Protein 7DXI (pdb70)

Nearest PDB structures (foldseek):
  7dxi-assembly1_B  TM=1.003E+00  e=2.103E-81  Drosophila melanogaster
  7s6n-assembly1_A  TM=9.409E-01  e=3.355E-41  Danio rerio
  7s6n-assembly1_B  TM=9.462E-01  e=9.553E-41  Danio rerio
  7sj2-assembly1_B  TM=9.463E-01  e=1.524E-39  Danio rerio
  7sj2-assembly1_A  TM=9.302E-01  e=2.205E-39  Danio rerio

Radius of gyration: 31.91 Å; Cα contacts (8 Å, |Δi|>4): 1040; chains: 2; bounding box: 100×102×44 Å

InterPro domains:
  IPR000800 Notch domain [PF00066] (208-240)
  IPR000800 Notch domain [PS50258] (209-249)
  IPR000800 Notch domain [SM00004] (206-240)
  IPR021520 Stealth protein CR2, conserved region 2 [PF11380] (93-197)
  IPR031356 Stealth protein CR4, conserved region 4 [PF17103] (561-617)
  IPR031357 Stealth protein CR3, conserved region 3 [PF17102] (374-422)
  IPR031358 Stealth protein CR1, conserved region 1 [PF17101] (64-90)
  IPR035993 Notch-like domain superfamily [SSF90193] (214-240)
  IPR047141 Stealth family [PTHR24045] (58-665)

Foldseek 3Di:
DPFAAAAEEEDDDDPDPVLVVLVVVVFCQQQLAVLLCVPFPVRNQAYEYEYQPDDDPWFDPPPNRYDYDYQVQFDPPPPLRLADEDQLVVLRPLRPPPGTQKYWYQYGNKHWDDHDDCVVAQDDVFGHAFAFDDDQVVLLVVLQLVVCCVPLPHDDDGDHFNHRGMDGSVLVVVLCVVCVPQSVVQNNDHYRHSNHHHRSSSSVSSQVRAWFFDALLVCQVPLDPDDDFFCDVVSVVSQQCLQPPDDGDVVVVVVVCVQVVVVCCPTDGSCSLNPRPPNVVVSRVRPTGHHDDRHDYDPCDAAVEAEQEQELDVVSNVVSLVVCVVDRGTIYGYDYNYDDVCPPSVVVSSVVVVVSSCVVRVDNDPRTDDD/DPFAAAAEEEDDDDPDPVLVVLVVVVFCQQQLAVLLCVPFPVRNQAYEYEYQPDDDPWFDPPPNRYDYDYQVQFDPPPPLRLADEDQLVVLRPLRPPPGTQKYWYQYGNKHWDDHDDCVVAQDDVFGHAFAFDDDQVVLLVVLQLVVCCVPLPHDDDGDHFNHRGMDGSVLVVVLCVVCVPQSVVQNNDHYRHSNHHHRSSSSVSSQVRAWFFDALLVCQVPLDPDDDFFCDVVSVVSQQCLQPPDDGDVVVVVVVCVQVVVVCCPTDGSCSLNPRPPNVVVSRVRPTGHHDDRHDYDPCDAAVEAEQEQELDVVSNVVSLVVCVVDRGTIYGYDYNYDDVCPPSVVVSSVVVVVSSCVVRVDNDPRTDDD

Sequence (742 aa):
ACTAIDAVYTWVNGSDPNFIEDIRRFKNELRYSLRSLEKHAAWIRHVYIVTNGQIPSWLDLSYERVTVVPHEVLAPDPDQLPTFSSSAIETFLHRIPKLSKRFLYLNDDIFLGAPLYPEDLYTEAEGVRVYQATDIYSHSLIATNMLLNRAYGFKARHVLAHVGFLIDKDIVEAMQRRFHQQILDTAHQRFRAPTDLQYAFAYYSFLMSETKVMSVEEIFDEFDTDGSATWSDREVRTFLTRIYQPPLDWSAMRYFEEVVQNCTLPTITRDLVVRCPLLAEALAANFAVRPKYNFHVSPKRTSHSNFMMLTSNLTEVVESLDRLRRNPRKFNCINDNLDANRGEDNEMVRHLLEDFYLSFFPRRSKFELPPACTAIDAVYTWVNGSDPNFIEDIRRFKNELRYSLRSLEKHAAWIRHVYIVTNGQIPSWLDLSYERVTVVPHEVLAPDPDQLPTFSSSAIETFLHRIPKLSKRFLYLNDDIFLGAPLYPEDLYTEAEGVRVYQATDIYSHSLIATNMLLNRAYGFKARHVLAHVGFLIDKDIVEAMQRRFHQQILDTAHQRFRAPTDLQYAFAYYSFLMSETKVMSVEEIFDEFDTDGSATWSDREVRTFLTRIYQPPLDWSAMRYFEEVVQNCTLPTITRDLVVRCPLLAEALAANFAVRPKYNFHVSPKRTSHSNFMMLTSNLTEVVESLDRLRRNPRKFNCINDNLDANRGEDNEMVRHLLEDFYLSFFPRRSKFELPP

Structure (mmCIF, N/CA/C/O backbone):
data_7DXI
#
_entry.id   7DXI
#
_cell.length_a   1.00
_cell.length_b   1.00
_cell.length_c   1.00
_cell.angle_alpha   90.00
_cell.angle_beta   90.00
_cell.angle_gamma   90.00
#
_symmetry.space_group_name_H-M   'P 1'
#
loop_
_entity.id
_entity.type
_entity.pdbx_description
1 polymer FI02838p
2 non-polymer 'CALCIUM ION'
#
loop_
_atom_site.group_PDB
_atom_site.id
_atom_site.type_symbol
_atom_site.label_atom_id
_atom_site.label_alt_id
_atom_site.label_comp_id
_atom_site.label_asym_id
_atom_site.label_entity_id
_atom_site.label_seq_id
_atom_site.pdbx_PDB_ins_code
_atom_site.Cartn_x
_atom_site.Cartn_y
_atom_site.Cartn_z
_atom_site.occupancy
_atom_site.B_iso_or_equiv
_atom_site.auth_seq_id
_atom_site.auth_comp_id
_atom_site.auth_asym_id
_atom_site.auth_atom_id
_atom_site.pdbx_PDB_model_num
ATOM 1 N N . ALA A 1 11 ? 107.082 100.310 86.950 1.00 72.98 60 ALA A N 1
ATOM 2 C CA . ALA A 1 11 ? 108.241 101.084 86.524 1.00 72.98 60 ALA A CA 1
ATOM 3 C C . ALA A 1 11 ? 107.837 102.503 86.146 1.00 72.98 60 ALA A C 1
ATOM 4 O O . ALA A 1 11 ? 107.866 102.876 84.973 1.00 72.98 60 ALA A O 1
ATOM 6 N N . CYS A 1 12 ? 107.447 103.286 87.152 1.00 68.28 61 CYS A N 1
ATOM 7 C CA . CYS A 1 12 ? 107.072 104.677 86.919 1.00 68.28 61 CYS A CA 1
ATOM 8 C C . CYS A 1 12 ? 108.288 105.519 86.553 1.00 68.28 61 CYS A C 1
ATOM 9 O O . CYS A 1 12 ? 108.263 106.282 85.581 1.00 68.28 61 CYS A O 1
ATOM 12 N N . THR A 1 13 ? 109.368 105.387 87.319 1.00 60.83 62 THR A N 1
ATOM 13 C CA . THR A 1 13 ? 110.559 106.200 87.136 1.00 60.83 62 THR A CA 1
ATOM 14 C C . THR A 1 13 ? 111.791 105.315 87.033 1.00 60.83 62 THR A C 1
ATOM 15 O O . THR A 1 13 ? 111.830 104.205 87.569 1.00 60.83 62 THR A O 1
ATOM 19 N N . ALA A 1 14 ? 112.796 105.824 86.332 1.00 49.63 63 ALA A N 1
ATOM 20 C CA . ALA A 1 14 ? 114.095 105.184 86.246 1.00 49.63 63 ALA A CA 1
ATOM 21 C C . ALA A 1 14 ? 114.846 105.324 87.566 1.00 49.63 63 ALA A C 1
ATOM 22 O O . ALA A 1 14 ? 114.591 106.236 88.355 1.00 49.63 63 ALA A O 1
ATOM 24 N N . ILE A 1 15 ? 115.781 104.403 87.812 1.00 41.33 64 ILE A N 1
ATOM 25 C CA . ILE A 1 15 ? 116.574 104.491 89.035 1.00 41.33 64 ILE A CA 1
ATOM 26 C C . ILE A 1 15 ? 118.070 104.507 88.727 1.00 41.33 64 ILE A C 1
ATOM 27 O O . ILE A 1 15 ? 118.749 105.466 89.097 1.00 41.33 64 ILE A O 1
ATOM 32 N N . ASP A 1 16 ? 118.588 103.480 88.039 1.00 46.87 65 ASP A N 1
ATOM 33 C CA . ASP A 1 16 ? 119.988 103.401 87.579 1.00 46.87 65 ASP A CA 1
ATOM 34 C C . ASP A 1 16 ? 120.988 103.442 88.745 1.00 46.87 65 ASP A C 1
ATOM 35 O O . ASP A 1 16 ? 121.669 104.439 88.977 1.00 46.87 65 ASP A O 1
ATOM 40 N N . ALA A 1 17 ? 121.031 102.340 89.496 1.00 42.44 66 ALA A N 1
ATOM 41 C CA . ALA A 1 17 ? 121.957 102.192 90.618 1.00 42.44 66 ALA A CA 1
ATOM 42 C C . ALA A 1 17 ? 123.419 102.208 90.169 1.00 42.44 66 ALA A C 1
ATOM 43 O O . ALA A 1 17 ? 123.745 101.968 89.006 1.00 42.44 66 ALA A O 1
ATOM 45 N N . VAL A 1 18 ? 124.311 102.482 91.127 1.00 39.35 67 VAL A N 1
ATOM 46 C CA . VAL A 1 18 ? 125.742 102.592 90.874 1.00 39.35 67 VAL A CA 1
ATOM 47 C C . VAL A 1 18 ? 126.507 101.684 91.831 1.00 39.35 67 VAL A C 1
ATOM 48 O O . VAL A 1 18 ? 125.997 101.267 92.871 1.00 39.35 67 VAL A O 1
ATOM 52 N N . TYR A 1 19 ? 127.759 101.399 91.471 1.00 40.94 68 TYR A N 1
ATOM 53 C CA . TYR A 1 19 ? 128.632 100.508 92.228 1.00 40.94 68 TYR A CA 1
ATOM 54 C C . TYR A 1 19 ? 130.058 101.034 92.125 1.00 40.94 68 TYR A C 1
ATOM 55 O O . TYR A 1 19 ? 130.358 101.876 91.280 1.00 40.94 68 TYR A O 1
ATOM 64 N N . THR A 1 20 ? 130.955 100.548 92.992 1.00 45.42 69 THR A N 1
ATOM 65 C CA . THR A 1 20 ? 132.333 101.038 92.974 1.00 45.42 69 THR A CA 1
ATOM 66 C C . THR A 1 20 ? 133.365 99.981 92.593 1.00 45.42 69 THR A C 1
ATOM 67 O O . THR A 1 20 ? 133.995 100.119 91.541 1.00 45.42 69 THR A O 1
ATOM 71 N N . TRP A 1 21 ? 133.526 98.913 93.380 1.00 48.33 70 TRP A N 1
ATOM 72 C CA . TRP A 1 21 ? 134.451 97.795 93.117 1.00 48.33 70 TRP A CA 1
ATOM 73 C C . TRP A 1 21 ? 135.904 98.249 92.913 1.00 48.33 70 TRP A C 1
ATOM 74 O O . TRP A 1 21 ? 136.406 98.328 91.795 1.00 48.33 70 TRP A O 1
ATOM 85 N N . VAL A 1 22 ? 136.552 98.627 94.001 1.00 54.26 71 VAL A N 1
ATOM 86 C CA . VAL A 1 22 ? 138.008 98.740 93.952 1.00 54.26 71 VAL A CA 1
ATOM 87 C C . VAL A 1 22 ? 138.622 97.344 94.055 1.00 54.26 71 VAL A C 1
ATOM 88 O O . VAL A 1 22 ? 138.115 96.465 94.764 1.00 54.26 71 VAL A O 1
ATOM 92 N N . ASN A 1 23 ? 139.686 97.103 93.287 1.00 59.31 72 ASN A N 1
ATOM 93 C CA . ASN A 1 23 ? 140.362 95.808 93.265 1.00 59.31 72 ASN A CA 1
ATOM 94 C C . ASN A 1 23 ? 141.799 95.994 93.720 1.00 59.31 72 ASN A C 1
ATOM 95 O O . ASN A 1 23 ? 142.575 96.686 93.056 1.00 59.31 72 ASN A O 1
ATOM 100 N N . GLY A 1 24 ? 142.155 95.358 94.832 1.00 70.08 73 GLY A N 1
ATOM 101 C CA . GLY A 1 24 ? 143.479 95.516 95.401 1.00 70.08 73 GLY A CA 1
ATOM 102 C C . GLY A 1 24 ? 144.358 94.292 95.259 1.00 70.08 73 GLY A C 1
ATOM 103 O O . GLY A 1 24 ? 145.065 93.916 96.198 1.00 70.08 73 GLY A O 1
ATOM 104 N N . SER A 1 25 ? 144.322 93.662 94.090 1.00 75.96 74 SER A N 1
ATOM 105 C CA . SER A 1 25 ? 145.089 92.450 93.843 1.00 75.96 74 SER A CA 1
ATOM 106 C C . SER A 1 25 ? 146.016 92.540 92.644 1.00 75.96 74 SER A C 1
ATOM 107 O O . SER A 1 25 ? 147.053 91.876 92.641 1.00 75.96 74 SER A O 1
ATOM 110 N N . ASP A 1 26 ? 145.675 93.327 91.632 1.00 79.86 75 ASP A N 1
ATOM 111 C CA . ASP A 1 26 ? 146.517 93.462 90.458 1.00 79.86 75 ASP A CA 1
ATOM 112 C C . ASP A 1 26 ? 147.759 94.285 90.789 1.00 79.86 75 ASP A C 1
ATOM 113 O O . ASP A 1 26 ? 147.749 95.079 91.732 1.00 79.86 75 ASP A O 1
ATOM 118 N N . PRO A 1 27 ? 148.863 94.073 90.059 1.00 80.89 76 PRO A N 1
ATOM 119 C CA . PRO A 1 27 ? 150.077 94.869 90.315 1.00 80.89 76 PRO A CA 1
ATOM 120 C C . PRO A 1 27 ? 149.932 96.356 90.032 1.00 80.89 76 PRO A C 1
ATOM 121 O O . PRO A 1 27 ? 150.599 97.155 90.698 1.00 80.89 76 PRO A O 1
ATOM 125 N N . ASN A 1 28 ? 149.087 96.756 89.080 1.00 82.21 77 ASN A N 1
ATOM 126 C CA . ASN A 1 28 ? 149.008 98.160 88.693 1.00 82.21 77 ASN A CA 1
ATOM 127 C C . ASN A 1 28 ? 148.271 99.024 89.708 1.00 82.21 77 ASN A C 1
ATOM 128 O O . ASN A 1 28 ? 148.299 100.252 89.583 1.00 82.21 77 ASN A O 1
ATOM 133 N N . PHE A 1 29 ? 147.608 98.422 90.693 1.00 74.43 78 PHE A N 1
ATOM 134 C CA . PHE A 1 29 ? 147.031 99.170 91.802 1.00 74.43 78 PHE A CA 1
ATOM 135 C C . PHE A 1 29 ? 147.997 99.253 92.975 1.00 74.43 78 PHE A C 1
ATOM 136 O O . PHE A 1 29 ? 148.139 100.314 93.597 1.00 74.43 78 PHE A O 1
ATOM 144 N N . ILE A 1 30 ? 148.683 98.147 93.277 1.00 80.11 79 ILE A N 1
ATOM 145 C CA . ILE A 1 30 ? 149.612 98.139 94.395 1.00 80.11 79 ILE A CA 1
ATOM 146 C C . ILE A 1 30 ? 150.889 98.906 94.059 1.00 80.11 79 ILE A C 1
ATOM 147 O O . ILE A 1 30 ? 151.565 99.391 94.970 1.00 80.11 79 ILE A O 1
ATOM 152 N N . GLU A 1 31 ? 151.202 99.088 92.770 1.00 84.10 80 GLU A N 1
ATOM 153 C CA . GLU A 1 31 ? 152.289 99.988 92.388 1.00 84.10 80 GLU A CA 1
ATOM 154 C C . GLU A 1 31 ? 151.965 101.430 92.753 1.00 84.10 80 GLU A C 1
ATOM 155 O O . GLU A 1 31 ? 152.816 102.147 93.293 1.00 84.10 80 GLU A O 1
ATOM 161 N N . ASP A 1 32 ? 150.732 101.864 92.489 1.00 80.60 81 ASP A N 1
ATOM 162 C CA . ASP A 1 32 ? 150.347 103.230 92.815 1.00 80.60 81 ASP A CA 1
ATOM 163 C C . ASP A 1 32 ? 150.135 103.414 94.310 1.00 80.60 81 ASP A C 1
ATOM 164 O O . ASP A 1 32 ? 150.316 104.523 94.825 1.00 80.60 81 ASP A O 1
ATOM 169 N N . ILE A 1 33 ? 149.741 102.354 95.017 1.00 80.62 82 ILE A N 1
ATOM 170 C CA . ILE A 1 33 ? 149.711 102.413 96.477 1.00 80.62 82 ILE A CA 1
ATOM 171 C C . ILE A 1 33 ? 151.126 102.544 97.038 1.00 80.62 82 ILE A C 1
ATOM 172 O O . ILE A 1 33 ? 151.377 103.345 97.947 1.00 80.62 82 ILE A O 1
ATOM 177 N N . ARG A 1 34 ? 152.077 101.783 96.484 1.00 84.67 83 ARG A N 1
ATOM 178 C CA . ARG A 1 34 ? 153.483 101.886 96.860 1.00 84.67 83 ARG A CA 1
ATOM 179 C C . ARG A 1 34 ? 154.093 103.233 96.497 1.00 84.67 83 ARG A C 1
ATOM 180 O O . ARG A 1 34 ? 155.074 103.645 97.127 1.00 84.67 83 ARG A O 1
ATOM 188 N N . ARG A 1 35 ? 153.547 103.915 95.488 1.00 84.43 84 ARG A N 1
ATOM 189 C CA . ARG A 1 35 ? 154.029 105.244 95.131 1.00 84.43 84 ARG A CA 1
ATOM 190 C C . ARG A 1 35 ? 153.707 106.285 96.196 1.00 84.43 84 ARG A C 1
ATOM 191 O O . ARG A 1 35 ? 154.397 107.306 96.286 1.00 84.43 84 ARG A O 1
ATOM 199 N N . PHE A 1 36 ? 152.681 106.055 97.007 1.00 81.15 85 PHE A N 1
ATOM 200 C CA . PHE A 1 36 ? 152.204 107.092 97.916 1.00 81.15 85 PHE A CA 1
ATOM 201 C C . PHE A 1 36 ? 152.339 106.668 99.376 1.00 81.15 85 PHE A C 1
ATOM 202 O O . PHE A 1 36 ? 151.883 105.595 99.769 1.00 81.15 85 PHE A O 1
ATOM 210 N N . LYS A 1 48 ? 136.802 89.743 97.621 1.00 59.45 97 LYS A N 1
ATOM 211 C CA . LYS A 1 48 ? 136.173 88.601 98.274 1.00 59.45 97 LYS A CA 1
ATOM 212 C C . LYS A 1 48 ? 134.940 88.174 97.481 1.00 59.45 97 LYS A C 1
ATOM 213 O O . LYS A 1 48 ? 134.029 87.538 98.020 1.00 59.45 97 LYS A O 1
ATOM 219 N N . ASN A 1 49 ? 134.949 88.544 96.193 1.00 53.25 98 ASN A N 1
ATOM 220 C CA . ASN A 1 49 ? 133.902 88.208 95.222 1.00 53.25 98 ASN A CA 1
ATOM 221 C C . ASN A 1 49 ? 132.527 88.695 95.673 1.00 53.25 98 ASN A C 1
ATOM 222 O O . ASN A 1 49 ? 131.519 88.015 95.487 1.00 53.25 98 ASN A O 1
ATOM 227 N N . GLU A 1 50 ? 132.490 89.883 96.281 1.00 52.93 99 GLU A N 1
ATOM 228 C CA . GLU A 1 50 ? 131.251 90.379 96.871 1.00 52.93 99 GLU A CA 1
ATOM 229 C C . GLU A 1 50 ? 130.264 90.828 95.804 1.00 52.93 99 GLU A C 1
ATOM 230 O O . GLU A 1 50 ? 129.104 90.397 95.802 1.00 52.93 99 GLU A O 1
ATOM 236 N N . LEU A 1 51 ? 130.720 91.670 94.869 1.00 42.29 100 LEU A N 1
ATOM 237 C CA . LEU A 1 51 ? 129.818 92.319 93.922 1.00 42.29 100 LEU A CA 1
ATOM 238 C C . LEU A 1 51 ? 129.209 91.321 92.952 1.00 42.29 100 LEU A C 1
ATOM 239 O O . LEU A 1 51 ? 128.073 91.520 92.502 1.00 42.29 100 LEU A O 1
ATOM 244 N N . ARG A 1 52 ? 129.933 90.234 92.660 1.00 48.05 101 ARG A N 1
ATOM 245 C CA . ARG A 1 52 ? 129.402 89.137 91.858 1.00 48.05 101 ARG A CA 1
ATOM 246 C C . ARG A 1 52 ? 128.142 88.546 92.462 1.00 48.05 101 ARG A C 1
ATOM 247 O O . ARG A 1 52 ? 127.224 88.170 91.730 1.00 48.05 101 ARG A O 1
ATOM 255 N N . TYR A 1 53 ? 128.057 88.487 93.785 1.00 45.55 102 TYR A N 1
ATOM 256 C CA . TYR A 1 53 ? 126.856 87.992 94.428 1.00 45.55 102 TYR A CA 1
ATOM 257 C C . TYR A 1 53 ? 125.970 89.116 94.929 1.00 45.55 102 TYR A C 1
ATOM 258 O O . TYR A 1 53 ? 125.014 88.854 95.661 1.00 45.55 102 TYR A O 1
ATOM 267 N N . SER A 1 54 ? 126.269 90.356 94.571 1.00 43.08 103 SER A N 1
ATOM 268 C CA . SER A 1 54 ? 125.398 91.461 94.940 1.00 43.08 103 SER A CA 1
ATOM 269 C C . SER A 1 54 ? 124.728 92.082 93.737 1.00 43.08 103 SER A C 1
ATOM 270 O O . SER A 1 54 ? 123.591 92.538 93.834 1.00 43.08 103 SER A O 1
ATOM 273 N N . LEU A 1 55 ? 125.417 92.114 92.602 1.00 43.03 104 LEU A N 1
ATOM 274 C CA . LEU A 1 55 ? 124.768 92.405 91.337 1.00 43.03 104 LEU A CA 1
ATOM 275 C C . LEU A 1 55 ? 123.870 91.252 90.908 1.00 43.03 104 LEU A C 1
ATOM 276 O O . LEU A 1 55 ? 122.917 91.461 90.152 1.00 43.03 104 LEU A O 1
ATOM 281 N N . ARG A 1 56 ? 124.149 90.044 91.401 1.00 44.62 105 ARG A N 1
ATOM 282 C CA . ARG A 1 56 ? 123.284 88.894 91.171 1.00 44.62 105 ARG A CA 1
ATOM 283 C C . ARG A 1 56 ? 121.976 89.013 91.941 1.00 44.62 105 ARG A C 1
ATOM 284 O O . ARG A 1 56 ? 120.951 88.482 91.503 1.00 44.62 105 ARG A O 1
ATOM 292 N N . SER A 1 57 ? 121.991 89.703 93.082 1.00 37.11 106 SER A N 1
ATOM 293 C CA . SER A 1 57 ? 120.774 89.924 93.853 1.00 37.11 106 SER A CA 1
ATOM 294 C C . SER A 1 57 ? 119.801 90.856 93.152 1.00 37.11 106 SER A C 1
ATOM 295 O O . SER A 1 57 ? 118.594 90.783 93.408 1.00 37.11 106 SER A O 1
ATOM 298 N N . LEU A 1 58 ? 120.301 91.730 92.280 1.00 37.63 107 LEU A N 1
ATOM 299 C CA . LEU A 1 58 ? 119.431 92.648 91.560 1.00 37.63 107 LEU A CA 1
ATOM 300 C C . LEU A 1 58 ? 118.583 91.916 90.530 1.00 37.63 107 LEU A C 1
ATOM 301 O O . LEU A 1 58 ? 117.435 92.295 90.290 1.00 37.63 107 LEU A O 1
ATOM 306 N N . GLU A 1 59 ? 119.124 90.870 89.905 1.00 46.02 108 GLU A N 1
ATOM 307 C CA . GLU A 1 59 ? 118.326 90.095 88.962 1.00 46.02 108 GLU A CA 1
ATOM 308 C C . GLU A 1 59 ? 117.200 89.342 89.659 1.00 46.02 108 GLU A C 1
ATOM 309 O O . GLU A 1 59 ? 116.135 89.145 89.065 1.00 46.02 108 GLU A O 1
ATOM 315 N N . LYS A 1 60 ? 117.389 88.969 90.921 1.00 36.61 109 LYS A N 1
ATOM 316 C CA . LYS A 1 60 ? 116.365 88.235 91.645 1.00 36.61 109 LYS A CA 1
ATOM 317 C C . LYS A 1 60 ? 115.319 89.153 92.265 1.00 36.61 109 LYS A C 1
ATOM 318 O O . LYS A 1 60 ? 114.122 88.978 92.022 1.00 36.61 109 LYS A O 1
ATOM 324 N N . HIS A 1 61 ? 115.741 90.138 93.057 1.00 32.32 110 HIS A N 1
ATOM 325 C CA . HIS A 1 61 ? 114.799 90.854 93.903 1.00 32.32 110 HIS A CA 1
ATOM 326 C C . HIS A 1 61 ? 114.492 92.285 93.478 1.00 32.32 110 HIS A C 1
ATOM 327 O O . HIS A 1 61 ? 113.618 92.905 94.091 1.00 32.32 110 HIS A O 1
ATOM 334 N N . ALA A 1 62 ? 115.166 92.839 92.468 1.00 33.29 111 ALA A N 1
ATOM 335 C CA . ALA A 1 62 ? 114.804 94.188 92.021 1.00 33.29 111 ALA A CA 1
ATOM 336 C C . ALA A 1 62 ? 115.078 94.303 90.522 1.00 33.29 111 ALA A C 1
ATOM 337 O O . ALA A 1 62 ? 116.135 94.779 90.111 1.00 33.29 111 ALA A O 1
ATOM 339 N N . ALA A 1 63 ? 114.076 93.960 89.716 1.00 36.08 112 ALA A N 1
ATOM 340 C CA . ALA A 1 63 ? 114.234 93.900 88.269 1.00 36.08 112 ALA A CA 1
ATOM 341 C C . ALA A 1 63 ? 113.724 95.154 87.571 1.00 36.08 112 ALA A C 1
ATOM 342 O O . ALA A 1 63 ? 113.247 95.082 86.435 1.00 36.08 112 ALA A O 1
ATOM 344 N N . TRP A 1 64 ? 113.824 96.309 88.226 1.00 34.26 113 TRP A N 1
ATOM 345 C CA . TRP A 1 64 ? 113.311 97.553 87.672 1.00 34.26 113 TRP A CA 1
ATOM 346 C C . TRP A 1 64 ? 114.350 98.665 87.639 1.00 34.26 113 TRP A C 1
ATOM 347 O O . TRP A 1 64 ? 114.006 99.803 87.306 1.00 34.26 113 TRP A O 1
ATOM 358 N N . ILE A 1 65 ? 115.605 98.373 87.982 1.00 39.73 114 ILE A N 1
ATOM 359 C CA . ILE A 1 65 ? 116.598 99.429 88.141 1.00 39.73 114 ILE A CA 1
ATOM 360 C C . ILE A 1 65 ? 117.128 99.913 86.794 1.00 39.73 114 ILE A C 1
ATOM 361 O O . ILE A 1 65 ? 117.714 101.000 86.717 1.00 39.73 114 ILE A O 1
ATOM 366 N N . ARG A 1 66 ? 116.987 99.100 85.745 1.00 48.89 115 ARG A N 1
ATOM 367 C CA . ARG A 1 66 ? 117.112 99.389 84.310 1.00 48.89 115 ARG A CA 1
ATOM 368 C C . ARG A 1 66 ? 118.466 99.910 83.828 1.00 48.89 115 ARG A C 1
ATOM 369 O O . ARG A 1 66 ? 118.626 100.100 82.617 1.00 48.89 115 ARG A O 1
ATOM 377 N N . HIS A 1 67 ? 119.440 100.108 84.721 1.00 50.01 116 HIS A N 1
ATOM 378 C CA . HIS A 1 67 ? 120.839 100.305 84.344 1.00 50.01 116 HIS A CA 1
ATOM 379 C C . HIS A 1 67 ? 121.698 100.142 85.588 1.00 50.01 116 HIS A C 1
ATOM 380 O O . HIS A 1 67 ? 121.252 100.435 86.699 1.00 50.01 116 HIS A O 1
ATOM 387 N N . VAL A 1 68 ? 122.933 99.682 85.394 1.00 48.21 117 VAL A N 1
ATOM 388 C CA . VAL A 1 68 ? 123.898 99.569 86.485 1.00 48.21 117 VAL A CA 1
ATOM 389 C C . VAL A 1 68 ? 125.211 100.196 86.032 1.00 48.21 117 VAL A C 1
ATOM 390 O O . VAL A 1 68 ? 125.744 99.833 84.977 1.00 48.21 117 VAL A O 1
ATOM 394 N N . TYR A 1 69 ? 125.717 101.143 86.816 1.00 47.08 118 TYR A N 1
ATOM 395 C CA . TYR A 1 69 ? 127.020 101.765 86.639 1.00 47.08 118 TYR A CA 1
ATOM 396 C C . TYR A 1 69 ? 128.016 101.223 87.653 1.00 47.08 118 TYR A C 1
ATOM 397 O O . TYR A 1 69 ? 127.659 100.888 88.784 1.00 47.08 118 TYR A O 1
ATOM 406 N N . ILE A 1 70 ? 129.274 101.133 87.237 1.00 48.20 119 ILE A N 1
ATOM 407 C CA . ILE A 1 70 ? 130.370 100.843 88.156 1.00 48.20 119 ILE A CA 1
ATOM 408 C C . ILE A 1 70 ? 131.443 101.904 87.942 1.00 48.20 119 ILE A C 1
ATOM 409 O O . ILE A 1 70 ? 131.910 102.094 86.813 1.00 48.20 119 ILE A O 1
ATOM 414 N N . VAL A 1 71 ? 131.829 102.600 89.008 1.00 47.35 120 VAL A N 1
ATOM 415 C CA . VAL A 1 71 ? 132.849 103.639 88.915 1.00 47.35 120 VAL A CA 1
ATOM 416 C C . VAL A 1 71 ? 134.172 103.083 89.438 1.00 47.35 120 VAL A C 1
ATOM 417 O O . VAL A 1 71 ? 134.323 102.755 90.619 1.00 47.35 120 VAL A O 1
ATOM 421 N N . THR A 1 72 ? 135.143 102.957 88.540 1.00 52.68 121 THR A N 1
ATOM 422 C CA . THR A 1 72 ? 136.448 102.414 88.890 1.00 52.68 121 THR A CA 1
ATOM 423 C C . THR A 1 72 ? 137.554 103.387 88.521 1.00 52.68 121 THR A C 1
ATOM 424 O O . THR A 1 72 ? 137.296 104.556 88.220 1.00 52.68 121 THR A O 1
ATOM 428 N N . ASN A 1 73 ? 138.791 102.913 88.566 1.00 55.67 122 ASN A N 1
ATOM 429 C CA . ASN A 1 73 ? 139.950 103.664 88.109 1.00 55.67 122 ASN A CA 1
ATOM 430 C C . ASN A 1 73 ? 140.556 103.054 86.848 1.00 55.67 122 ASN A C 1
ATOM 431 O O . ASN A 1 73 ? 141.775 102.998 86.684 1.00 55.67 122 ASN A O 1
ATOM 436 N N . GLY A 1 74 ? 139.693 102.581 85.944 1.00 53.44 123 GLY A N 1
ATOM 437 C CA . GLY A 1 74 ? 140.090 102.035 84.664 1.00 53.44 123 GLY A CA 1
ATOM 438 C C . GLY A 1 74 ? 140.038 100.522 84.602 1.00 53.44 123 GLY A C 1
ATOM 439 O O . GLY A 1 74 ? 139.912 99.959 83.508 1.00 53.44 123 GLY A O 1
ATOM 440 N N . GLN A 1 75 ? 140.129 99.858 85.747 1.00 55.27 124 GLN A N 1
ATOM 441 C CA . GLN A 1 75 ? 140.202 98.404 85.788 1.00 55.27 124 GLN A CA 1
ATOM 442 C C . GLN A 1 75 ? 138.801 97.793 85.772 1.00 55.27 124 GLN A C 1
ATOM 443 O O . GLN A 1 75 ? 137.909 98.222 86.512 1.00 55.27 124 GLN A O 1
ATOM 449 N N . ILE A 1 76 ? 138.585 96.850 84.860 1.00 53.03 125 ILE A N 1
ATOM 450 C CA . ILE A 1 76 ? 137.299 96.173 84.722 1.00 53.03 125 ILE A CA 1
ATOM 451 C C . ILE A 1 76 ? 137.315 94.875 85.520 1.00 53.03 125 ILE A C 1
ATOM 452 O O . ILE A 1 76 ? 138.393 94.313 85.764 1.00 53.03 125 ILE A O 1
ATOM 457 N N . PRO A 1 77 ? 136.168 94.386 85.981 1.00 53.07 126 PRO A N 1
ATOM 458 C CA . PRO A 1 77 ? 136.102 93.013 86.483 1.00 53.07 126 PRO A CA 1
ATOM 459 C C . PRO A 1 77 ? 136.280 92.010 85.358 1.00 53.07 126 PRO A C 1
ATOM 460 O O . PRO A 1 77 ? 135.961 92.270 84.196 1.00 53.07 126 PRO A O 1
ATOM 464 N N . SER A 1 78 ? 136.806 90.842 85.725 1.00 54.94 127 SER A N 1
ATOM 465 C CA . SER A 1 78 ? 137.043 89.800 84.733 1.00 54.94 127 SER A CA 1
ATOM 466 C C . SER A 1 78 ? 135.746 89.162 84.260 1.00 54.94 127 SER A C 1
ATOM 467 O O . SER A 1 78 ? 135.679 88.669 83.130 1.00 54.94 127 SER A O 1
ATOM 470 N N . TRP A 1 79 ? 134.712 89.164 85.099 1.00 52.87 128 TRP A N 1
ATOM 471 C CA . TRP A 1 79 ? 133.491 88.423 84.827 1.00 52.87 128 TRP A CA 1
ATOM 472 C C . TRP A 1 79 ? 132.322 89.309 84.422 1.00 52.87 128 TRP A C 1
ATOM 473 O O . TRP A 1 79 ? 131.172 88.891 84.567 1.00 52.87 128 TRP A O 1
ATOM 484 N N . LEU A 1 80 ? 132.569 90.516 83.929 1.00 58.46 129 LEU A N 1
ATOM 485 C CA . LEU A 1 80 ? 131.483 91.337 83.408 1.00 58.46 129 LEU A CA 1
ATOM 486 C C . LEU A 1 80 ? 131.255 91.016 81.939 1.00 58.46 129 LEU A C 1
ATOM 487 O O . LEU A 1 80 ? 132.155 91.194 81.112 1.00 58.46 129 LEU A O 1
ATOM 492 N N . ASP A 1 81 ? 130.055 90.544 81.620 1.00 63.67 130 ASP A N 1
ATOM 493 C CA . ASP A 1 81 ? 129.647 90.344 80.235 1.00 63.67 130 ASP A CA 1
ATOM 494 C C . ASP A 1 81 ? 129.241 91.725 79.735 1.00 63.67 130 ASP A C 1
ATOM 495 O O . ASP A 1 81 ? 128.196 92.253 80.117 1.00 63.67 130 ASP A O 1
ATOM 500 N N . LEU A 1 82 ? 130.069 92.323 78.886 1.00 64.05 131 LEU A N 1
ATOM 501 C CA . LEU A 1 82 ? 129.752 93.644 78.372 1.00 64.05 131 LEU A CA 1
ATOM 502 C C . LEU A 1 82 ? 128.752 93.546 77.225 1.00 64.05 131 LEU A C 1
ATOM 503 O O . LEU A 1 82 ? 128.351 92.457 76.804 1.00 64.05 131 LEU A O 1
ATOM 508 N N . SER A 1 83 ? 128.357 94.725 76.728 1.00 67.90 132 SER A N 1
ATOM 509 C CA . SER A 1 83 ? 127.311 94.905 75.711 1.00 67.90 132 SER A CA 1
ATOM 510 C C . SER A 1 83 ? 125.997 94.258 76.141 1.00 67.90 132 SER A C 1
ATOM 511 O O . SER A 1 83 ? 125.252 93.703 75.331 1.00 67.90 132 SER A O 1
ATOM 514 N N . TYR A 1 84 ? 125.714 94.334 77.438 1.00 62.26 133 TYR A N 1
ATOM 515 C CA . TYR A 1 84 ? 124.474 93.844 78.015 1.00 62.26 133 TYR A CA 1
ATOM 516 C C . TYR A 1 84 ? 123.363 94.887 77.945 1.00 62.26 133 TYR A C 1
ATOM 517 O O . TYR A 1 84 ? 122.203 94.560 78.220 1.00 62.26 133 TYR A O 1
ATOM 526 N N . GLU A 1 85 ? 123.704 96.125 77.556 1.00 66.06 134 GLU A N 1
ATOM 527 C CA . GLU A 1 85 ? 122.922 97.369 77.601 1.00 66.06 134 GLU A CA 1
ATOM 528 C C . GLU A 1 85 ? 122.137 97.553 78.900 1.00 66.06 134 GLU A C 1
ATOM 529 O O . GLU A 1 85 ? 121.058 98.154 78.899 1.00 66.06 134 GLU A O 1
ATOM 535 N N . ARG A 1 86 ? 122.670 97.038 80.008 1.00 57.68 135 ARG A N 1
ATOM 536 C CA . ARG A 1 86 ? 122.184 97.356 81.339 1.00 57.68 135 ARG A CA 1
ATOM 537 C C . ARG A 1 86 ? 123.314 97.487 82.346 1.00 57.68 135 ARG A C 1
ATOM 538 O O . ARG A 1 86 ? 123.038 97.725 83.526 1.00 57.68 135 ARG A O 1
ATOM 546 N N . VAL A 1 87 ? 124.568 97.334 81.928 1.00 53.04 136 VAL A N 1
ATOM 547 C CA . VAL A 1 87 ? 125.705 97.451 82.833 1.00 53.04 136 VAL A CA 1
ATOM 548 C C . VAL A 1 87 ? 126.885 98.093 82.107 1.00 53.04 136 VAL A C 1
ATOM 549 O O . VAL A 1 87 ? 127.256 97.692 80.998 1.00 53.04 136 VAL A O 1
ATOM 553 N N . THR A 1 88 ? 127.427 99.159 82.692 1.00 51.81 137 THR A N 1
ATOM 554 C CA . THR A 1 88 ? 128.570 99.868 82.131 1.00 51.81 137 THR A CA 1
ATOM 555 C C . THR A 1 88 ? 129.548 100.231 83.238 1.00 51.81 137 THR A C 1
ATOM 556 O O . THR A 1 88 ? 129.186 100.338 84.414 1.00 51.81 137 THR A O 1
ATOM 560 N N . VAL A 1 89 ? 130.801 100.423 82.841 1.00 54.16 138 VAL A N 1
ATOM 561 C CA . VAL A 1 89 ? 131.850 100.900 83.730 1.00 54.16 138 VAL A CA 1
ATOM 562 C C . VAL A 1 89 ? 132.312 102.265 83.241 1.00 54.16 138 VAL A C 1
ATOM 563 O O . VAL A 1 89 ? 132.549 102.463 82.043 1.00 54.16 138 VAL A O 1
ATOM 567 N N . VAL A 1 90 ? 132.377 103.226 84.157 1.00 57.31 139 VAL A N 1
ATOM 568 C CA . VAL A 1 90 ? 132.915 104.548 83.846 1.00 57.31 139 VAL A CA 1
ATOM 569 C C . VAL A 1 90 ? 134.063 104.862 84.804 1.00 57.31 139 VAL A C 1
ATOM 570 O O . VAL A 1 90 ? 133.915 104.747 86.028 1.00 57.31 139 VAL A O 1
ATOM 574 N N . PRO A 1 91 ? 135.242 105.189 84.297 1.00 57.78 140 PRO A N 1
ATOM 575 C CA . PRO A 1 91 ? 136.401 105.407 85.165 1.00 57.78 140 PRO A CA 1
ATOM 576 C C . PRO A 1 91 ? 136.420 106.828 85.720 1.00 57.78 140 PRO A C 1
ATOM 577 O O . PRO A 1 91 ? 135.621 107.680 85.345 1.00 57.78 140 PRO A O 1
ATOM 581 N N . HIS A 1 92 ? 137.373 107.074 86.624 1.00 57.59 141 HIS A N 1
ATOM 582 C CA . HIS A 1 92 ? 137.526 108.378 87.260 1.00 57.59 141 HIS A CA 1
ATOM 583 C C . HIS A 1 92 ? 138.105 109.440 86.336 1.00 57.59 141 HIS A C 1
ATOM 584 O O . HIS A 1 92 ? 138.093 110.619 86.705 1.00 57.59 141 HIS A O 1
ATOM 591 N N . GLU A 1 93 ? 138.635 109.051 85.174 1.00 65.40 142 GLU A N 1
ATOM 592 C CA . GLU A 1 93 ? 139.203 110.018 84.239 1.00 65.40 142 GLU A CA 1
ATOM 593 C C . GLU A 1 93 ? 138.129 110.940 83.673 1.00 65.40 142 GLU A C 1
ATOM 594 O O . GLU A 1 93 ? 138.364 112.141 83.489 1.00 65.40 142 GLU A O 1
ATOM 600 N N . VAL A 1 94 ? 136.935 110.405 83.418 1.00 62.27 143 VAL A N 1
ATOM 601 C CA . VAL A 1 94 ? 135.867 111.195 82.819 1.00 62.27 143 VAL A CA 1
ATOM 602 C C . VAL A 1 94 ? 135.017 111.919 83.864 1.00 62.27 143 VAL A C 1
ATOM 603 O O . VAL A 1 94 ? 134.366 112.922 83.538 1.00 62.27 143 VAL A O 1
ATOM 607 N N . LEU A 1 95 ? 135.043 111.482 85.120 1.00 58.19 144 LEU A N 1
ATOM 608 C CA . LEU A 1 95 ? 134.159 112.065 86.119 1.00 58.19 144 LEU A CA 1
ATOM 609 C C . LEU A 1 95 ? 134.754 113.298 86.785 1.00 58.19 144 LEU A C 1
ATOM 610 O O . LEU A 1 95 ? 134.120 114.356 86.814 1.00 58.19 144 LEU A O 1
ATOM 615 N N . ALA A 1 96 ? 135.962 113.172 87.313 1.00 64.77 145 ALA A N 1
ATOM 616 C CA . ALA A 1 96 ? 136.493 114.106 88.301 1.00 64.77 145 ALA A CA 1
ATOM 617 C C . ALA A 1 96 ? 136.857 115.444 87.663 1.00 64.77 145 ALA A C 1
ATOM 618 O O . ALA A 1 96 ? 137.568 115.469 86.654 1.00 64.77 145 ALA A O 1
ATOM 620 N N . PRO A 1 97 ? 136.392 116.563 88.213 1.00 68.71 146 PRO A N 1
ATOM 621 C CA . PRO A 1 97 ? 136.884 117.866 87.762 1.00 68.71 146 PRO A CA 1
ATOM 622 C C . PRO A 1 97 ? 138.299 118.091 88.266 1.00 68.71 146 PRO A C 1
ATOM 623 O O . PRO A 1 97 ? 138.714 117.496 89.264 1.00 68.71 146 PRO A O 1
ATOM 627 N N . ASP A 1 98 ? 139.031 118.983 87.566 1.00 81.04 147 ASP A N 1
ATOM 628 C CA . ASP A 1 98 ? 140.446 119.284 87.804 1.00 81.04 147 ASP A CA 1
ATOM 629 C C . ASP A 1 98 ? 141.274 118.007 87.774 1.00 81.04 147 ASP A C 1
ATOM 630 O O . ASP A 1 98 ? 141.568 117.439 88.833 1.00 81.04 147 ASP A O 1
ATOM 635 N N . PRO A 1 99 ? 141.632 117.500 86.597 1.00 84.13 148 PRO A N 1
ATOM 636 C CA . PRO A 1 99 ? 142.357 116.221 86.519 1.00 84.13 148 PRO A CA 1
ATOM 637 C C . PRO A 1 99 ? 143.774 116.256 87.077 1.00 84.13 148 PRO A C 1
ATOM 638 O O . PRO A 1 99 ? 144.766 116.100 86.359 1.00 84.13 148 PRO A O 1
ATOM 642 N N . ASP A 1 100 ? 143.853 116.466 88.381 1.00 86.79 149 ASP A N 1
ATOM 643 C CA . ASP A 1 100 ? 145.090 116.486 89.122 1.00 86.79 149 ASP A CA 1
ATOM 644 C C . ASP A 1 100 ? 144.935 115.694 90.405 1.00 86.79 149 ASP A C 1
ATOM 645 O O . ASP A 1 100 ? 145.931 115.206 90.950 1.00 86.79 149 ASP A O 1
ATOM 650 N N . GLN A 1 101 ? 143.701 115.514 90.852 1.00 80.38 150 GLN A N 1
ATOM 651 C CA . GLN A 1 101 ? 143.310 114.767 92.034 1.00 80.38 150 GLN A CA 1
ATOM 652 C C . GLN A 1 101 ? 143.054 113.292 91.768 1.00 80.38 150 GLN A C 1
ATOM 653 O O . GLN A 1 101 ? 142.926 112.529 92.730 1.00 80.38 150 GLN A O 1
ATOM 659 N N . LEU A 1 102 ? 142.963 112.881 90.504 1.00 79.54 151 LEU A N 1
ATOM 660 C CA . LEU A 1 102 ? 142.361 111.589 90.180 1.00 79.54 151 LEU A CA 1
ATOM 661 C C . LEU A 1 102 ? 143.160 110.354 90.608 1.00 79.54 151 LEU A C 1
ATOM 662 O O . LEU A 1 102 ? 142.543 109.281 90.721 1.00 79.54 151 LEU A O 1
ATOM 667 N N . PRO A 1 103 ? 144.499 110.392 90.840 1.00 74.55 152 PRO A N 1
ATOM 668 C CA . PRO A 1 103 ? 145.077 109.241 91.585 1.00 74.55 152 PRO A CA 1
ATOM 669 C C . PRO A 1 103 ? 144.593 109.171 93.032 1.00 74.55 152 PRO A C 1
ATOM 670 O O . PRO A 1 103 ? 145.300 109.529 93.975 1.00 74.55 152 PRO A O 1
ATOM 674 N N . THR A 1 104 ? 143.367 108.695 93.231 1.00 69.77 153 THR A N 1
ATOM 675 C CA . THR A 1 104 ? 142.735 108.704 94.542 1.00 69.77 153 THR A CA 1
ATOM 676 C C . THR A 1 104 ? 142.456 107.286 95.023 1.00 69.77 153 THR A C 1
ATOM 677 O O . THR A 1 104 ? 142.109 106.402 94.234 1.00 69.77 153 THR A O 1
ATOM 681 N N . PHE A 1 105 ? 142.652 107.066 96.322 1.00 70.33 154 PHE A N 1
ATOM 682 C CA . PHE A 1 105 ? 142.511 105.752 96.939 1.00 70.33 154 PHE A CA 1
ATOM 683 C C . PHE A 1 105 ? 141.714 105.846 98.227 1.00 70.33 154 PHE A C 1
ATOM 684 O O . PHE A 1 105 ? 142.024 105.189 99.224 1.00 70.33 154 PHE A O 1
ATOM 692 N N . SER A 1 106 ? 140.679 106.674 98.230 1.00 61.55 155 SER A N 1
ATOM 693 C CA . SER A 1 106 ? 139.734 106.726 99.330 1.00 61.55 155 SER A CA 1
ATOM 694 C C . SER A 1 106 ? 138.330 106.652 98.758 1.00 61.55 155 SER A C 1
ATOM 695 O O . SER A 1 106 ? 138.091 107.040 97.612 1.00 61.55 155 SER A O 1
ATOM 698 N N . SER A 1 107 ? 137.410 106.114 99.559 1.00 56.31 156 SER A N 1
ATOM 699 C CA . SER A 1 107 ? 136.023 106.023 99.125 1.00 56.31 156 SER A CA 1
ATOM 700 C C . SER A 1 107 ? 135.389 107.402 99.038 1.00 56.31 156 SER A C 1
ATOM 701 O O . SER A 1 107 ? 134.840 107.775 97.995 1.00 56.31 156 SER A O 1
ATOM 704 N N . SER A 1 108 ? 135.534 108.200 100.102 1.00 52.60 157 SER A N 1
ATOM 705 C CA . SER A 1 108 ? 134.791 109.446 100.250 1.00 52.60 157 SER A CA 1
ATOM 706 C C . SER A 1 108 ? 135.188 110.506 99.234 1.00 52.60 157 SER A C 1
ATOM 707 O O . SER A 1 108 ? 134.396 111.413 98.971 1.00 52.60 157 SER A O 1
ATOM 710 N N . ALA A 1 109 ? 136.389 110.421 98.663 1.00 52.61 158 ALA A N 1
ATOM 711 C CA . ALA A 1 109 ? 136.723 111.301 97.551 1.00 52.61 158 ALA A CA 1
ATOM 712 C C . ALA A 1 109 ? 135.994 110.880 96.286 1.00 52.61 158 ALA A C 1
ATOM 713 O O . ALA A 1 109 ? 135.569 111.731 95.499 1.00 52.61 158 ALA A O 1
ATOM 715 N N . ILE A 1 110 ? 135.846 109.569 96.074 1.00 52.79 159 ILE A N 1
ATOM 716 C CA . ILE A 1 110 ? 135.159 109.056 94.893 1.00 52.79 159 ILE A CA 1
ATOM 717 C C . ILE A 1 110 ? 133.672 109.371 94.971 1.00 52.79 159 ILE A C 1
ATOM 718 O O . ILE A 1 110 ? 133.040 109.698 93.958 1.00 52.79 159 ILE A O 1
ATOM 723 N N . GLU A 1 111 ? 133.110 109.352 96.181 1.00 53.62 160 GLU A N 1
ATOM 724 C CA . GLU A 1 111 ? 131.715 109.714 96.428 1.00 53.62 160 GLU A CA 1
ATOM 725 C C . GLU A 1 111 ? 131.372 111.156 96.057 1.00 53.62 160 GLU A C 1
ATOM 726 O O . GLU A 1 111 ? 130.190 111.457 95.881 1.00 53.62 160 GLU A O 1
ATOM 732 N N . THR A 1 112 ? 132.354 112.043 95.915 1.00 52.83 161 THR A N 1
ATOM 733 C CA . THR A 1 112 ? 132.086 113.446 95.636 1.00 52.83 161 THR A CA 1
ATOM 734 C C . THR A 1 112 ? 131.955 113.765 94.153 1.00 52.83 161 THR A C 1
ATOM 735 O O . THR A 1 112 ? 131.775 114.936 93.810 1.00 52.83 161 THR A O 1
ATOM 739 N N . PHE A 1 113 ? 132.060 112.783 93.264 1.00 53.86 162 PHE A N 1
ATOM 740 C CA . PHE A 1 113 ? 131.748 113.031 91.859 1.00 53.86 162 PHE A CA 1
ATOM 741 C C . PHE A 1 113 ? 130.947 111.879 91.276 1.00 53.86 162 PHE A C 1
ATOM 742 O O . PHE A 1 113 ? 131.150 111.477 90.126 1.00 53.86 162 PHE A O 1
ATOM 750 N N . LEU A 1 114 ? 130.014 111.340 92.057 1.00 48.80 163 LEU A N 1
ATOM 751 C CA . LEU A 1 114 ? 129.159 110.267 91.570 1.00 48.80 163 LEU A CA 1
ATOM 752 C C . LEU A 1 114 ? 128.011 110.772 90.711 1.00 48.80 163 LEU A C 1
ATOM 753 O O . LEU A 1 114 ? 127.399 109.977 89.991 1.00 48.80 163 LEU A O 1
ATOM 758 N N . HIS A 1 115 ? 127.720 112.069 90.750 1.00 49.50 164 HIS A N 1
ATOM 759 C CA . HIS A 1 115 ? 126.603 112.642 90.017 1.00 49.50 164 HIS A CA 1
ATOM 760 C C . HIS A 1 115 ? 127.027 113.274 88.702 1.00 49.50 164 HIS A C 1
ATOM 761 O O . HIS A 1 115 ? 126.247 114.024 88.106 1.00 49.50 164 HIS A O 1
ATOM 768 N N . ARG A 1 116 ? 128.244 113.002 88.240 1.00 53.09 165 ARG A N 1
ATOM 769 C CA . ARG A 1 116 ? 128.718 113.507 86.961 1.00 53.09 165 ARG A CA 1
ATOM 770 C C . ARG A 1 116 ? 128.699 112.427 85.890 1.00 53.09 165 ARG A C 1
ATOM 771 O O . ARG A 1 116 ? 129.347 112.568 84.849 1.00 53.09 165 ARG A O 1
ATOM 779 N N . ILE A 1 117 ? 127.969 111.352 86.135 1.00 46.75 166 ILE A N 1
ATOM 780 C CA . ILE A 1 117 ? 127.721 110.331 85.118 1.00 46.75 166 ILE A CA 1
ATOM 781 C C . ILE A 1 117 ? 126.724 110.896 84.111 1.00 46.75 166 ILE A C 1
ATOM 782 O O . ILE A 1 117 ? 125.685 111.431 84.527 1.00 46.75 166 ILE A O 1
ATOM 787 N N . PRO A 1 118 ? 127.015 110.833 82.793 1.00 48.69 167 PRO A N 1
ATOM 788 C CA . PRO A 1 118 ? 126.236 111.604 81.806 1.00 48.69 167 PRO A CA 1
ATOM 789 C C . PRO A 1 118 ? 124.755 111.263 81.683 1.00 48.69 167 PRO A C 1
ATOM 790 O O . PRO A 1 118 ? 123.912 112.147 81.859 1.00 48.69 167 PRO A O 1
ATOM 794 N N . LYS A 1 119 ? 124.414 110.015 81.391 1.00 48.64 168 LYS A N 1
ATOM 795 C CA . LYS A 1 119 ? 123.008 109.637 81.248 1.00 48.64 168 LYS A CA 1
ATOM 796 C C . LYS A 1 119 ? 122.465 109.052 82.553 1.00 48.64 168 LYS A C 1
ATOM 797 O O . LYS A 1 119 ? 121.882 107.971 82.600 1.00 48.64 168 LYS A O 1
ATOM 803 N N . LEU A 1 120 ? 122.654 109.807 83.627 1.00 42.30 169 LEU A N 1
ATOM 804 C CA . LEU A 1 120 ? 122.117 109.465 84.933 1.00 42.30 169 LEU A CA 1
ATOM 805 C C . LEU A 1 120 ? 120.701 109.996 85.069 1.00 42.30 169 LEU A C 1
ATOM 806 O O . LEU A 1 120 ? 120.393 111.101 84.615 1.00 42.30 169 LEU A O 1
ATOM 811 N N . SER A 1 121 ? 119.842 109.200 85.695 1.00 42.24 170 SER A N 1
ATOM 812 C CA . SER A 1 121 ? 118.502 109.655 86.015 1.00 42.24 170 SER A CA 1
ATOM 813 C C . SER A 1 121 ? 118.550 110.611 87.202 1.00 42.24 170 SER A C 1
ATOM 814 O O . SER A 1 121 ? 119.589 110.794 87.841 1.00 42.24 170 SER A O 1
ATOM 817 N N . LYS A 1 122 ? 117.399 111.227 87.485 1.00 35.92 171 LYS A N 1
ATOM 818 C CA . LYS A 1 122 ? 117.321 112.270 88.503 1.00 35.92 171 LYS A CA 1
ATOM 819 C C . LYS A 1 122 ? 117.629 111.721 89.890 1.00 35.92 171 LYS A C 1
ATOM 820 O O . LYS A 1 122 ? 118.411 112.311 90.640 1.00 35.92 171 LYS A O 1
ATOM 826 N N . ARG A 1 123 ? 117.067 110.569 90.229 1.00 33.19 172 ARG A N 1
ATOM 827 C CA . ARG A 1 123 ? 117.376 109.884 91.472 1.00 33.19 172 ARG A CA 1
ATOM 828 C C . ARG A 1 123 ? 118.105 108.589 91.145 1.00 33.19 172 ARG A C 1
ATOM 829 O O . ARG A 1 123 ? 117.919 108.026 90.065 1.00 33.19 172 ARG A O 1
ATOM 837 N N . PHE A 1 124 ? 118.944 108.119 92.071 1.00 31.74 173 PHE A N 1
ATOM 838 C CA . PHE A 1 124 ? 119.653 106.865 91.850 1.00 31.74 173 PHE A CA 1
ATOM 839 C C . PHE A 1 124 ? 120.024 106.209 93.172 1.00 31.74 173 PHE A C 1
ATOM 840 O O . PHE A 1 124 ? 120.272 106.887 94.170 1.00 31.74 173 PHE A O 1
ATOM 848 N N . LEU A 1 125 ? 120.049 104.874 93.163 1.00 34.10 174 LEU A N 1
ATOM 849 C CA . LEU A 1 125 ? 120.547 104.096 94.291 1.00 34.10 174 LEU A CA 1
ATOM 850 C C . LEU A 1 125 ? 122.064 104.141 94.350 1.00 34.10 174 LEU A C 1
ATOM 851 O O . LEU A 1 125 ? 122.741 104.023 93.328 1.00 34.10 174 LEU A O 1
ATOM 856 N N . TYR A 1 126 ? 122.597 104.289 95.558 1.00 39.67 175 TYR A N 1
ATOM 857 C CA . TYR A 1 126 ? 124.040 104.368 95.731 1.00 39.67 175 TYR A CA 1
ATOM 858 C C . TYR A 1 126 ? 124.724 103.008 95.789 1.00 39.67 175 TYR A C 1
ATOM 859 O O . TYR A 1 126 ? 125.844 102.906 95.275 1.00 39.67 175 TYR A O 1
ATOM 868 N N . LEU A 1 127 ? 124.041 101.975 96.309 1.00 38.52 176 LEU A N 1
ATOM 869 C CA . LEU A 1 127 ? 124.577 100.854 97.107 1.00 38.52 176 LEU A CA 1
ATOM 870 C C . LEU A 1 127 ? 125.969 100.374 96.694 1.00 38.52 176 LEU A C 1
ATOM 871 O O . LEU A 1 127 ? 126.224 100.084 95.524 1.00 38.52 176 LEU A O 1
ATOM 876 N N . ASN A 1 128 ? 126.883 100.312 97.668 1.00 46.68 177 ASN A N 1
ATOM 877 C CA . ASN A 1 128 ? 128.288 100.542 97.323 1.00 46.68 177 ASN A CA 1
ATOM 878 C C . ASN A 1 128 ? 129.015 99.331 96.729 1.00 46.68 177 ASN A C 1
ATOM 879 O O . ASN A 1 128 ? 129.293 99.313 95.526 1.00 46.68 177 ASN A O 1
ATOM 884 N N . ASP A 1 129 ? 129.351 98.316 97.527 1.00 51.39 178 ASP A N 1
ATOM 885 C CA . ASP A 1 129 ? 129.774 97.046 96.949 1.00 51.39 178 ASP A CA 1
ATOM 886 C C . ASP A 1 129 ? 129.233 95.836 97.702 1.00 51.39 178 ASP A C 1
ATOM 887 O O . ASP A 1 129 ? 128.821 94.852 97.083 1.00 51.39 178 ASP A O 1
ATOM 892 N N . ASP A 1 130 ? 129.221 95.896 99.027 1.00 48.36 179 ASP A N 1
ATOM 893 C CA . ASP A 1 130 ? 128.814 94.745 99.829 1.00 48.36 179 ASP A CA 1
ATOM 894 C C . ASP A 1 130 ? 127.357 94.843 100.256 1.00 48.36 179 ASP A C 1
ATOM 895 O O . ASP A 1 130 ? 127.027 94.649 101.422 1.00 48.36 179 ASP A O 1
ATOM 900 N N . ILE A 1 131 ? 126.450 95.112 99.324 1.00 42.23 180 ILE A N 1
ATOM 901 C CA . ILE A 1 131 ? 125.029 95.229 99.630 1.00 42.23 180 ILE A CA 1
ATOM 902 C C . ILE A 1 131 ? 124.307 94.219 98.753 1.00 42.23 180 ILE A C 1
ATOM 903 O O . ILE A 1 131 ? 124.003 94.502 97.589 1.00 42.23 180 ILE A O 1
ATOM 908 N N . PHE A 1 132 ? 124.039 93.039 99.293 1.00 37.43 181 PHE A N 1
ATOM 909 C CA . PHE A 1 132 ? 123.137 92.107 98.641 1.00 37.43 181 PHE A CA 1
ATOM 910 C C . PHE A 1 132 ? 121.791 92.186 99.336 1.00 37.43 181 PHE A C 1
ATOM 911 O O . PHE A 1 132 ? 121.700 92.557 100.508 1.00 37.43 181 PHE A O 1
ATOM 919 N N . LEU A 1 133 ? 120.741 91.843 98.602 1.00 34.80 182 LEU A N 1
ATOM 920 C CA . LEU A 1 133 ? 119.395 92.169 99.042 1.00 34.80 182 LEU A CA 1
ATOM 921 C C . LEU A 1 133 ? 118.440 91.043 98.677 1.00 34.80 182 LEU A C 1
ATOM 922 O O . LEU A 1 133 ? 118.317 90.681 97.505 1.00 34.80 182 LEU A O 1
ATOM 927 N N . GLY A 1 134 ? 117.820 90.445 99.695 1.00 35.06 183 GLY A N 1
ATOM 928 C CA . GLY A 1 134 ? 116.649 89.617 99.513 1.00 35.06 183 GLY A CA 1
ATOM 929 C C . GLY A 1 134 ? 115.383 90.425 99.732 1.00 35.06 183 GLY A C 1
ATOM 930 O O . GLY A 1 134 ? 115.413 91.654 99.810 1.00 35.06 183 GLY A O 1
ATOM 931 N N . ALA A 1 135 ? 114.254 89.702 99.861 1.00 33.70 184 ALA A N 1
ATOM 932 C CA . ALA A 1 135 ? 112.938 90.242 100.214 1.00 33.70 184 ALA A CA 1
ATOM 933 C C . ALA A 1 135 ? 112.499 91.380 99.300 1.00 33.70 184 ALA A C 1
ATOM 934 O O . ALA A 1 135 ? 112.585 92.542 99.710 1.00 33.70 184 ALA A O 1
ATOM 936 N N . PRO A 1 136 ? 111.986 91.064 98.080 1.00 31.27 185 PRO A N 1
ATOM 937 C CA . PRO A 1 136 ? 112.072 91.948 96.896 1.00 31.27 185 PRO A CA 1
ATOM 938 C C . PRO A 1 136 ? 111.814 93.442 97.041 1.00 31.27 185 PRO A C 1
ATOM 939 O O . PRO A 1 136 ? 110.920 93.873 97.773 1.00 31.27 185 PRO A O 1
ATOM 943 N N . LEU A 1 137 ? 112.606 94.233 96.325 1.00 28.52 186 LEU A N 1
ATOM 944 C CA . LEU A 1 137 ? 112.621 95.680 96.461 1.00 28.52 186 LEU A CA 1
ATOM 945 C C . LEU A 1 137 ? 111.713 96.320 95.424 1.00 28.52 186 LEU A C 1
ATOM 946 O O . LEU A 1 137 ? 111.750 95.966 94.243 1.00 28.52 186 LEU A O 1
ATOM 951 N N . TYR A 1 138 ? 110.901 97.261 95.880 1.00 28.24 187 TYR A N 1
ATOM 952 C CA . TYR A 1 138 ? 109.962 98.013 95.071 1.00 28.24 187 TYR A CA 1
ATOM 953 C C . TYR A 1 138 ? 110.333 99.488 95.130 1.00 28.24 187 TYR A C 1
ATOM 954 O O . TYR A 1 138 ? 110.945 99.933 96.107 1.00 28.24 187 TYR A O 1
ATOM 963 N N . PRO A 1 139 ? 110.005 100.274 94.095 1.00 26.38 188 PRO A N 1
ATOM 964 C CA . PRO A 1 139 ? 110.368 101.701 94.118 1.00 26.38 188 PRO A CA 1
ATOM 965 C C . PRO A 1 139 ? 109.670 102.506 95.197 1.00 26.38 188 PRO A C 1
ATOM 966 O O . PRO A 1 139 ? 110.156 103.587 95.543 1.00 26.38 188 PRO A O 1
ATOM 970 N N . GLU A 1 140 ? 108.563 102.020 95.747 1.00 25.38 189 GLU A N 1
ATOM 971 C CA . GLU A 1 140 ? 107.890 102.689 96.849 1.00 25.38 189 GLU A CA 1
ATOM 972 C C . GLU A 1 140 ? 108.567 102.436 98.185 1.00 25.38 189 GLU A C 1
ATOM 973 O O . GLU A 1 140 ? 108.165 103.030 99.188 1.00 25.38 189 GLU A O 1
ATOM 979 N N . ASP A 1 141 ? 109.565 101.560 98.225 1.00 30.62 190 ASP A N 1
ATOM 980 C CA . ASP A 1 141 ? 110.373 101.375 99.418 1.00 30.62 190 ASP A CA 1
ATOM 981 C C . ASP A 1 141 ? 111.406 102.475 99.581 1.00 30.62 190 ASP A C 1
ATOM 982 O O . ASP A 1 141 ? 111.986 102.613 100.663 1.00 30.62 190 ASP A O 1
ATOM 987 N N . LEU A 1 142 ? 111.651 103.248 98.526 1.00 24.82 191 LEU A N 1
ATOM 988 C CA . LEU A 1 142 ? 112.691 104.265 98.513 1.00 24.82 191 LEU A CA 1
ATOM 989 C C . LEU A 1 142 ? 112.128 105.661 98.290 1.00 24.82 191 LEU A C 1
ATOM 990 O O . LEU A 1 142 ? 112.393 106.559 99.092 1.00 24.82 191 LEU A O 1
ATOM 995 N N . TYR A 1 143 ? 111.342 105.869 97.233 1.00 30.57 192 TYR A N 1
ATOM 996 C CA . TYR A 1 143 ? 110.874 107.198 96.845 1.00 30.57 192 TYR A CA 1
ATOM 997 C C . TYR A 1 143 ? 109.416 107.101 96.423 1.00 30.57 192 TYR A C 1
ATOM 998 O O . TYR A 1 143 ? 109.100 106.451 95.423 1.00 30.57 192 TYR A O 1
ATOM 1007 N N . THR A 1 144 ? 108.528 107.727 97.190 1.00 32.82 193 THR A N 1
ATOM 1008 C CA . THR A 1 144 ? 107.147 107.927 96.791 1.00 32.82 193 THR A CA 1
ATOM 1009 C C . THR A 1 144 ? 106.990 109.350 96.261 1.00 32.82 193 THR A C 1
ATOM 1010 O O . THR A 1 144 ? 107.967 110.073 96.074 1.00 32.82 193 THR A O 1
ATOM 1014 N N . GLU A 1 145 ? 105.754 109.770 96.014 1.00 32.06 194 GLU A N 1
ATOM 1015 C CA . GLU A 1 145 ? 105.507 111.119 95.524 1.00 32.06 194 GLU A CA 1
ATOM 1016 C C . GLU A 1 145 ? 104.959 112.049 96.597 1.00 32.06 194 GLU A C 1
ATOM 1017 O O . GLU A 1 145 ? 105.284 113.239 96.599 1.00 32.06 194 GLU A O 1
ATOM 1023 N N . ALA A 1 146 ? 104.139 111.537 97.516 1.00 36.29 195 ALA A N 1
ATOM 1024 C CA . ALA A 1 146 ? 103.681 112.346 98.642 1.00 36.29 195 ALA A CA 1
ATOM 1025 C C . ALA A 1 146 ? 104.830 112.631 99.594 1.00 36.29 195 ALA A C 1
ATOM 1026 O O . ALA A 1 146 ? 105.194 113.788 99.831 1.00 36.29 195 ALA A O 1
ATOM 1028 N N . GLU A 1 147 ? 105.411 111.574 100.147 1.00 37.50 196 GLU A N 1
ATOM 1029 C CA . GLU A 1 147 ? 106.728 111.565 100.769 1.00 37.50 196 GLU A CA 1
ATOM 1030 C C . GLU A 1 147 ? 107.757 111.343 99.670 1.00 37.50 196 GLU A C 1
ATOM 1031 O O . GLU A 1 147 ? 107.495 111.659 98.506 1.00 37.50 196 GLU A O 1
ATOM 1037 N N . GLY A 1 148 ? 108.926 110.806 99.996 1.00 34.69 197 GLY A N 1
ATOM 1038 C CA . GLY A 1 148 ? 109.803 110.488 98.889 1.00 34.69 197 GLY A CA 1
ATOM 1039 C C . GLY A 1 148 ? 111.293 110.364 99.088 1.00 34.69 197 GLY A C 1
ATOM 1040 O O . GLY A 1 148 ? 111.995 109.998 98.149 1.00 34.69 197 GLY A O 1
ATOM 1041 N N . VAL A 1 149 ? 111.824 110.629 100.267 1.00 34.53 198 VAL A N 1
ATOM 1042 C CA . VAL A 1 149 ? 113.145 110.116 100.585 1.00 34.53 198 VAL A CA 1
ATOM 1043 C C . VAL A 1 149 ? 113.010 109.404 101.920 1.00 34.53 198 VAL A C 1
ATOM 1044 O O . VAL A 1 149 ? 112.783 110.047 102.950 1.00 34.53 198 VAL A O 1
ATOM 1048 N N . ARG A 1 150 ? 113.105 108.079 101.902 1.00 35.15 199 ARG A N 1
ATOM 1049 C CA . ARG A 1 150 ? 113.008 107.300 103.130 1.00 35.15 199 ARG A CA 1
ATOM 1050 C C . ARG A 1 150 ? 114.391 107.262 103.752 1.00 35.15 199 ARG A C 1
ATOM 1051 O O . ARG A 1 150 ? 115.295 106.593 103.250 1.00 35.15 199 ARG A O 1
ATOM 1059 N N . VAL A 1 151 ? 114.566 108.001 104.842 1.00 36.69 200 VAL A N 1
ATOM 1060 C CA 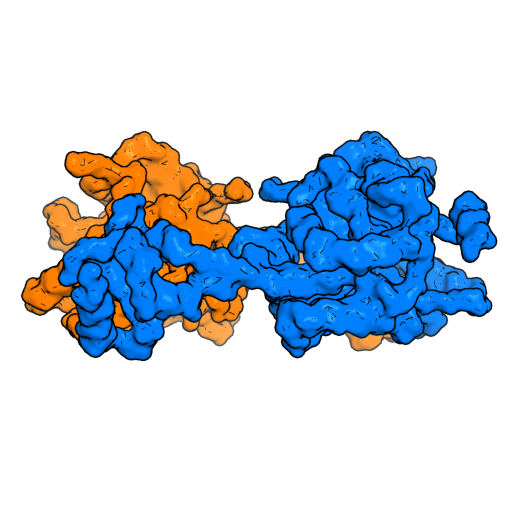. VAL A 1 151 ? 115.883 108.223 105.417 1.00 36.69 200 VAL A CA 1
ATOM 1061 C C . VAL A 1 151 ? 116.039 107.197 106.535 1.00 36.69 200 VAL A C 1
ATOM 1062 O O . VAL A 1 151 ? 115.435 107.324 107.598 1.00 36.69 200 VAL A O 1
ATOM 1066 N N . TYR A 1 152 ? 116.853 106.171 106.293 1.00 33.73 201 TYR A N 1
ATOM 1067 C CA . TYR A 1 152 ? 116.957 105.023 107.194 1.00 33.73 201 TYR A CA 1
ATOM 1068 C C . TYR A 1 152 ? 117.920 105.333 108.338 1.00 33.73 201 TYR A C 1
ATOM 1069 O O . TYR A 1 152 ? 119.118 105.050 108.282 1.00 33.73 201 TYR A O 1
ATOM 1078 N N . GLN A 1 153 ? 117.377 105.910 109.407 1.00 38.85 202 GLN A N 1
ATOM 1079 C CA . GLN A 1 153 ? 118.112 106.110 110.649 1.00 38.85 202 GLN A CA 1
ATOM 1080 C C . GLN A 1 153 ? 118.415 104.787 111.343 1.00 38.85 202 GLN A C 1
ATOM 1081 O O . GLN A 1 153 ? 117.802 103.751 111.078 1.00 38.85 202 GLN A O 1
ATOM 1087 N N . ALA A 1 154 ? 119.381 104.844 112.254 1.00 38.29 203 ALA A N 1
ATOM 1088 C CA . ALA A 1 154 ? 119.776 103.693 113.048 1.00 38.29 203 ALA A CA 1
ATOM 1089 C C . ALA A 1 154 ? 119.850 104.069 114.519 1.00 38.29 203 ALA A C 1
ATOM 1090 O O . ALA A 1 154 ? 120.737 104.813 114.932 1.00 38.29 203 ALA A O 1
ATOM 1092 N N . THR A 1 298 ? 136.282 103.992 114.725 1.00 77.72 347 THR A N 1
ATOM 1093 C CA . THR A 1 298 ? 136.870 104.516 115.951 1.00 77.72 347 THR A CA 1
ATOM 1094 C C . THR A 1 298 ? 138.254 105.079 115.640 1.00 77.72 347 THR A C 1
ATOM 1095 O O . THR A 1 298 ? 138.641 106.140 116.139 1.00 77.72 347 THR A O 1
ATOM 1099 N N . ASP A 1 299 ? 138.989 104.369 114.785 1.00 77.99 348 ASP A N 1
ATOM 1100 C CA . ASP A 1 299 ? 140.320 104.818 114.398 1.00 77.99 348 ASP A CA 1
ATOM 1101 C C . ASP A 1 299 ? 140.249 105.994 113.430 1.00 77.99 348 ASP A C 1
ATOM 1102 O O . ASP A 1 299 ? 140.780 107.074 113.708 1.00 77.99 348 ASP A O 1
ATOM 1107 N N . ILE A 1 300 ? 139.589 105.805 112.289 1.00 70.20 349 ILE A N 1
ATOM 1108 C CA . ILE A 1 300 ? 139.574 106.818 111.241 1.00 70.20 349 ILE A CA 1
ATOM 1109 C C . ILE A 1 300 ? 138.138 107.252 110.958 1.00 70.20 349 ILE A C 1
ATOM 1110 O O . ILE A 1 300 ? 137.883 108.412 110.614 1.00 70.20 349 ILE A O 1
ATOM 1115 N N . TYR A 1 301 ? 137.181 106.348 111.169 1.00 66.96 350 TYR A N 1
ATOM 1116 C CA . TYR A 1 301 ? 135.799 106.633 110.802 1.00 66.96 350 TYR A CA 1
ATOM 1117 C C . TYR A 1 301 ? 135.120 107.575 111.787 1.00 66.96 350 TYR A C 1
ATOM 1118 O O . TYR A 1 301 ? 134.245 108.349 111.387 1.00 66.96 350 TYR A O 1
ATOM 1127 N N . SER A 1 302 ? 135.503 107.525 113.065 1.00 67.30 351 SER A N 1
ATOM 1128 C CA . SER A 1 302 ? 134.836 108.343 114.072 1.00 67.30 351 SER A CA 1
ATOM 1129 C C . SER A 1 302 ? 135.191 109.817 113.938 1.00 67.30 351 SER A C 1
ATOM 1130 O O . SER A 1 302 ? 134.348 110.679 114.211 1.00 67.30 351 SER A O 1
ATOM 1133 N N . HIS A 1 303 ? 136.427 110.125 113.537 1.00 67.45 352 HIS A N 1
ATOM 1134 C CA . HIS A 1 303 ? 136.842 111.519 113.406 1.00 67.45 352 HIS A CA 1
ATOM 1135 C C . HIS A 1 303 ? 136.095 112.225 112.283 1.00 67.45 352 HIS A C 1
ATOM 1136 O O . HIS A 1 303 ? 135.702 113.388 112.432 1.00 67.45 352 HIS A O 1
ATOM 1143 N N . SER A 1 304 ? 135.884 111.538 111.155 1.00 63.09 353 SER A N 1
ATOM 1144 C CA . SER A 1 304 ? 135.089 112.117 110.075 1.00 63.09 353 SER A CA 1
ATOM 1145 C C . SER A 1 304 ? 133.628 112.268 110.478 1.00 63.09 353 SER A C 1
ATOM 1146 O O . SER A 1 304 ? 132.968 113.220 110.047 1.00 63.09 353 SER A O 1
ATOM 1149 N N . LEU A 1 305 ? 133.124 111.357 111.318 1.00 59.76 354 LEU A N 1
ATOM 1150 C CA . LEU A 1 305 ? 131.787 111.490 111.891 1.00 59.76 354 LEU A CA 1
ATOM 1151 C C . LEU A 1 305 ? 131.660 112.753 112.731 1.00 59.76 354 LEU A C 1
ATOM 1152 O O . LEU A 1 305 ? 130.708 113.523 112.557 1.00 59.76 354 LEU A O 1
ATOM 1157 N N . ILE A 1 306 ? 132.631 112.998 113.616 1.00 57.58 355 ILE A N 1
ATOM 1158 C CA . ILE A 1 306 ? 132.582 114.179 114.474 1.00 57.58 355 ILE A CA 1
ATOM 1159 C C . ILE A 1 306 ? 132.760 115.455 113.655 1.00 57.58 355 ILE A C 1
ATOM 1160 O O . ILE A 1 306 ? 132.084 116.460 113.902 1.00 57.58 355 ILE A O 1
ATOM 1165 N N . ALA A 1 307 ? 133.629 115.421 112.639 1.00 58.87 356 ALA A N 1
ATOM 1166 C CA . ALA A 1 307 ? 133.844 116.602 111.805 1.00 58.87 356 ALA A CA 1
ATOM 1167 C C . ALA A 1 307 ? 132.616 116.940 110.964 1.00 58.87 356 ALA A C 1
ATOM 1168 O O . ALA A 1 307 ? 132.234 118.112 110.868 1.00 58.87 356 ALA A O 1
ATOM 1170 N N . THR A 1 308 ? 131.976 115.929 110.363 1.00 55.32 357 THR A N 1
ATOM 1171 C CA . THR A 1 308 ? 130.771 116.166 109.570 1.00 55.32 357 THR A CA 1
ATOM 1172 C C . THR A 1 308 ? 129.609 116.615 110.449 1.00 55.32 357 THR A C 1
ATOM 1173 O O . THR A 1 308 ? 128.847 117.514 110.067 1.00 55.32 357 THR A O 1
ATOM 1177 N N . ASN A 1 309 ? 129.482 116.026 111.643 1.00 53.40 358 ASN A N 1
ATOM 1178 C CA . ASN A 1 309 ? 128.435 116.438 112.570 1.00 53.40 358 ASN A CA 1
ATOM 1179 C C . ASN A 1 309 ? 128.645 117.869 113.053 1.00 53.40 358 ASN A C 1
ATOM 1180 O O . ASN A 1 309 ? 127.685 118.636 113.148 1.00 53.40 358 ASN A O 1
ATOM 1185 N N . MET A 1 310 ? 129.895 118.262 113.324 1.00 59.27 359 MET A N 1
ATOM 1186 C CA . MET A 1 310 ? 130.160 119.640 113.729 1.00 59.27 359 MET A CA 1
ATOM 1187 C C . MET A 1 310 ? 129.945 120.621 112.583 1.00 59.27 359 MET A C 1
ATOM 1188 O O . MET A 1 310 ? 129.461 121.737 112.808 1.00 59.27 359 MET A O 1
ATOM 1193 N N . LEU A 1 311 ? 130.307 120.231 111.356 1.00 57.39 360 LEU A N 1
ATOM 1194 C CA . LEU A 1 311 ? 130.078 121.094 110.199 1.00 57.39 360 LEU A CA 1
ATOM 1195 C C . LEU A 1 311 ? 128.593 121.318 109.951 1.00 57.39 360 LEU A C 1
ATOM 1196 O O . LEU A 1 311 ? 128.163 122.448 109.694 1.00 57.39 360 LEU A O 1
ATOM 1201 N N . LEU A 1 312 ? 127.791 120.262 110.046 1.00 55.77 361 LEU A N 1
ATOM 1202 C CA . LEU A 1 312 ? 126.347 120.418 109.954 1.00 55.77 361 LEU A CA 1
ATOM 1203 C C . LEU A 1 312 ? 125.743 121.024 111.212 1.00 55.77 361 LEU A C 1
ATOM 1204 O O . LEU A 1 312 ? 124.571 121.406 111.193 1.00 55.77 361 LEU A O 1
ATOM 1209 N N . ASN A 1 313 ? 126.507 121.100 112.298 1.00 60.66 362 ASN A N 1
ATOM 1210 C CA . ASN A 1 313 ? 126.085 121.762 113.521 1.00 60.66 362 ASN A CA 1
ATOM 1211 C C . ASN A 1 313 ? 126.419 123.249 113.541 1.00 60.66 362 ASN A C 1
ATOM 1212 O O . ASN A 1 313 ? 125.877 123.980 114.378 1.00 60.66 362 ASN A O 1
ATOM 1217 N N . ARG A 1 314 ? 127.304 123.712 112.654 1.00 62.09 363 ARG A N 1
ATOM 1218 C CA . ARG A 1 314 ? 127.570 125.145 112.552 1.00 62.09 363 ARG A CA 1
ATOM 1219 C C . ARG A 1 314 ? 126.360 125.881 111.994 1.00 62.09 363 ARG A C 1
ATOM 1220 O O . ARG A 1 314 ? 125.851 126.824 112.610 1.00 62.09 363 ARG A O 1
ATOM 1228 N N . ALA A 1 315 ? 125.884 125.462 110.829 1.00 58.41 364 ALA A N 1
ATOM 1229 C CA . ALA A 1 315 ? 124.617 125.939 110.303 1.00 58.41 364 ALA A CA 1
ATOM 1230 C C . ALA A 1 315 ? 123.512 124.982 110.747 1.00 58.41 364 ALA A C 1
ATOM 1231 O O . ALA A 1 315 ? 123.718 124.136 111.621 1.00 58.41 364 ALA A O 1
ATOM 1233 N N . TYR A 1 316 ? 122.311 125.156 110.185 1.00 53.84 365 TYR A N 1
ATOM 1234 C CA . TYR A 1 316 ? 121.205 124.189 110.204 1.00 53.84 365 TYR A CA 1
ATOM 1235 C C . TYR A 1 316 ? 120.692 123.860 111.603 1.00 53.84 365 TYR A C 1
ATOM 1236 O O . TYR A 1 316 ? 119.990 122.862 111.784 1.00 53.84 365 TYR A O 1
ATOM 1245 N N . GLY A 1 317 ? 121.014 124.666 112.605 1.00 60.26 366 GLY A N 1
ATOM 1246 C CA . GLY A 1 317 ? 120.608 124.333 113.953 1.00 60.26 366 GLY A CA 1
ATOM 1247 C C . GLY A 1 317 ? 121.532 123.345 114.633 1.00 60.26 366 GLY A C 1
ATOM 1248 O O . GLY A 1 317 ? 122.749 123.389 114.441 1.00 60.26 366 GLY A O 1
ATOM 1249 N N . PHE A 1 318 ? 120.958 122.445 115.430 1.00 64.20 367 PHE A N 1
ATOM 1250 C CA . PHE A 1 318 ? 121.744 121.665 116.381 1.00 64.20 367 PHE A CA 1
ATOM 1251 C C . PHE A 1 318 ? 121.390 120.181 116.467 1.00 64.20 367 PHE A C 1
ATOM 1252 O O . PHE A 1 318 ? 122.288 119.379 116.753 1.00 64.20 367 PHE A O 1
ATOM 1260 N N . LYS A 1 319 ? 120.186 119.761 116.083 1.00 62.78 368 LYS A N 1
ATOM 1261 C CA . LYS A 1 319 ? 119.363 118.920 116.951 1.00 62.78 368 LYS A CA 1
ATOM 1262 C C . LYS A 1 319 ? 119.924 117.596 117.515 1.00 62.78 368 LYS A C 1
ATOM 1263 O O . LYS A 1 319 ? 120.289 117.583 118.695 1.00 62.78 368 LYS A O 1
ATOM 1269 N N . ALA A 1 320 ? 120.048 116.504 116.753 1.00 60.22 369 ALA A N 1
ATOM 1270 C CA . ALA A 1 320 ? 120.497 115.241 117.333 1.00 60.22 369 ALA A CA 1
ATOM 1271 C C . ALA A 1 320 ? 121.161 114.304 116.338 1.00 60.22 369 ALA A C 1
ATOM 1272 O O . ALA A 1 320 ? 121.573 113.216 116.747 1.00 60.22 369 ALA A O 1
ATOM 1274 N N . ARG A 1 321 ? 121.358 114.732 115.091 1.00 56.10 370 ARG A N 1
ATOM 1275 C CA . ARG A 1 321 ? 121.178 113.965 113.855 1.00 56.10 370 ARG A CA 1
ATOM 1276 C C . ARG A 1 321 ? 121.706 112.534 113.894 1.00 56.10 370 ARG A C 1
ATOM 1277 O O . ARG A 1 321 ? 122.862 112.291 114.245 1.00 56.10 370 ARG A O 1
ATOM 1285 N N . HIS A 1 322 ? 120.834 111.591 113.534 1.00 46.71 371 HIS A N 1
ATOM 1286 C CA . HIS A 1 322 ? 121.146 110.171 113.594 1.00 46.71 371 HIS A CA 1
ATOM 1287 C C . HIS A 1 322 ? 121.956 109.732 112.383 1.00 46.71 371 HIS A C 1
ATOM 1288 O O . HIS A 1 322 ? 121.814 110.269 111.283 1.00 46.71 371 HIS A O 1
ATOM 1295 N N . VAL A 1 323 ? 122.800 108.725 112.595 1.00 41.43 372 VAL A N 1
ATOM 1296 C CA . VAL A 1 323 ? 123.584 108.129 111.521 1.00 41.43 372 VAL A CA 1
ATOM 1297 C C . VAL A 1 323 ? 122.682 107.220 110.702 1.00 41.43 372 VAL A C 1
ATOM 1298 O O . VAL A 1 323 ? 121.577 106.874 111.131 1.00 41.43 372 VAL A O 1
ATOM 1302 N N . LEU A 1 324 ? 123.140 106.823 109.521 1.00 39.90 373 LEU A N 1
ATOM 1303 C CA . LEU A 1 324 ? 122.332 105.999 108.641 1.00 39.90 373 LEU A CA 1
ATOM 1304 C C . LEU A 1 324 ? 122.563 104.518 108.937 1.00 39.90 373 LEU A C 1
ATOM 1305 O O . LEU A 1 324 ? 123.260 104.152 109.885 1.00 39.90 373 LEU A O 1
ATOM 1310 N N . ALA A 1 325 ? 121.970 103.644 108.118 1.00 39.87 374 ALA A N 1
ATOM 1311 C CA . ALA A 1 325 ? 121.893 102.232 108.472 1.00 39.87 374 ALA A CA 1
ATOM 1312 C C . ALA A 1 325 ? 122.209 101.307 107.302 1.00 39.87 374 ALA A C 1
ATOM 1313 O O . ALA A 1 325 ? 121.493 100.325 107.087 1.00 39.87 374 ALA A O 1
ATOM 1315 N N . HIS A 1 326 ? 123.255 101.622 106.530 1.00 41.64 375 HIS A N 1
ATOM 1316 C CA . HIS A 1 326 ? 123.918 100.694 105.597 1.00 41.64 375 HIS A CA 1
ATOM 1317 C C . HIS A 1 326 ? 123.009 100.201 104.474 1.00 41.64 375 HIS A C 1
ATOM 1318 O O . HIS A 1 326 ? 123.261 99.157 103.874 1.00 41.64 375 HIS A O 1
ATOM 1325 N N . VAL A 1 327 ? 121.942 100.931 104.186 1.00 32.80 376 VAL A N 1
ATOM 1326 C CA . VAL A 1 327 ? 121.047 100.570 103.099 1.00 32.80 376 VAL A CA 1
ATOM 1327 C C . VAL A 1 327 ? 121.623 101.101 101.800 1.00 32.80 376 VAL A C 1
ATOM 1328 O O . VAL A 1 327 ? 122.611 101.838 101.803 1.00 32.80 376 VAL A O 1
ATOM 1332 N N . GLY A 1 328 ? 121.037 100.703 100.682 1.00 31.16 377 GLY A N 1
ATOM 1333 C CA . GLY A 1 328 ? 121.298 101.401 99.446 1.00 31.16 377 GLY A CA 1
ATOM 1334 C C . GLY A 1 328 ? 120.644 102.763 99.491 1.00 31.16 377 GLY A C 1
ATOM 1335 O O . GLY A 1 328 ? 119.416 102.868 99.517 1.00 31.16 377 GLY A O 1
ATOM 1336 N N . PHE A 1 329 ? 121.452 103.814 99.527 1.00 29.77 378 PHE A N 1
ATOM 1337 C CA . PHE A 1 329 ? 120.930 105.163 99.657 1.00 29.77 378 PHE A CA 1
ATOM 1338 C C . PHE A 1 329 ? 120.426 105.657 98.313 1.00 29.77 378 PHE A C 1
ATOM 1339 O O . PHE A 1 329 ? 121.051 105.417 97.279 1.00 29.77 378 PHE A O 1
ATOM 1347 N N . LEU A 1 330 ? 119.291 106.346 98.324 1.00 28.72 379 LEU A N 1
ATOM 1348 C CA . LEU A 1 330 ? 118.771 106.980 97.123 1.00 28.72 379 LEU A CA 1
ATOM 1349 C C . LEU A 1 330 ? 119.121 108.461 97.154 1.00 28.72 379 LEU A C 1
ATOM 1350 O O . LEU A 1 330 ? 118.850 109.150 98.140 1.00 28.72 379 LEU A O 1
ATOM 1355 N N . ILE A 1 331 ? 119.720 108.938 96.068 1.00 33.03 380 ILE A N 1
ATOM 1356 C CA . ILE A 1 331 ? 120.386 110.231 96.023 1.00 33.03 380 ILE A CA 1
ATOM 1357 C C . ILE A 1 331 ? 119.875 110.994 94.809 1.00 33.03 380 ILE A C 1
ATOM 1358 O O . ILE A 1 331 ? 119.835 110.447 93.703 1.00 33.03 380 ILE A O 1
ATOM 1363 N N . ASP A 1 332 ? 119.470 112.244 95.017 1.00 38.13 381 ASP A N 1
ATOM 1364 C CA . ASP A 1 332 ? 119.016 113.109 93.937 1.00 38.13 381 ASP A CA 1
ATOM 1365 C C . ASP A 1 332 ? 120.178 113.956 93.435 1.00 38.13 381 ASP A C 1
ATOM 1366 O O . ASP A 1 332 ? 120.997 114.433 94.222 1.00 38.13 381 ASP A O 1
ATOM 1371 N N . LYS A 1 333 ? 120.245 114.129 92.111 1.00 39.97 382 LYS A N 1
ATOM 1372 C CA . LYS A 1 333 ? 121.344 114.875 91.503 1.00 39.97 382 LYS A CA 1
ATOM 1373 C C . LYS A 1 333 ? 121.271 116.360 91.828 1.00 39.97 382 LYS A C 1
ATOM 1374 O O . LYS A 1 333 ? 122.304 117.007 92.028 1.00 39.97 382 LYS A O 1
ATOM 1380 N N . ASP A 1 334 ? 120.068 116.927 91.846 1.00 41.89 383 ASP A N 1
ATOM 1381 C CA . ASP A 1 334 ? 119.933 118.358 92.073 1.00 41.89 383 ASP A CA 1
ATOM 1382 C C . ASP A 1 334 ? 120.191 118.726 93.525 1.00 41.89 383 ASP A C 1
ATOM 1383 O O . ASP A 1 334 ? 120.824 119.755 93.803 1.00 41.89 383 ASP A O 1
ATOM 1388 N N . ILE A 1 335 ? 119.721 117.890 94.450 1.00 38.28 384 ILE A N 1
ATOM 1389 C CA . ILE A 1 335 ? 119.942 118.122 95.869 1.00 38.28 384 ILE A CA 1
ATOM 1390 C C . ILE A 1 335 ? 121.413 117.983 96.215 1.00 38.28 384 ILE A C 1
ATOM 1391 O O . ILE A 1 335 ? 121.936 118.743 97.034 1.00 38.28 384 ILE A O 1
ATOM 1396 N N . VAL A 1 336 ? 122.129 117.068 95.564 1.00 40.58 385 VAL A N 1
ATOM 1397 C CA . VAL A 1 336 ? 123.542 116.944 95.899 1.00 40.58 385 VAL A CA 1
ATOM 1398 C C . VAL A 1 336 ? 124.362 118.051 95.238 1.00 40.58 385 VAL A C 1
ATOM 1399 O O . VAL A 1 336 ? 125.402 118.455 95.769 1.00 40.58 385 VAL A O 1
ATOM 1403 N N . GLU A 1 337 ? 123.897 118.599 94.113 1.00 41.78 386 GLU A N 1
ATOM 1404 C CA . GLU A 1 337 ? 124.567 119.761 93.540 1.00 41.78 386 GLU A CA 1
ATOM 1405 C C . GLU A 1 337 ? 124.380 120.984 94.425 1.00 41.78 386 GLU A C 1
ATOM 1406 O O . GLU A 1 337 ? 125.327 121.749 94.645 1.00 41.78 386 GLU A O 1
ATOM 1412 N N . ALA A 1 338 ? 123.179 121.159 94.981 1.00 42.55 387 ALA A N 1
ATOM 1413 C CA . ALA A 1 338 ? 122.983 122.215 95.965 1.00 42.55 387 ALA A CA 1
ATOM 1414 C C . ALA A 1 338 ? 123.707 121.932 97.276 1.00 42.55 387 ALA A C 1
ATOM 1415 O O . ALA A 1 338 ? 123.988 122.870 98.025 1.00 42.55 387 ALA A O 1
ATOM 1417 N N . MET A 1 339 ? 124.001 120.666 97.577 1.00 43.82 388 MET A N 1
ATOM 1418 C CA . MET A 1 339 ? 124.840 120.347 98.727 1.00 43.82 388 MET A CA 1
ATOM 1419 C C . MET A 1 339 ? 126.282 120.763 98.495 1.00 43.82 388 MET A C 1
ATOM 1420 O O . MET A 1 339 ? 126.917 121.342 99.383 1.00 43.82 388 MET A O 1
ATOM 1425 N N . GLN A 1 340 ? 126.812 120.466 97.314 1.00 48.37 389 GLN A N 1
ATOM 1426 C CA . GLN A 1 340 ? 128.197 120.789 97.019 1.00 48.37 389 GLN A CA 1
ATOM 1427 C C . GLN A 1 340 ? 128.408 122.271 96.759 1.00 48.37 389 GLN A C 1
ATOM 1428 O O . GLN A 1 340 ? 129.535 122.755 96.905 1.00 48.37 389 GLN A O 1
ATOM 1434 N N . ARG A 1 341 ? 127.359 123.007 96.394 1.00 46.77 390 ARG A N 1
ATOM 1435 C CA . ARG A 1 341 ? 127.478 124.457 96.330 1.00 46.77 390 ARG A CA 1
ATOM 1436 C C . ARG A 1 341 ? 127.279 125.129 97.681 1.00 46.77 390 ARG A C 1
ATOM 1437 O O . ARG A 1 341 ? 127.416 126.351 97.771 1.00 46.77 390 ARG A O 1
ATOM 1445 N N . ARG A 1 342 ? 126.954 124.370 98.723 1.00 48.22 391 ARG A N 1
ATOM 1446 C CA . ARG A 1 342 ? 126.853 124.905 100.075 1.00 48.22 391 ARG A CA 1
ATOM 1447 C C . ARG A 1 342 ? 128.138 124.701 100.864 1.00 48.22 391 ARG A C 1
ATOM 1448 O O . ARG A 1 342 ? 128.499 125.549 101.689 1.00 48.22 391 ARG A O 1
ATOM 1456 N N . PHE A 1 343 ? 128.866 123.627 100.579 1.00 52.93 392 PHE A N 1
ATOM 1457 C CA . PHE A 1 343 ? 130.064 123.270 101.325 1.00 52.93 392 PHE A CA 1
ATOM 1458 C C . PHE A 1 343 ? 131.258 123.181 100.390 1.00 52.93 392 PHE A C 1
ATOM 1459 O O . PHE A 1 343 ? 131.979 122.179 100.407 1.00 52.93 392 PHE A O 1
ATOM 1467 N N . HIS A 1 344 ? 131.463 124.213 99.564 1.00 58.61 393 HIS A N 1
ATOM 1468 C CA . HIS A 1 344 ? 132.518 124.194 98.554 1.00 58.61 393 HIS A CA 1
ATOM 1469 C C . HIS A 1 344 ? 133.916 124.125 99.153 1.00 58.61 393 HIS A C 1
ATOM 1470 O O . HIS A 1 344 ? 134.853 123.725 98.455 1.00 58.61 393 HIS A O 1
ATOM 1477 N N . GLN A 1 345 ? 134.083 124.514 100.417 1.00 61.78 394 GLN A N 1
ATOM 1478 C CA . GLN A 1 345 ? 135.378 124.358 101.066 1.00 61.78 394 GLN A CA 1
ATOM 1479 C C . GLN A 1 345 ? 135.697 122.890 101.313 1.00 61.78 394 GLN A C 1
ATOM 1480 O O . GLN A 1 345 ? 136.787 122.419 100.974 1.00 61.78 394 GLN A O 1
ATOM 1486 N N . GLN A 1 346 ? 134.748 122.145 101.881 1.00 59.46 395 GLN A N 1
ATOM 1487 C CA . GLN A 1 346 ? 135.013 120.771 102.289 1.00 59.46 395 GLN A CA 1
ATOM 1488 C C . GLN A 1 346 ? 134.939 119.778 101.140 1.00 59.46 395 GLN A C 1
ATOM 1489 O O . GLN A 1 346 ? 135.574 118.722 101.217 1.00 59.46 395 GLN A O 1
ATOM 1495 N N . ILE A 1 347 ? 134.180 120.087 100.090 1.00 59.49 396 ILE A N 1
ATOM 1496 C CA . ILE A 1 347 ? 134.120 119.205 98.929 1.00 59.49 396 ILE A CA 1
ATOM 1497 C C . ILE A 1 347 ? 135.459 119.190 98.203 1.00 59.49 396 ILE A C 1
ATOM 1498 O O . ILE A 1 347 ? 135.998 118.122 97.895 1.00 59.49 396 ILE A O 1
ATOM 1503 N N . LEU A 1 348 ? 136.036 120.370 97.960 1.00 64.72 397 LEU A N 1
ATOM 1504 C CA . LEU A 1 348 ? 137.359 120.437 97.343 1.00 64.72 397 LEU A CA 1
ATOM 1505 C C . LEU A 1 348 ? 138.441 119.912 98.276 1.00 64.72 397 LEU A C 1
ATOM 1506 O O . LEU A 1 348 ? 139.432 119.332 97.809 1.00 64.72 397 LEU A O 1
ATOM 1511 N N . ASP A 1 349 ? 138.258 120.094 99.587 1.00 66.74 398 ASP A N 1
ATOM 1512 C CA . ASP A 1 349 ? 139.205 119.575 100.567 1.00 66.74 398 ASP A CA 1
ATOM 1513 C C . ASP A 1 349 ? 139.261 118.055 100.539 1.00 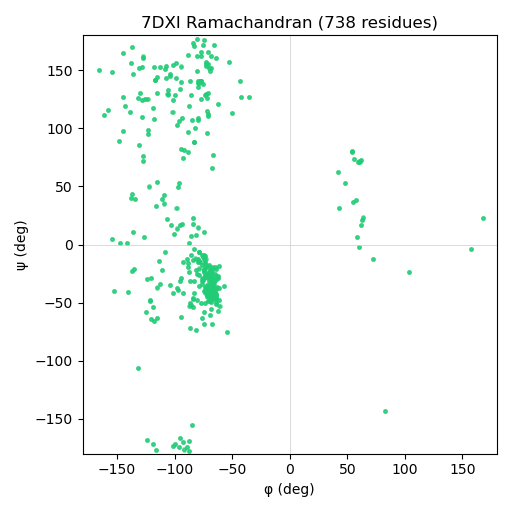66.74 398 ASP A C 1
ATOM 1514 O O . ASP A 1 349 ? 140.339 117.469 100.419 1.00 66.74 398 ASP A O 1
ATOM 1519 N N . THR A 1 350 ? 138.101 117.399 100.625 1.00 62.82 399 THR A N 1
ATOM 1520 C CA . THR A 1 350 ? 138.079 115.940 100.602 1.00 62.82 399 THR A CA 1
ATOM 1521 C C . THR A 1 350 ? 138.343 115.391 99.212 1.00 62.82 399 THR A C 1
ATOM 1522 O O . THR A 1 350 ? 138.761 114.239 99.073 1.00 62.82 399 THR A O 1
ATOM 1526 N N . ALA A 1 351 ? 138.102 116.188 98.176 1.00 65.06 400 ALA A N 1
ATOM 1527 C CA . ALA A 1 351 ? 138.418 115.758 96.828 1.00 65.06 400 ALA A CA 1
ATOM 1528 C C . ALA A 1 351 ? 139.919 115.737 96.581 1.00 65.06 400 ALA A C 1
ATOM 1529 O O . ALA A 1 351 ? 140.432 114.772 96.004 1.00 65.06 400 ALA A O 1
ATOM 1531 N N . HIS A 1 352 ? 140.650 116.739 97.069 1.00 71.10 401 HIS A N 1
ATOM 1532 C CA . HIS A 1 352 ? 142.078 116.858 96.798 1.00 71.10 401 HIS A CA 1
ATOM 1533 C C . HIS A 1 352 ? 142.938 116.030 97.745 1.00 71.10 401 HIS A C 1
ATOM 1534 O O . HIS A 1 352 ? 144.121 116.338 97.919 1.00 71.10 401 HIS A O 1
ATOM 1541 N N . GLN A 1 353 ? 142.375 114.995 98.355 1.00 68.52 402 GLN A N 1
ATOM 1542 C CA . GLN A 1 353 ? 143.066 114.129 99.294 1.00 68.52 402 GLN A CA 1
ATOM 1543 C C . GLN A 1 353 ? 143.332 112.760 98.685 1.00 68.52 402 GLN A C 1
ATOM 1544 O O . GLN A 1 353 ? 142.585 112.280 97.829 1.00 68.52 402 GLN A O 1
ATOM 1550 N N . ARG A 1 354 ? 144.413 112.135 99.145 1.00 71.25 403 ARG A N 1
ATOM 1551 C CA . ARG A 1 354 ? 144.836 110.853 98.603 1.00 71.25 403 ARG A CA 1
ATOM 1552 C C . ARG A 1 354 ? 144.157 109.682 99.298 1.00 71.25 403 ARG A C 1
ATOM 1553 O O . ARG A 1 354 ? 143.607 108.800 98.632 1.00 71.25 403 ARG A O 1
ATOM 1561 N N . PHE A 1 355 ? 144.184 109.656 100.625 1.00 69.10 404 PHE A N 1
ATOM 1562 C CA . PHE A 1 355 ? 143.718 108.530 101.422 1.00 69.10 404 PHE A CA 1
ATOM 1563 C C . PHE A 1 355 ? 142.566 108.967 102.326 1.00 69.10 404 PHE A C 1
ATOM 1564 O O . PHE A 1 355 ? 142.040 110.076 102.215 1.00 69.10 404 PHE A O 1
ATOM 1572 N N . ARG A 1 356 ? 142.172 108.069 103.225 1.00 69.66 405 ARG A N 1
ATOM 1573 C CA . ARG A 1 356 ? 141.167 108.366 104.239 1.00 69.66 405 ARG A CA 1
ATOM 1574 C C . ARG A 1 356 ? 141.840 109.083 105.402 1.00 69.66 405 ARG A C 1
ATOM 1575 O O . ARG A 1 356 ? 142.480 108.446 106.244 1.00 69.66 405 ARG A O 1
ATOM 1583 N N . ALA A 1 357 ? 141.701 110.401 105.452 1.00 67.31 406 ALA A N 1
ATOM 1584 C CA . ALA A 1 357 ? 142.284 111.224 106.499 1.00 67.31 406 ALA A CA 1
ATOM 1585 C C . ALA A 1 357 ? 141.193 111.735 107.439 1.00 67.31 406 ALA A C 1
ATOM 1586 O O . ALA A 1 357 ? 140.037 111.873 107.031 1.00 67.31 406 ALA A O 1
ATOM 1588 N N . PRO A 1 358 ? 141.503 112.029 108.707 1.00 67.38 407 PRO A N 1
ATOM 1589 C CA . PRO A 1 358 ? 140.442 112.315 109.684 1.00 67.38 407 PRO A CA 1
ATOM 1590 C C . PRO A 1 358 ? 139.759 113.672 109.559 1.00 67.38 407 PRO A C 1
ATOM 1591 O O . PRO A 1 358 ? 139.018 114.044 110.475 1.00 67.38 407 PRO A O 1
ATOM 1595 N N . THR A 1 359 ? 139.966 114.429 108.486 1.00 64.87 408 THR A N 1
ATOM 1596 C CA . THR A 1 359 ? 139.249 115.678 108.254 1.00 64.87 408 THR A CA 1
ATOM 1597 C C . THR A 1 359 ? 138.258 115.533 107.105 1.00 64.87 408 THR A C 1
ATOM 1598 O O . THR A 1 359 ? 138.039 116.464 106.330 1.00 64.87 408 THR A O 1
ATOM 1602 N N . ASP A 1 360 ? 137.653 114.358 106.981 1.00 64.85 409 ASP A N 1
ATOM 1603 C CA . ASP A 1 360 ? 136.814 114.052 105.835 1.00 64.85 409 ASP A CA 1
ATOM 1604 C C . ASP A 1 360 ? 135.364 114.467 106.061 1.00 64.85 409 ASP A C 1
ATOM 1605 O O . ASP A 1 360 ? 134.913 114.707 107.183 1.00 64.85 409 ASP A O 1
ATOM 1610 N N . LEU A 1 361 ? 134.634 114.536 104.953 1.00 54.61 410 LEU A N 1
ATOM 1611 C CA . LEU A 1 361 ? 133.201 114.793 104.914 1.00 54.61 410 LEU A CA 1
ATOM 1612 C C . LEU A 1 361 ? 132.542 113.572 104.291 1.00 54.61 410 LEU A C 1
ATOM 1613 O O . LEU A 1 361 ? 132.674 113.347 103.084 1.00 54.61 410 LEU A O 1
ATOM 1618 N N . GLN A 1 362 ? 131.837 112.784 105.100 1.00 48.77 411 GLN A N 1
ATOM 1619 C CA . GLN A 1 362 ? 131.232 111.572 104.565 1.00 48.77 411 GLN A CA 1
ATOM 1620 C C . GLN A 1 362 ? 129.937 111.918 103.837 1.00 48.77 411 GLN A C 1
ATOM 1621 O O . GLN A 1 362 ? 129.132 112.724 104.310 1.00 48.77 411 GLN A O 1
ATOM 1627 N N . TYR A 1 363 ? 129.772 111.325 102.660 1.00 45.77 412 TYR A N 1
ATOM 1628 C CA . TYR A 1 363 ? 128.834 111.817 101.657 1.00 45.77 412 TYR A CA 1
ATOM 1629 C C . TYR A 1 363 ? 127.391 111.515 102.029 1.00 45.77 412 TYR A C 1
ATOM 1630 O O . TYR A 1 363 ? 126.507 112.359 101.840 1.00 45.77 412 TYR A O 1
ATOM 1639 N N . ALA A 1 364 ? 127.138 110.323 102.569 1.00 37.15 413 ALA A N 1
ATOM 1640 C CA . ALA A 1 364 ? 125.771 109.901 102.849 1.00 37.15 413 ALA A CA 1
ATOM 1641 C C . ALA A 1 364 ? 125.171 110.670 104.017 1.00 37.15 413 ALA A C 1
ATOM 1642 O O . ALA A 1 364 ? 124.015 111.101 103.955 1.00 37.15 413 ALA A O 1
ATOM 1644 N N . PHE A 1 365 ? 125.944 110.870 105.083 1.00 38.05 414 PHE A N 1
ATOM 1645 C CA . PHE A 1 365 ? 125.422 111.560 106.257 1.00 38.05 414 PHE A CA 1
ATOM 1646 C C . PHE A 1 365 ? 125.288 113.056 106.001 1.00 38.05 414 PHE A C 1
ATOM 1647 O O . PHE A 1 365 ? 124.288 113.672 106.387 1.00 38.05 414 PHE A O 1
ATOM 1655 N N . ALA A 1 366 ? 126.266 113.649 105.314 1.00 38.66 415 ALA A N 1
ATOM 1656 C CA . ALA A 1 366 ? 126.172 115.051 104.928 1.00 38.66 415 ALA A CA 1
ATOM 1657 C C . ALA A 1 366 ? 125.190 115.288 103.794 1.00 38.66 415 ALA A C 1
ATOM 1658 O O . ALA A 1 366 ? 124.912 116.447 103.483 1.00 38.66 415 ALA A O 1
ATOM 1660 N N . TYR A 1 367 ? 124.692 114.237 103.144 1.00 32.90 416 TYR A N 1
ATOM 1661 C CA . TYR A 1 367 ? 123.557 114.393 102.245 1.00 32.90 416 TYR A CA 1
ATOM 1662 C C . TYR A 1 367 ? 122.244 114.315 103.008 1.00 32.90 416 TYR A C 1
ATOM 1663 O O . TYR A 1 367 ? 121.394 115.205 102.896 1.00 32.90 416 TYR A O 1
ATOM 1672 N N . TYR A 1 368 ? 122.063 113.260 103.793 1.00 31.27 417 TYR A N 1
ATOM 1673 C CA . TYR A 1 368 ? 120.803 113.033 104.480 1.00 31.27 417 TYR A CA 1
ATOM 1674 C C . TYR A 1 368 ? 120.668 113.837 105.757 1.00 31.27 417 TYR A C 1
ATOM 1675 O O . TYR A 1 368 ? 119.756 113.565 106.538 1.00 31.27 417 TYR A O 1
ATOM 1684 N N . SER A 1 369 ? 121.580 114.761 106.030 1.00 35.22 418 SER A N 1
ATOM 1685 C CA . SER A 1 369 ? 121.300 115.809 106.993 1.00 35.22 418 SER A CA 1
ATOM 1686 C C . SER A 1 369 ? 121.160 117.175 106.347 1.00 35.22 418 SER A C 1
ATOM 1687 O O . SER A 1 369 ? 120.548 118.068 106.940 1.00 35.22 418 SER A O 1
ATOM 1690 N N . PHE A 1 370 ? 121.721 117.348 105.154 1.00 38.04 419 PHE A N 1
ATOM 1691 C CA . PHE A 1 370 ? 121.478 118.536 104.350 1.00 38.04 419 PHE A CA 1
ATOM 1692 C C . PHE A 1 370 ? 120.036 118.570 103.875 1.00 38.04 419 PHE A C 1
ATOM 1693 O O . PHE A 1 370 ? 119.378 119.610 103.949 1.00 38.04 419 PHE A O 1
ATOM 1701 N N . LEU A 1 371 ? 119.536 117.430 103.397 1.00 34.13 420 LEU A N 1
ATOM 1702 C CA . LEU A 1 371 ? 118.191 117.360 102.837 1.00 34.13 420 LEU A CA 1
ATOM 1703 C C . LEU A 1 371 ? 117.119 117.510 103.910 1.00 34.13 420 LEU A C 1
ATOM 1704 O O . LEU A 1 371 ? 116.037 118.036 103.634 1.00 34.13 420 LEU A O 1
ATOM 1709 N N . MET A 1 372 ? 117.400 117.062 105.128 1.00 37.29 421 MET A N 1
ATOM 1710 C CA . MET A 1 372 ? 116.465 117.144 106.240 1.00 37.29 421 MET A CA 1
ATOM 1711 C C . MET A 1 372 ? 116.352 118.536 106.843 1.00 37.29 421 MET A C 1
ATOM 1712 O O . MET A 1 372 ? 115.473 118.753 107.682 1.00 37.29 421 MET A O 1
ATOM 1717 N N . SER A 1 373 ? 117.210 119.485 106.454 1.00 41.03 422 SER A N 1
ATOM 1718 C CA . SER A 1 373 ? 117.216 120.779 107.123 1.00 41.03 422 SER A CA 1
ATOM 1719 C C . SER A 1 373 ? 117.311 121.993 106.207 1.00 41.03 422 SER A C 1
ATOM 1720 O O . SER A 1 373 ? 117.526 123.095 106.715 1.00 41.03 422 SER A O 1
ATOM 1723 N N . GLU A 1 374 ? 117.162 121.843 104.896 1.00 42.68 423 GLU A N 1
ATOM 1724 C CA . GLU A 1 374 ? 116.931 122.992 104.030 1.00 42.68 423 GLU A CA 1
ATOM 1725 C C . GLU A 1 374 ? 115.538 123.558 104.221 1.00 42.68 423 GLU A C 1
ATOM 1726 O O . GLU A 1 374 ? 114.538 122.910 103.894 1.00 42.68 423 GLU A O 1
ATOM 1732 N N . THR A 1 375 ? 115.488 124.783 104.726 1.00 43.49 424 THR A N 1
ATOM 1733 C CA . THR A 1 375 ? 114.254 125.523 104.908 1.00 43.49 424 THR A CA 1
ATOM 1734 C C . THR A 1 375 ? 114.121 126.534 103.783 1.00 43.49 424 THR A C 1
ATOM 1735 O O . THR A 1 375 ? 115.020 127.350 103.563 1.00 43.49 424 THR A O 1
ATOM 1739 N N . LYS A 1 376 ? 113.010 126.461 103.067 1.00 47.81 425 LYS A N 1
ATOM 1740 C CA . LYS A 1 376 ? 112.686 127.385 101.997 1.00 47.81 425 LYS A CA 1
ATOM 1741 C C . LYS A 1 376 ? 112.118 128.666 102.590 1.00 47.81 425 LYS A C 1
ATOM 1742 O O . LYS A 1 376 ? 111.713 128.709 103.752 1.00 47.81 425 LYS A O 1
ATOM 1748 N N . VAL A 1 377 ? 112.113 129.723 101.784 1.00 51.02 426 VAL A N 1
ATOM 1749 C CA . VAL A 1 377 ? 111.491 130.991 102.146 1.00 51.02 426 VAL A CA 1
ATOM 1750 C C . VAL A 1 377 ? 110.507 131.360 101.047 1.00 51.02 426 VAL A C 1
ATOM 1751 O O . VAL A 1 377 ? 110.882 131.431 99.871 1.00 51.02 426 VAL A O 1
ATOM 1755 N N . MET A 1 378 ? 109.256 131.592 101.427 1.00 58.29 427 MET A N 1
ATOM 1756 C CA . MET A 1 378 ? 108.216 131.995 100.494 1.00 58.29 427 MET A CA 1
ATOM 1757 C C . MET A 1 378 ? 107.912 133.474 100.682 1.00 58.29 427 MET A C 1
ATOM 1758 O O . MET A 1 378 ? 107.688 133.932 101.806 1.00 58.29 427 MET A O 1
ATOM 1763 N N . SER A 1 379 ? 107.908 134.216 99.579 1.00 60.43 428 SER A N 1
ATOM 1764 C CA . SER A 1 379 ? 107.657 135.645 99.634 1.00 60.43 428 SER A CA 1
ATOM 1765 C C . SER A 1 379 ? 106.170 135.921 99.819 1.00 60.43 428 SER A C 1
ATOM 1766 O O . SER A 1 379 ? 105.319 135.062 99.581 1.00 60.43 428 SER A O 1
ATOM 1769 N N . VAL A 1 380 ? 105.869 137.151 100.242 1.00 60.40 429 VAL A N 1
ATOM 1770 C CA . VAL A 1 380 ? 104.497 137.547 100.549 1.00 60.40 429 VAL A CA 1
ATOM 1771 C C . VAL A 1 380 ? 103.651 137.600 99.282 1.00 60.40 429 VAL A C 1
ATOM 1772 O O . VAL A 1 380 ? 102.442 137.343 99.319 1.00 60.40 429 VAL A O 1
ATOM 1776 N N . GLU A 1 381 ? 104.270 137.890 98.138 1.00 63.88 430 GLU A N 1
ATOM 1777 C CA . GLU A 1 381 ? 103.557 137.822 96.869 1.00 63.88 430 GLU A CA 1
ATOM 1778 C C . GLU A 1 381 ? 103.189 136.396 96.479 1.00 63.88 430 GLU A C 1
ATOM 1779 O O . GLU A 1 381 ? 102.278 136.210 95.668 1.00 63.88 430 GLU A O 1
ATOM 1785 N N . GLU A 1 382 ? 103.870 135.390 97.031 1.00 58.31 431 GLU A N 1
ATOM 1786 C CA . GLU A 1 382 ? 103.515 134.002 96.772 1.00 58.31 431 GLU A CA 1
ATOM 1787 C C . GLU A 1 382 ? 102.458 133.473 97.726 1.00 58.31 431 GLU A C 1
ATOM 1788 O O . GLU A 1 382 ? 101.762 132.514 97.381 1.00 58.31 431 GLU A O 1
ATOM 1794 N N . ILE A 1 383 ? 102.321 134.068 98.913 1.00 57.31 432 ILE A N 1
ATOM 1795 C CA . ILE A 1 383 ? 101.222 133.720 99.811 1.00 57.31 432 ILE A CA 1
ATOM 1796 C C . ILE A 1 383 ? 99.945 134.450 99.425 1.00 57.31 432 ILE A C 1
ATOM 1797 O O . ILE A 1 383 ? 98.862 134.110 99.912 1.00 57.31 432 ILE A O 1
ATOM 1802 N N . PHE A 1 384 ? 100.035 135.441 98.544 1.00 65.34 433 PHE A N 1
ATOM 1803 C CA . PHE A 1 384 ? 98.844 135.966 97.897 1.00 65.34 433 PHE A CA 1
ATOM 1804 C C . PHE A 1 384 ? 98.485 135.181 96.646 1.00 65.34 433 PHE A C 1
ATOM 1805 O O . PHE A 1 384 ? 97.299 135.069 96.321 1.00 65.34 433 PHE A O 1
ATOM 1813 N N . ASP A 1 385 ? 99.476 134.635 95.936 1.00 67.59 434 ASP A N 1
ATOM 1814 C CA . ASP A 1 385 ? 99.181 133.883 94.721 1.00 67.59 434 ASP A CA 1
ATOM 1815 C C . ASP A 1 385 ? 98.515 132.553 95.045 1.00 67.59 434 ASP A C 1
ATOM 1816 O O . ASP A 1 385 ? 97.562 132.151 94.369 1.00 67.59 434 ASP A O 1
ATOM 1821 N N . GLU A 1 386 ? 98.995 131.860 96.072 1.00 61.78 435 GLU A N 1
ATOM 1822 C CA . GLU A 1 386 ? 98.218 130.794 96.681 1.00 61.78 435 GLU A CA 1
ATOM 1823 C C . GLU A 1 386 ? 97.418 131.422 97.817 1.00 61.78 435 GLU A C 1
ATOM 1824 O O . GLU A 1 386 ? 97.361 132.647 97.938 1.00 61.78 435 GLU A O 1
ATOM 1830 N N . PHE A 1 387 ? 96.681 130.598 98.569 1.00 56.58 436 PHE A N 1
ATOM 1831 C CA . PHE A 1 387 ? 95.981 130.927 99.817 1.00 56.58 436 PHE A CA 1
ATOM 1832 C C . PHE A 1 387 ? 94.744 131.799 99.560 1.00 56.58 436 PHE A C 1
ATOM 1833 O O . PHE A 1 387 ? 93.855 131.880 100.411 1.00 56.58 436 PHE A O 1
ATOM 1841 N N . ASP A 1 388 ? 94.586 132.348 98.361 1.00 55.83 437 ASP A N 1
ATOM 1842 C CA . ASP A 1 388 ? 93.254 132.560 97.831 1.00 55.83 437 ASP A CA 1
ATOM 1843 C C . ASP A 1 388 ? 93.020 131.478 96.790 1.00 55.83 437 ASP A C 1
ATOM 1844 O O . ASP A 1 388 ? 93.954 131.034 96.117 1.00 55.83 437 ASP A O 1
ATOM 1849 N N . THR A 1 389 ? 91.788 131.017 96.695 1.00 55.20 438 THR A N 1
ATOM 1850 C CA . THR A 1 389 ? 91.464 129.918 95.808 1.00 55.20 438 THR A CA 1
ATOM 1851 C C . THR A 1 389 ? 90.944 130.409 94.474 1.00 55.20 438 THR A C 1
ATOM 1852 O O . THR A 1 389 ? 90.383 129.629 93.703 1.00 55.20 438 THR A O 1
ATOM 1856 N N . ASP A 1 390 ? 91.169 131.674 94.179 1.00 62.57 439 ASP A N 1
ATOM 1857 C CA . ASP A 1 390 ? 90.355 132.455 93.273 1.00 62.57 439 ASP A CA 1
ATOM 1858 C C . ASP A 1 390 ? 91.087 132.551 91.928 1.00 62.57 439 ASP A C 1
ATOM 1859 O O . ASP A 1 390 ? 92.121 131.911 91.721 1.00 62.57 439 ASP A O 1
ATOM 1864 N N . GLY A 1 391 ? 90.562 133.345 90.997 1.00 65.37 440 GLY A N 1
ATOM 1865 C CA . GLY A 1 391 ? 91.185 133.536 89.704 1.00 65.37 440 GLY A CA 1
ATOM 1866 C C . GLY A 1 391 ? 92.398 134.445 89.717 1.00 65.37 440 GLY A C 1
ATOM 1867 O O . GLY A 1 391 ? 93.507 133.991 89.418 1.00 65.37 440 GLY A O 1
ATOM 1868 N N . SER A 1 392 ? 92.218 135.720 90.064 1.00 67.38 441 SER A N 1
ATOM 1869 C CA . SER A 1 392 ? 93.320 136.676 89.962 1.00 67.38 441 SER A CA 1
ATOM 1870 C C . SER A 1 392 ? 93.071 137.857 90.883 1.00 67.38 441 SER A C 1
ATOM 1871 O O . SER A 1 392 ? 92.108 138.602 90.678 1.00 67.38 441 SER A O 1
ATOM 1874 N N . ALA A 1 393 ? 93.939 138.014 91.889 1.00 66.28 442 ALA A N 1
ATOM 1875 C CA . ALA A 1 393 ? 94.114 139.246 92.669 1.00 66.28 442 ALA A CA 1
ATOM 1876 C C . ALA A 1 393 ? 92.876 139.640 93.472 1.00 66.28 442 ALA A C 1
ATOM 1877 O O . ALA A 1 393 ? 92.709 140.806 93.833 1.00 66.28 442 ALA A O 1
ATOM 1879 N N . THR A 1 394 ? 92.002 138.686 93.779 1.00 66.49 443 THR A N 1
ATOM 1880 C CA . THR A 1 394 ? 90.846 138.936 94.631 1.00 66.49 443 THR A CA 1
ATOM 1881 C C . THR A 1 394 ? 91.098 138.318 95.996 1.00 66.49 443 THR A C 1
ATOM 1882 O O . THR A 1 394 ? 91.524 137.165 96.089 1.00 66.49 443 THR A O 1
ATOM 1886 N N . TRP A 1 395 ? 90.837 139.086 97.047 1.00 56.81 444 TRP A N 1
ATOM 1887 C CA . TRP A 1 395 ? 90.936 138.618 98.425 1.00 56.81 444 TRP A CA 1
ATOM 1888 C C . TRP A 1 395 ? 89.640 139.028 99.118 1.00 56.81 444 TRP A C 1
ATOM 1889 O O . TRP A 1 395 ? 89.556 140.086 99.741 1.00 56.81 444 TRP A O 1
ATOM 1900 N N . SER A 1 396 ? 88.619 138.183 98.991 1.00 54.26 445 SER A N 1
ATOM 1901 C CA . SER A 1 396 ? 87.287 138.489 99.488 1.00 54.26 445 SER A CA 1
ATOM 1902 C C . SER A 1 396 ? 87.095 137.863 100.866 1.00 54.26 445 SER A C 1
ATOM 1903 O O . SER A 1 396 ? 88.018 137.275 101.430 1.00 54.26 445 SER A O 1
ATOM 1906 N N . ASP A 1 397 ? 85.873 137.953 101.401 1.00 57.31 446 ASP A N 1
ATOM 1907 C CA . ASP A 1 397 ? 85.632 137.652 102.810 1.00 57.31 446 ASP A CA 1
ATOM 1908 C C . ASP A 1 397 ? 85.737 136.164 103.119 1.00 57.31 446 ASP A C 1
ATOM 1909 O O . ASP A 1 397 ? 86.037 135.793 104.261 1.00 57.31 446 ASP A O 1
ATOM 1914 N N . ARG A 1 398 ? 85.486 135.303 102.130 1.00 49.12 447 ARG A N 1
ATOM 1915 C CA . ARG A 1 398 ? 85.722 133.874 102.307 1.00 49.12 447 ARG A CA 1
ATOM 1916 C C . ARG A 1 398 ? 87.203 133.591 102.514 1.00 49.12 447 ARG A C 1
ATOM 1917 O O . ARG A 1 398 ? 87.586 132.854 103.435 1.00 49.12 447 ARG A O 1
ATOM 1925 N N . GLU A 1 399 ? 88.054 134.203 101.686 1.00 52.35 448 GLU A N 1
ATOM 1926 C CA . GLU A 1 399 ? 89.490 134.086 101.888 1.00 52.35 448 GLU A CA 1
ATOM 1927 C C . GLU A 1 399 ? 89.940 134.759 103.176 1.00 52.35 448 GLU A C 1
ATOM 1928 O O . GLU A 1 399 ? 90.903 134.301 103.794 1.00 52.35 448 GLU A O 1
ATOM 1934 N N . VAL A 1 400 ? 89.269 135.839 103.590 1.00 56.36 449 VAL A N 1
ATOM 1935 C CA . VAL A 1 400 ? 89.592 136.483 104.862 1.00 56.36 449 VAL A CA 1
ATOM 1936 C C . VAL A 1 400 ? 89.314 135.543 106.025 1.00 56.36 449 VAL A C 1
ATOM 1937 O O . VAL A 1 400 ? 90.121 135.436 106.955 1.00 56.36 449 VAL A O 1
ATOM 1941 N N . ARG A 1 401 ? 88.188 134.827 105.986 1.00 57.99 450 ARG A N 1
ATOM 1942 C CA . ARG A 1 401 ? 87.879 133.932 107.095 1.00 57.99 450 ARG A CA 1
ATOM 1943 C C . ARG A 1 401 ? 88.787 132.709 107.089 1.00 57.99 450 ARG A C 1
ATOM 1944 O O . ARG A 1 401 ? 89.198 132.236 108.157 1.00 57.99 450 ARG A O 1
ATOM 1952 N N . THR A 1 402 ? 89.148 132.218 105.896 1.00 53.98 451 THR A N 1
ATOM 1953 C CA . THR A 1 402 ? 90.162 131.168 105.795 1.00 53.98 451 THR A CA 1
ATOM 1954 C C . THR A 1 402 ? 91.505 131.641 106.344 1.00 53.98 451 THR A C 1
ATOM 1955 O O . THR A 1 402 ? 92.209 130.882 107.018 1.00 53.98 451 THR A O 1
ATOM 1959 N N . PHE A 1 403 ? 91.846 132.908 106.105 1.00 57.01 452 PHE A N 1
ATOM 1960 C CA . PHE A 1 403 ? 93.086 133.488 106.606 1.00 57.01 452 PHE A CA 1
ATOM 1961 C C . PHE A 1 403 ? 93.071 133.611 108.122 1.00 57.01 452 PHE A C 1
ATOM 1962 O O . PHE A 1 403 ? 94.068 133.316 108.789 1.00 57.01 452 PHE A O 1
ATOM 1970 N N . LEU A 1 404 ? 91.943 134.037 108.684 1.00 62.22 453 LEU A N 1
ATOM 1971 C CA . LEU A 1 404 ? 91.863 134.238 110.124 1.00 62.22 453 LEU A CA 1
ATOM 1972 C C . LEU A 1 404 ? 91.792 132.930 110.897 1.00 62.22 453 LEU A C 1
ATOM 1973 O O . LEU A 1 404 ? 92.235 132.891 112.049 1.00 62.22 453 LEU A O 1
ATOM 1978 N N . THR A 1 405 ? 91.241 131.865 110.304 1.00 59.67 454 THR A N 1
ATOM 1979 C CA . THR A 1 405 ? 91.189 130.594 111.022 1.00 59.67 454 THR A CA 1
ATOM 1980 C C . THR A 1 405 ? 92.562 129.949 111.170 1.00 59.67 454 THR A C 1
ATOM 1981 O O . THR A 1 405 ? 92.783 129.194 112.121 1.00 59.67 454 THR A O 1
ATOM 1985 N N . ARG A 1 406 ? 93.498 130.242 110.275 1.00 55.83 455 ARG A N 1
ATOM 1986 C CA . ARG A 1 406 ? 94.830 129.659 110.357 1.00 55.83 455 ARG A CA 1
ATOM 1987 C C . ARG A 1 406 ? 95.772 130.437 111.269 1.00 55.83 455 ARG A C 1
ATOM 1988 O O . ARG A 1 406 ? 96.965 130.126 111.310 1.00 55.83 455 ARG A O 1
ATOM 1996 N N . ILE A 1 407 ? 95.276 131.443 111.990 1.00 63.86 456 ILE A N 1
ATOM 1997 C CA . ILE A 1 407 ? 96.122 132.208 112.899 1.00 63.86 456 ILE A CA 1
ATOM 1998 C C . ILE A 1 407 ? 95.585 132.108 114.319 1.00 63.86 456 ILE A C 1
ATOM 1999 O O . ILE A 1 407 ? 96.242 131.554 115.206 1.00 63.86 456 ILE A O 1
ATOM 2004 N N . TYR A 1 408 ? 94.385 132.635 114.540 1.00 73.36 457 TYR A N 1
ATOM 2005 C CA . TYR A 1 408 ? 93.761 132.637 115.862 1.00 73.36 457 TYR A CA 1
ATOM 2006 C C . TYR A 1 408 ? 92.983 131.337 115.982 1.00 73.36 457 TYR A C 1
ATOM 2007 O O . TYR A 1 408 ? 91.844 131.236 115.523 1.00 73.36 457 TYR A O 1
ATOM 2016 N N . GLN A 1 409 ? 93.592 130.341 116.603 1.00 78.75 458 GLN A N 1
ATOM 2017 C CA . GLN A 1 409 ? 93.068 128.987 116.459 1.00 78.75 458 GLN A CA 1
ATOM 2018 C C . GLN A 1 409 ? 91.818 128.583 117.262 1.00 78.75 458 GLN A C 1
ATOM 2019 O O . GLN A 1 409 ? 90.907 128.044 116.620 1.00 78.75 458 GLN A O 1
ATOM 2025 N N . PRO A 1 410 ? 91.700 128.792 118.591 1.00 80.76 459 PRO A N 1
ATOM 2026 C CA . PRO A 1 410 ? 90.965 127.806 119.429 1.00 80.76 459 PRO A CA 1
ATOM 2027 C C . PRO A 1 410 ? 89.463 127.769 119.138 1.00 80.76 459 PRO A C 1
ATOM 2028 O O . PRO A 1 410 ? 88.988 126.767 118.585 1.00 80.76 459 PRO A O 1
ATOM 2032 N N . PRO A 1 411 ? 88.659 128.823 119.462 1.00 80.83 460 PRO A N 1
ATOM 2033 C CA . PRO A 1 411 ? 87.696 129.342 118.482 1.00 80.83 460 PRO A CA 1
ATOM 2034 C C . PRO A 1 411 ? 88.238 130.404 117.540 1.00 80.83 460 PRO A C 1
ATOM 2035 O O . PRO A 1 411 ? 89.418 130.764 117.579 1.00 80.83 460 PRO A O 1
ATOM 2039 N N . LEU A 1 412 ? 87.347 130.909 116.686 1.00 77.45 461 LEU A N 1
ATOM 2040 C CA . LEU A 1 412 ? 87.506 132.179 115.992 1.00 77.45 461 LEU A CA 1
ATOM 2041 C C . LEU A 1 412 ? 86.542 133.185 116.607 1.00 77.45 461 LEU A C 1
ATOM 2042 O O . LEU A 1 412 ? 85.422 132.828 116.984 1.00 77.45 461 LEU A O 1
ATOM 2047 N N . ASP A 1 413 ? 86.974 134.440 116.714 1.00 91.71 462 ASP A N 1
ATOM 2048 C CA . ASP A 1 413 ? 86.274 135.436 117.514 1.00 91.71 462 ASP A CA 1
ATOM 2049 C C . ASP A 1 413 ? 85.994 136.685 116.675 1.00 91.71 462 ASP A C 1
ATOM 2050 O O . ASP A 1 413 ? 86.627 136.926 115.645 1.00 91.71 462 ASP A O 1
ATOM 2055 N N . TRP A 1 414 ? 85.027 137.487 117.140 1.00 95.20 463 TRP A N 1
ATOM 2056 C CA . TRP A 1 414 ? 84.776 138.839 116.644 1.00 95.20 463 TRP A CA 1
ATOM 2057 C C . TRP A 1 414 ? 85.929 139.813 116.857 1.00 95.20 463 TRP A C 1
ATOM 2058 O O . TRP A 1 414 ? 86.050 140.782 116.087 1.00 95.20 463 TRP A O 1
ATOM 2069 N N . SER A 1 415 ? 86.761 139.587 117.878 1.00 91.85 464 SER A N 1
ATOM 2070 C CA . SER A 1 415 ? 87.900 140.464 118.128 1.00 91.85 464 SER A CA 1
ATOM 2071 C C . SER A 1 415 ? 88.900 140.413 116.982 1.00 91.85 464 SER A C 1
ATOM 2072 O O . SER A 1 415 ? 89.449 141.447 116.587 1.00 91.85 464 SER A O 1
ATOM 2075 N N . ALA A 1 416 ? 89.119 139.224 116.414 1.00 86.64 465 ALA A N 1
ATOM 2076 C CA . ALA A 1 416 ? 90.006 139.095 115.264 1.00 86.64 465 ALA A CA 1
ATOM 2077 C C . ALA A 1 416 ? 89.420 139.765 114.028 1.00 86.64 465 ALA A C 1
ATOM 2078 O O . ALA A 1 416 ? 90.162 140.332 113.218 1.00 86.64 465 ALA A O 1
ATOM 2080 N N . MET A 1 417 ? 88.091 139.719 113.877 1.00 86.88 466 MET A N 1
ATOM 2081 C CA . MET A 1 417 ? 87.436 140.377 112.748 1.00 86.88 466 MET A CA 1
ATOM 2082 C C . MET A 1 417 ? 87.615 141.890 112.805 1.00 86.88 466 MET A C 1
ATOM 2083 O O . MET A 1 417 ? 88.014 142.518 111.811 1.00 86.88 466 MET A O 1
ATOM 2088 N N . ARG A 1 418 ? 87.341 142.496 113.967 1.00 88.96 467 ARG A N 1
ATOM 2089 C CA . ARG A 1 418 ? 87.545 143.9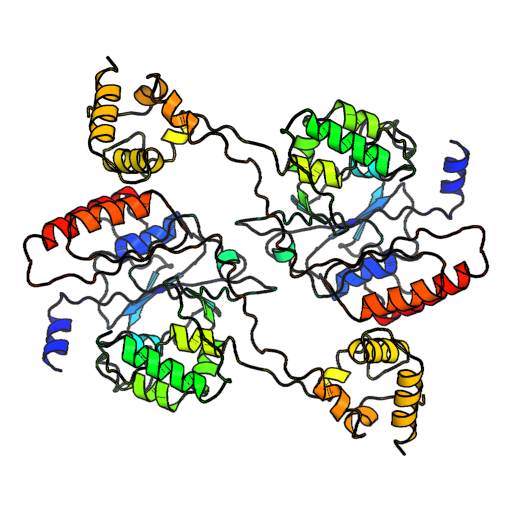40 114.040 1.00 88.96 467 ARG A CA 1
ATOM 2090 C C . ARG A 1 418 ? 89.017 144.327 114.082 1.00 88.96 467 ARG A C 1
ATOM 2091 O O . ARG A 1 418 ? 89.362 145.425 113.630 1.00 88.96 467 ARG A O 1
ATOM 2099 N N . TYR A 1 419 ? 89.901 143.438 114.550 1.00 85.81 468 TYR A N 1
ATOM 2100 C CA . TYR A 1 419 ? 91.334 143.699 114.444 1.00 85.81 468 TYR A CA 1
ATOM 2101 C C . TYR A 1 419 ? 91.766 143.753 112.984 1.00 85.81 468 TYR A C 1
ATOM 2102 O O . TYR A 1 419 ? 92.492 144.671 112.582 1.00 85.81 468 TYR A O 1
ATOM 2111 N N . PHE A 1 420 ? 91.311 142.791 112.173 1.00 78.44 469 PHE A N 1
ATOM 2112 C CA . PHE A 1 420 ? 91.691 142.766 110.765 1.00 78.44 469 PHE A CA 1
ATOM 2113 C C . PHE A 1 420 ? 91.120 143.956 110.010 1.00 78.44 469 PHE A C 1
ATOM 2114 O O . PHE A 1 420 ? 91.822 144.567 109.192 1.00 78.44 469 PHE A O 1
ATOM 2122 N N . GLU A 1 421 ? 89.860 144.319 110.279 1.00 85.34 470 GLU A N 1
ATOM 2123 C CA . GLU A 1 421 ? 89.307 145.465 109.565 1.00 85.34 470 GLU A CA 1
ATOM 2124 C C . GLU A 1 421 ? 89.928 146.773 110.048 1.00 85.34 470 GLU A C 1
ATOM 2125 O O . GLU A 1 421 ? 90.043 147.715 109.262 1.00 85.34 470 GLU A O 1
ATOM 2131 N N . GLU A 1 422 ? 90.398 146.828 111.300 1.00 87.07 471 GLU A N 1
ATOM 2132 C CA . GLU A 1 422 ? 91.135 147.996 111.771 1.00 87.07 471 GLU A CA 1
ATOM 2133 C C . GLU A 1 422 ? 92.488 148.113 111.076 1.00 87.07 471 GLU A C 1
ATOM 2134 O O . GLU A 1 422 ? 92.919 149.223 110.735 1.00 87.07 471 GLU A O 1
ATOM 2140 N N . VAL A 1 423 ? 93.159 146.977 110.844 1.00 82.37 472 VAL A N 1
ATOM 2141 C CA . VAL A 1 423 ? 94.429 146.984 110.115 1.00 82.37 472 VAL A CA 1
ATOM 2142 C C . VAL A 1 423 ? 94.235 147.433 108.670 1.00 82.37 472 VAL A C 1
ATOM 2143 O O . VAL A 1 423 ? 95.012 148.247 108.155 1.00 82.37 472 VAL A O 1
ATOM 2147 N N . VAL A 1 424 ? 93.197 146.930 107.997 1.00 82.50 473 VAL A N 1
ATOM 2148 C CA . VAL A 1 424 ? 92.959 147.350 106.614 1.00 82.50 473 VAL A CA 1
ATOM 2149 C C . VAL A 1 424 ? 92.513 148.812 106.548 1.00 82.50 473 VAL A C 1
ATOM 2150 O O . VAL A 1 424 ? 92.911 149.550 105.638 1.00 82.50 473 VAL A O 1
ATOM 2154 N N . GLN A 1 425 ? 91.716 149.267 107.520 1.00 84.13 474 GLN A N 1
ATOM 2155 C CA . GLN A 1 425 ? 91.259 150.654 107.502 1.00 84.13 474 GLN A CA 1
ATOM 2156 C C . GLN A 1 425 ? 92.376 151.633 107.840 1.00 84.13 474 GLN A C 1
ATOM 2157 O O . GLN A 1 425 ? 92.335 152.785 107.394 1.00 84.13 474 GLN A O 1
ATOM 2163 N N . ASN A 1 426 ? 93.380 151.211 108.614 1.00 85.90 475 ASN A N 1
ATOM 2164 C CA . ASN A 1 426 ? 94.500 152.112 108.869 1.00 85.90 475 ASN A CA 1
ATOM 2165 C C . ASN A 1 426 ? 95.422 152.273 107.668 1.00 85.90 475 ASN A C 1
ATOM 2166 O O . ASN A 1 426 ? 96.234 153.204 107.659 1.00 85.90 475 ASN A O 1
ATOM 2171 N N . CYS A 1 427 ? 95.334 151.402 106.668 1.00 88.81 476 CYS A N 1
ATOM 2172 C CA . CYS A 1 427 ? 96.094 151.609 105.438 1.00 88.81 476 CYS A CA 1
ATOM 2173 C C . CYS A 1 427 ? 95.482 152.768 104.664 1.00 88.81 476 CYS A C 1
ATOM 2174 O O . CYS A 1 427 ? 94.518 152.600 103.914 1.00 88.81 476 CYS A O 1
ATOM 2177 N N . THR A 1 428 ? 96.054 153.953 104.855 1.00 85.18 477 THR A N 1
ATOM 2178 C CA . THR A 1 428 ? 95.592 155.174 104.212 1.00 85.18 477 THR A CA 1
ATOM 2179 C C . THR A 1 428 ? 96.325 155.415 102.900 1.00 85.18 477 THR A C 1
ATOM 2180 O O . THR A 1 428 ? 97.501 155.777 102.898 1.00 85.18 477 THR A O 1
ATOM 2184 N N . LEU A 1 455 ? 85.169 146.438 104.436 1.00 69.55 504 LEU A N 1
ATOM 2185 C CA . LEU A 1 455 ? 86.455 146.027 103.888 1.00 69.55 504 LEU A CA 1
ATOM 2186 C C . LEU A 1 455 ? 86.574 146.444 102.427 1.00 69.55 504 LEU A C 1
ATOM 2187 O O . LEU A 1 455 ? 85.914 145.877 101.560 1.00 69.55 504 LEU A O 1
ATOM 2192 N N . PRO A 1 456 ? 87.418 147.437 102.152 1.00 71.20 505 PRO A N 1
ATOM 2193 C CA . PRO A 1 456 ? 87.456 148.057 100.813 1.00 71.20 505 PRO A CA 1
ATOM 2194 C C . PRO A 1 456 ? 88.478 147.443 99.863 1.00 71.20 505 PRO A C 1
ATOM 2195 O O . PRO A 1 456 ? 89.527 148.041 99.576 1.00 71.20 505 PRO A O 1
ATOM 2199 N N . THR A 1 457 ? 88.155 146.242 99.369 1.00 68.71 506 THR A N 1
ATOM 2200 C CA . THR A 1 457 ? 88.824 145.572 98.245 1.00 68.71 506 THR A CA 1
ATOM 2201 C C . THR A 1 457 ? 90.316 145.354 98.538 1.00 68.71 506 THR A C 1
ATOM 2202 O O . THR A 1 457 ? 91.200 146.071 98.063 1.00 68.71 506 THR A O 1
ATOM 2206 N N . ILE A 1 458 ? 90.553 144.426 99.466 1.00 66.96 507 ILE A N 1
ATOM 2207 C CA . ILE A 1 458 ? 91.914 144.016 99.799 1.00 66.96 507 ILE A CA 1
ATOM 2208 C C . ILE A 1 458 ? 92.558 143.393 98.571 1.00 66.96 507 ILE A C 1
ATOM 2209 O O . ILE A 1 458 ? 92.059 142.403 98.024 1.00 66.96 507 ILE A O 1
ATOM 2214 N N . THR A 1 459 ? 93.667 143.973 98.129 1.00 73.67 508 THR A N 1
ATOM 2215 C CA . THR A 1 459 ? 94.359 143.547 96.923 1.00 73.67 508 THR A CA 1
ATOM 2216 C C . THR A 1 459 ? 95.750 143.025 97.269 1.00 73.67 508 THR A C 1
ATOM 2217 O O . THR A 1 459 ? 96.134 142.931 98.437 1.00 73.67 508 THR A O 1
ATOM 2221 N N . ARG A 1 460 ? 96.506 142.669 96.227 1.00 74.34 509 ARG A N 1
ATOM 2222 C CA . ARG A 1 460 ? 97.873 142.203 96.437 1.00 74.34 509 ARG A CA 1
ATOM 2223 C C . ARG A 1 460 ? 98.788 143.344 96.852 1.00 74.34 509 ARG A C 1
ATOM 2224 O O . ARG A 1 460 ? 99.606 143.188 97.767 1.00 74.34 509 ARG A O 1
ATOM 2232 N N . ASP A 1 461 ? 98.659 144.497 96.188 1.00 79.69 510 ASP A N 1
ATOM 2233 C CA . ASP A 1 461 ? 99.543 145.627 96.447 1.00 79.69 510 ASP A CA 1
ATOM 2234 C C . ASP A 1 461 ? 99.353 146.184 97.848 1.00 79.69 510 ASP A C 1
ATOM 2235 O O . ASP A 1 461 ? 100.314 146.672 98.451 1.00 79.69 510 ASP A O 1
ATOM 2240 N N . LEU A 1 462 ? 98.136 146.091 98.388 1.00 76.96 511 LEU A N 1
ATOM 2241 C CA . LEU A 1 462 ? 97.903 146.547 99.750 1.00 76.96 511 LEU A CA 1
ATOM 2242 C C . LEU A 1 462 ? 98.599 145.652 100.765 1.00 76.96 511 LEU A C 1
ATOM 2243 O O . LEU A 1 462 ? 99.274 146.159 101.665 1.00 76.96 511 LEU A O 1
ATOM 2248 N N . VAL A 1 463 ? 98.482 144.329 100.630 1.00 76.59 512 VAL A N 1
ATOM 2249 C CA . VAL A 1 463 ? 99.074 143.423 101.607 1.00 76.59 512 VAL A CA 1
ATOM 2250 C C . VAL A 1 463 ? 100.565 143.233 101.400 1.00 76.59 512 VAL A C 1
ATOM 2251 O O . VAL A 1 463 ? 101.230 142.678 102.279 1.00 76.59 512 VAL A O 1
ATOM 2255 N N . VAL A 1 464 ? 101.112 143.660 100.264 1.00 77.77 513 VAL A N 1
ATOM 2256 C CA . VAL A 1 464 ? 102.563 143.729 100.137 1.00 77.77 513 VAL A CA 1
ATOM 2257 C C . VAL A 1 464 ? 103.038 145.037 100.758 1.00 77.77 513 VAL A C 1
ATOM 2258 O O . VAL A 1 464 ? 104.033 145.066 101.493 1.00 77.77 513 VAL A O 1
ATOM 2262 N N . ARG A 1 465 ? 102.304 146.121 100.501 1.00 83.79 514 ARG A N 1
ATOM 2263 C CA . ARG A 1 465 ? 102.721 147.447 100.947 1.00 83.79 514 ARG A CA 1
ATOM 2264 C C . ARG A 1 465 ? 102.573 147.625 102.456 1.00 83.79 514 ARG A C 1
ATOM 2265 O O . ARG A 1 465 ? 103.475 148.150 103.117 1.00 83.79 514 ARG A O 1
ATOM 2273 N N . CYS A 1 466 ? 101.447 147.194 103.017 1.00 88.52 515 CYS A N 1
ATOM 2274 C CA . CYS A 1 466 ? 101.110 147.575 104.388 1.00 88.52 515 CYS A CA 1
ATOM 2275 C C . CYS A 1 466 ? 101.915 146.756 105.391 1.00 88.52 515 CYS A C 1
ATOM 2276 O O . CYS A 1 466 ? 101.881 145.523 105.344 1.00 88.52 515 CYS A O 1
ATOM 2279 N N . PRO A 1 467 ? 102.633 147.395 106.308 1.00 85.19 516 PRO A N 1
ATOM 2280 C CA . PRO A 1 467 ? 103.328 146.664 107.371 1.00 85.19 516 PRO A CA 1
ATOM 2281 C C . PRO A 1 467 ? 102.336 146.181 108.422 1.00 85.19 516 PRO A C 1
ATOM 2282 O O . PRO A 1 467 ? 101.131 146.397 108.319 1.00 85.19 516 PRO A O 1
ATOM 2286 N N . LEU A 1 468 ? 102.867 145.430 109.395 1.00 79.81 517 LEU A N 1
ATOM 2287 C CA . LEU A 1 468 ? 102.194 144.835 110.558 1.00 79.81 517 LEU A CA 1
ATOM 2288 C C . LEU A 1 468 ? 101.042 143.892 110.203 1.00 79.81 517 LEU A C 1
ATOM 2289 O O . LEU A 1 468 ? 100.325 143.425 111.093 1.00 79.81 517 LEU A O 1
ATOM 2294 N N . LEU A 1 469 ? 100.860 143.601 108.919 1.00 72.34 518 LEU A N 1
ATOM 2295 C CA . LEU A 1 469 ? 100.022 142.520 108.432 1.00 72.34 518 LEU A CA 1
ATOM 2296 C C . LEU A 1 469 ? 100.823 141.551 107.584 1.00 72.34 518 LEU A C 1
ATOM 2297 O O . LEU A 1 469 ? 100.737 140.339 107.795 1.00 72.34 518 LEU A O 1
ATOM 2302 N N . ALA A 1 470 ? 101.617 142.068 106.639 1.00 70.66 519 ALA A N 1
ATOM 2303 C CA . ALA A 1 470 ? 102.557 141.241 105.890 1.00 70.66 519 ALA A CA 1
ATOM 2304 C C . ALA A 1 470 ? 103.618 140.639 106.794 1.00 70.66 519 ALA A C 1
ATOM 2305 O O . ALA A 1 470 ? 104.058 139.509 106.563 1.00 70.66 519 ALA A O 1
ATOM 2307 N N . GLU A 1 471 ? 104.062 141.391 107.801 1.00 75.62 520 GLU A N 1
ATOM 2308 C CA . GLU A 1 471 ? 104.909 140.814 108.835 1.00 75.62 520 GLU A CA 1
ATOM 2309 C C . GLU A 1 471 ? 104.155 139.755 109.626 1.00 75.62 520 GLU A C 1
ATOM 2310 O O . GLU A 1 471 ? 104.713 138.704 109.949 1.00 75.62 520 GLU A O 1
ATOM 2316 N N . ALA A 1 472 ? 102.885 140.007 109.936 1.00 69.26 521 ALA A N 1
ATOM 2317 C CA . ALA A 1 472 ? 102.084 139.028 110.656 1.00 69.26 521 ALA A CA 1
ATOM 2318 C C . ALA A 1 472 ? 101.627 137.879 109.770 1.00 69.26 521 ALA A C 1
ATOM 2319 O O . ALA A 1 472 ? 101.232 136.832 110.291 1.00 69.26 521 ALA A O 1
ATOM 2321 N N . LEU A 1 473 ? 101.664 138.052 108.451 1.00 64.22 522 LEU A N 1
ATOM 2322 C CA . LEU A 1 473 ? 101.334 136.963 107.541 1.00 64.22 522 LEU A CA 1
ATOM 2323 C C . LEU A 1 473 ? 102.540 136.066 107.294 1.00 64.22 522 LEU A C 1
ATOM 2324 O O . LEU A 1 473 ? 102.429 134.839 107.366 1.00 64.22 522 LEU A O 1
ATOM 2329 N N . ALA A 1 474 ? 103.697 136.662 107.011 1.00 67.31 523 ALA A N 1
ATOM 2330 C CA . ALA A 1 474 ? 104.910 135.901 106.745 1.00 67.31 523 ALA A CA 1
ATOM 2331 C C . ALA A 1 474 ? 105.513 135.277 107.994 1.00 67.31 523 ALA A C 1
ATOM 2332 O O . ALA A 1 474 ? 106.334 134.364 107.869 1.00 67.31 523 ALA A O 1
ATOM 2334 N N . ALA A 1 475 ? 105.133 135.729 109.188 1.00 68.11 524 ALA A N 1
ATOM 2335 C CA . ALA A 1 475 ? 105.592 135.084 110.411 1.00 68.11 524 ALA A CA 1
ATOM 2336 C C . ALA A 1 475 ? 104.980 133.710 110.613 1.00 68.11 524 ALA A C 1
ATOM 2337 O O . ALA A 1 475 ? 105.511 132.925 111.404 1.00 68.11 524 ALA A O 1
ATOM 2339 N N . ASN A 1 476 ? 103.888 133.400 109.925 1.00 66.15 525 ASN A N 1
ATOM 2340 C CA . ASN A 1 476 ? 103.250 132.097 110.016 1.00 66.15 525 ASN A CA 1
ATOM 2341 C C . ASN A 1 476 ? 103.636 131.157 108.889 1.00 66.15 525 ASN A C 1
ATOM 2342 O O . ASN A 1 476 ? 103.798 129.960 109.130 1.00 66.15 525 ASN A O 1
ATOM 2347 N N . PHE A 1 477 ? 103.799 131.658 107.658 1.00 60.65 526 PHE A N 1
ATOM 2348 C CA . PHE A 1 477 ? 104.000 130.788 106.500 1.00 60.65 526 PHE A CA 1
ATOM 2349 C C . PHE A 1 477 ? 105.245 131.248 105.752 1.00 60.65 526 PHE A C 1
ATOM 2350 O O . PHE A 1 477 ? 105.144 131.858 104.689 1.00 60.65 526 PHE A O 1
ATOM 2358 N N . ALA A 1 478 ? 106.417 130.928 106.284 1.00 56.40 527 ALA A N 1
ATOM 2359 C CA . ALA A 1 478 ? 107.646 131.130 105.528 1.00 56.40 527 ALA A CA 1
ATOM 2360 C C . ALA A 1 478 ? 108.724 130.103 105.830 1.00 56.40 527 ALA A C 1
ATOM 2361 O O . ALA A 1 478 ? 109.816 130.216 105.270 1.00 56.40 527 ALA A O 1
ATOM 2363 N N . VAL A 1 479 ? 108.475 129.123 106.695 1.00 54.61 528 VAL A N 1
ATOM 2364 C CA . VAL A 1 479 ? 109.542 128.303 107.255 1.00 54.61 528 VAL A CA 1
ATOM 2365 C C . VAL A 1 479 ? 109.266 126.883 106.755 1.00 54.61 528 VAL A C 1
ATOM 2366 O O . VAL A 1 479 ? 109.507 125.885 107.444 1.00 54.61 528 VAL A O 1
ATOM 2370 N N . ARG A 1 480 ? 108.718 126.785 105.560 1.00 50.43 529 ARG A N 1
ATOM 2371 C CA . ARG A 1 480 ? 108.421 125.465 105.021 1.00 50.43 529 ARG A CA 1
ATOM 2372 C C . ARG A 1 480 ? 109.695 124.794 104.502 1.00 50.43 529 ARG A C 1
ATOM 2373 O O . ARG A 1 480 ? 110.575 125.467 103.960 1.00 50.43 529 ARG A O 1
ATOM 2381 N N . PRO A 1 481 ? 109.844 123.484 104.714 1.00 42.51 530 PRO A N 1
ATOM 2382 C CA . PRO A 1 481 ? 111.057 122.791 104.263 1.00 42.51 530 PRO A CA 1
ATOM 2383 C C . PRO A 1 481 ? 111.126 122.661 102.752 1.00 42.51 530 PRO A C 1
ATOM 2384 O O . PRO A 1 481 ? 110.109 122.654 102.056 1.00 42.51 530 PRO A O 1
ATOM 2388 N N . LYS A 1 482 ? 112.356 122.538 102.251 1.00 38.10 531 LYS A N 1
ATOM 2389 C CA . LYS A 1 482 ? 112.602 122.658 100.818 1.00 38.10 531 LYS A CA 1
ATOM 2390 C C . LYS A 1 482 ? 112.355 121.352 100.072 1.00 38.10 531 LYS A C 1
ATOM 2391 O O . LYS A 1 482 ? 111.717 121.353 99.014 1.00 38.10 531 LYS A O 1
ATOM 2397 N N . TYR A 1 483 ? 112.855 120.237 100.595 1.00 36.51 532 TYR A N 1
ATOM 2398 C CA . TYR A 1 483 ? 112.783 118.955 99.915 1.00 36.51 532 TYR A CA 1
ATOM 2399 C C . TYR A 1 483 ? 111.924 117.983 100.710 1.00 36.51 532 TYR A C 1
ATOM 2400 O O . TYR A 1 483 ? 111.930 117.988 101.944 1.00 36.51 532 TYR A O 1
ATOM 2409 N N . ASN A 1 484 ? 111.184 117.147 99.984 1.00 38.01 533 ASN A N 1
ATOM 2410 C CA . ASN A 1 484 ? 110.330 116.138 100.595 1.00 38.01 533 ASN A CA 1
ATOM 2411 C C . ASN A 1 484 ? 111.184 115.033 101.196 1.00 38.01 533 ASN A C 1
ATOM 2412 O O . ASN A 1 484 ? 112.015 114.435 100.507 1.00 38.01 533 ASN A O 1
ATOM 2417 N N . PHE A 1 485 ? 110.970 114.756 102.475 1.00 35.41 534 PHE A N 1
ATOM 2418 C CA . PHE A 1 485 ? 111.681 113.711 103.188 1.00 35.41 534 PHE A CA 1
ATOM 2419 C C . PHE A 1 485 ? 110.698 112.944 104.055 1.00 35.41 534 PHE A C 1
ATOM 2420 O O . PHE A 1 485 ? 109.544 113.337 104.231 1.00 35.41 534 PHE A O 1
ATOM 2428 N N . HIS A 1 486 ? 111.180 111.831 104.595 1.00 41.06 535 HIS A N 1
ATOM 2429 C CA . HIS A 1 486 ? 110.305 110.851 105.224 1.00 41.06 535 HIS A CA 1
ATOM 2430 C C . HIS A 1 486 ? 111.172 109.982 106.120 1.00 41.06 535 HIS A C 1
ATOM 2431 O O . HIS A 1 486 ? 111.988 109.209 105.616 1.00 41.06 535 HIS A O 1
ATOM 2438 N N . VAL A 1 487 ? 111.008 110.097 107.434 1.00 45.46 536 VAL A N 1
ATOM 2439 C CA . VAL A 1 487 ? 111.749 109.200 108.305 1.00 45.46 536 VAL A CA 1
ATOM 2440 C C . VAL A 1 487 ? 111.071 107.832 108.291 1.00 45.46 536 VAL A C 1
ATOM 2441 O O . VAL A 1 487 ? 109.842 107.715 108.190 1.00 45.46 536 VAL A O 1
ATOM 2445 N N . SER A 1 488 ? 111.879 106.792 108.281 1.00 51.51 537 SER A N 1
ATOM 2446 C CA . SER A 1 488 ? 111.307 105.460 108.170 1.00 51.51 537 SER A CA 1
ATOM 2447 C C . SER A 1 488 ? 110.786 105.000 109.530 1.00 51.51 537 SER A C 1
ATOM 2448 O O . SER A 1 488 ? 111.424 105.252 110.555 1.00 51.51 537 SER A O 1
ATOM 2451 N N . PRO A 1 489 ? 109.641 104.316 109.572 1.00 59.23 538 PRO A N 1
ATOM 2452 C CA . PRO A 1 489 ? 109.056 103.906 110.853 1.00 59.23 538 PRO A CA 1
ATOM 2453 C C . PRO A 1 489 ? 109.682 102.675 111.487 1.00 59.23 538 PRO A C 1
ATOM 2454 O O . PRO A 1 489 ? 109.085 102.145 112.427 1.00 59.23 538 PRO A O 1
ATOM 2458 N N . LYS A 1 490 ? 110.863 102.258 111.015 1.00 68.11 539 LYS A N 1
ATOM 2459 C CA . LYS A 1 490 ? 111.617 101.048 111.402 1.00 68.11 539 LYS A CA 1
ATOM 2460 C C . LYS A 1 490 ? 110.717 99.817 111.565 1.00 68.11 539 LYS A C 1
ATOM 2461 O O . LYS A 1 490 ? 110.581 99.237 112.642 1.00 68.11 539 LYS A O 1
ATOM 2467 N N . ARG A 1 491 ? 110.083 99.434 110.456 1.00 71.19 540 ARG A N 1
ATOM 2468 C CA . ARG A 1 491 ? 109.213 98.264 110.440 1.00 71.19 540 ARG A CA 1
ATOM 2469 C C . ARG A 1 491 ? 109.644 97.200 109.443 1.00 71.19 540 ARG A C 1
ATOM 2470 O O . ARG A 1 491 ? 109.723 96.021 109.808 1.00 71.19 540 ARG A O 1
ATOM 2478 N N . THR A 1 492 ? 109.924 97.567 108.191 1.00 68.98 541 THR A N 1
ATOM 2479 C CA . THR A 1 492 ? 110.161 96.554 107.163 1.00 68.98 541 THR A CA 1
ATOM 2480 C C . THR A 1 492 ? 111.643 96.228 106.985 1.00 68.98 541 THR A C 1
ATOM 2481 O O . THR A 1 492 ? 112.069 95.093 107.220 1.00 68.98 541 THR A O 1
ATOM 2485 N N . SER A 1 493 ? 112.437 97.215 106.582 1.00 57.71 542 SER A N 1
ATOM 2486 C CA . SER A 1 493 ? 113.830 96.985 106.204 1.00 57.71 542 SER A CA 1
ATOM 2487 C C . SER A 1 493 ? 114.713 97.254 107.409 1.00 57.71 542 SER A C 1
ATOM 2488 O O . SER A 1 493 ? 115.292 98.329 107.552 1.00 57.71 542 SER A O 1
ATOM 2491 N N . HIS A 1 494 ? 114.823 96.266 108.288 1.00 61.34 543 HIS A N 1
ATOM 2492 C CA . HIS A 1 494 ? 115.635 96.450 109.481 1.00 61.34 543 HIS A CA 1
ATOM 2493 C C . HIS A 1 494 ? 117.130 96.307 109.221 1.00 61.34 543 HIS A C 1
ATOM 2494 O O . HIS A 1 494 ? 117.916 96.692 110.094 1.00 61.34 543 HIS A O 1
ATOM 2501 N N . SER A 1 495 ? 117.524 95.767 108.059 1.00 54.68 544 SER A N 1
ATOM 2502 C CA . SER A 1 495 ? 118.868 95.908 107.487 1.00 54.68 544 SER A CA 1
ATOM 2503 C C . SER A 1 495 ? 119.958 95.310 108.386 1.00 54.68 544 SER A C 1
ATOM 2504 O O . SER A 1 495 ? 120.684 96.025 109.080 1.00 54.68 544 SER A O 1
ATOM 2507 N N . ASN A 1 496 ? 119.984 93.972 108.419 1.00 49.23 545 ASN A N 1
ATOM 2508 C CA . ASN A 1 496 ? 121.008 93.187 109.111 1.00 49.23 545 ASN A CA 1
ATOM 2509 C C . ASN A 1 496 ? 122.431 93.618 108.767 1.00 49.23 545 ASN A C 1
ATOM 2510 O O . ASN A 1 496 ? 122.871 93.451 107.626 1.00 49.23 545 ASN A O 1
ATOM 2515 N N . PHE A 1 497 ? 123.159 94.174 109.738 1.00 53.84 546 PHE A N 1
ATOM 2516 C CA . PHE A 1 497 ? 124.530 94.636 109.485 1.00 53.84 546 PHE A CA 1
ATOM 2517 C C . PHE A 1 497 ? 125.529 93.497 109.682 1.00 53.84 546 PHE A C 1
ATOM 2518 O O . PHE A 1 497 ? 126.033 92.936 108.707 1.00 53.84 546 PHE A O 1
ATOM 2526 N N . MET A 1 498 ? 125.755 93.105 110.941 1.00 59.03 547 MET A N 1
ATOM 2527 C CA . MET A 1 498 ? 126.309 91.804 111.335 1.00 59.03 547 MET A CA 1
ATOM 2528 C C . MET A 1 498 ? 127.715 91.562 110.763 1.00 59.03 547 MET A C 1
ATOM 2529 O O . MET A 1 498 ? 127.925 90.788 109.827 1.00 59.03 547 MET A O 1
ATOM 2534 N N . MET A 1 499 ? 128.657 92.317 111.339 1.00 70.75 548 MET A N 1
ATOM 2535 C CA . MET A 1 499 ? 130.085 92.353 111.012 1.00 70.75 548 MET A CA 1
ATOM 2536 C C . MET A 1 499 ? 130.719 90.948 111.039 1.00 70.75 548 MET A C 1
ATOM 2537 O O . MET A 1 499 ? 130.238 90.029 111.707 1.00 70.75 548 MET A O 1
ATOM 2542 N N . LEU A 1 500 ? 131.839 90.803 110.316 1.00 70.16 549 LEU A N 1
ATOM 2543 C CA . LEU A 1 500 ? 132.417 89.530 109.895 1.00 70.16 549 LEU A CA 1
ATOM 2544 C C . LEU A 1 500 ? 133.783 89.313 110.559 1.00 70.16 549 LEU A C 1
ATOM 2545 O O . LEU A 1 500 ? 134.801 89.131 109.883 1.00 70.16 549 LEU A O 1
ATOM 2550 N N . THR A 1 501 ? 133.843 89.407 111.887 1.00 76.67 550 THR A N 1
ATOM 2551 C CA . THR A 1 501 ? 135.096 89.175 112.600 1.00 76.67 550 THR A CA 1
ATOM 2552 C C . THR A 1 501 ? 135.556 87.716 112.466 1.00 76.67 550 THR A C 1
ATOM 2553 O O . THR A 1 501 ? 134.840 86.849 111.968 1.00 76.67 550 THR A O 1
ATOM 2557 N N . SER A 1 502 ? 136.775 87.446 112.936 1.00 76.89 551 SER A N 1
ATOM 2558 C CA . SER A 1 502 ? 137.460 86.195 112.631 1.00 76.89 551 SER A CA 1
ATOM 2559 C C . SER A 1 502 ? 137.254 85.108 113.686 1.00 76.89 551 SER A C 1
ATOM 2560 O O . SER A 1 502 ? 138.021 84.139 113.715 1.00 76.89 551 SER A O 1
ATOM 2563 N N . ASN A 1 503 ? 136.245 85.236 114.542 1.00 72.71 552 ASN A N 1
ATOM 2564 C CA . ASN A 1 503 ? 135.900 84.190 115.501 1.00 72.71 552 ASN A CA 1
ATOM 2565 C C . ASN A 1 503 ? 134.828 83.309 114.870 1.00 72.71 552 ASN A C 1
ATOM 2566 O O . ASN A 1 503 ? 133.674 83.731 114.752 1.00 72.71 552 ASN A O 1
ATOM 2571 N N . LEU A 1 504 ? 135.209 82.073 114.504 1.00 71.77 553 LEU A N 1
ATOM 2572 C CA . LEU A 1 504 ? 134.387 81.205 113.652 1.00 71.77 553 LEU A CA 1
ATOM 2573 C C . LEU A 1 504 ? 133.046 80.854 114.279 1.00 71.77 553 LEU A C 1
ATOM 2574 O O . LEU A 1 504 ? 132.069 80.615 113.554 1.00 71.77 553 LEU A O 1
ATOM 2579 N N . THR A 1 505 ? 132.981 80.817 115.612 1.00 70.72 554 THR A N 1
ATOM 2580 C CA . THR A 1 505 ? 131.694 80.696 116.283 1.00 70.72 554 THR A CA 1
ATOM 2581 C C . THR A 1 505 ? 130.794 81.878 115.953 1.00 70.72 554 THR A C 1
ATOM 2582 O O . THR A 1 505 ? 129.686 81.690 115.435 1.00 70.72 554 THR A O 1
ATOM 2586 N N . GLU A 1 506 ? 131.292 83.103 116.154 1.00 70.80 555 GLU A N 1
ATOM 2587 C CA . GLU A 1 506 ? 130.499 84.290 115.855 1.00 70.80 555 GLU A CA 1
ATOM 2588 C C . GLU A 1 506 ? 130.196 84.405 114.366 1.00 70.80 555 GLU A C 1
ATOM 2589 O O . GLU A 1 506 ? 129.140 84.925 113.999 1.00 70.80 555 GLU A O 1
ATOM 2595 N N . VAL A 1 507 ? 131.057 83.837 113.514 1.00 67.27 556 VAL A N 1
ATOM 2596 C CA . VAL A 1 507 ? 130.739 83.711 112.096 1.00 67.27 556 VAL A CA 1
ATOM 2597 C C . VAL A 1 507 ? 129.540 82.795 111.878 1.00 67.27 556 VAL A C 1
ATOM 2598 O O . VAL A 1 507 ? 128.660 83.110 111.071 1.00 67.27 556 VAL A O 1
ATOM 2602 N N . VAL A 1 508 ? 129.468 81.653 112.578 1.00 65.97 557 VAL A N 1
ATOM 2603 C CA . VAL A 1 508 ? 128.381 80.742 112.212 1.00 65.97 557 VAL A CA 1
ATOM 2604 C C . VAL A 1 508 ? 127.042 81.194 112.800 1.00 65.97 557 VAL A C 1
ATOM 2605 O O . VAL A 1 508 ? 126.013 81.082 112.117 1.00 65.97 557 VAL A O 1
ATOM 2609 N N . GLU A 1 509 ? 127.009 81.772 114.016 1.00 66.66 558 GLU A N 1
ATOM 2610 C CA . GLU A 1 509 ? 125.725 82.383 114.395 1.00 66.66 558 GLU A CA 1
ATOM 2611 C C . GLU A 1 509 ? 125.420 83.668 113.627 1.00 66.66 558 GLU A C 1
ATOM 2612 O O . GLU A 1 509 ? 124.240 83.965 113.420 1.00 66.66 558 GLU A O 1
ATOM 2618 N N . SER A 1 510 ? 126.425 84.400 113.133 1.00 62.46 559 SER A N 1
ATOM 2619 C CA . SER A 1 510 ? 126.124 85.555 112.291 1.00 62.46 559 SER A CA 1
ATOM 2620 C C . SER A 1 510 ? 125.509 85.136 110.963 1.00 62.46 559 SER A C 1
ATOM 2621 O O . SER A 1 510 ? 124.488 85.690 110.544 1.00 62.46 559 SER A O 1
ATOM 2624 N N . LEU A 1 511 ? 126.086 84.133 110.308 1.00 59.60 560 LEU A N 1
ATOM 2625 C CA . LEU A 1 511 ? 125.559 83.702 109.022 1.00 59.60 560 LEU A CA 1
ATOM 2626 C C . LEU A 1 511 ? 124.259 82.924 109.156 1.00 59.60 560 LEU A C 1
ATOM 2627 O O . LEU A 1 511 ? 123.463 82.920 108.213 1.00 59.60 560 LEU A O 1
ATOM 2632 N N . ASP A 1 512 ? 124.012 82.272 110.296 1.00 62.22 561 ASP A N 1
ATOM 2633 C CA . ASP A 1 512 ? 122.699 81.674 110.502 1.00 62.22 561 ASP A CA 1
ATOM 2634 C C . ASP A 1 512 ? 121.655 82.721 110.858 1.00 62.22 561 ASP A C 1
ATOM 2635 O O . ASP A 1 512 ? 120.470 82.549 110.547 1.00 62.22 561 ASP A O 1
ATOM 2640 N N . ARG A 1 513 ? 122.073 83.809 111.502 1.00 59.95 562 ARG A N 1
ATOM 2641 C CA . ARG A 1 513 ? 121.130 84.837 111.907 1.00 59.95 562 ARG A CA 1
ATOM 2642 C C . ARG A 1 513 ? 120.801 85.764 110.740 1.00 59.95 562 ARG A C 1
ATOM 2643 O O . ARG A 1 513 ? 119.735 86.386 110.721 1.00 59.95 562 ARG A O 1
ATOM 2651 N N . LEU A 1 514 ? 121.674 85.820 109.730 1.00 53.17 563 LEU A N 1
ATOM 2652 C CA . LEU A 1 514 ? 121.258 86.328 108.423 1.00 53.17 563 LEU A CA 1
ATOM 2653 C C . LEU A 1 514 ? 120.259 85.424 107.716 1.00 53.17 563 LEU A C 1
ATOM 2654 O O . LEU A 1 514 ? 119.586 85.890 106.793 1.00 53.17 563 LEU A O 1
ATOM 2659 N N . ARG A 1 515 ? 120.154 84.155 108.099 1.00 52.46 564 ARG A N 1
ATOM 2660 C CA . ARG A 1 515 ? 119.239 83.233 107.441 1.00 52.46 564 ARG A CA 1
ATOM 2661 C C . ARG A 1 515 ? 117.894 83.132 108.136 1.00 52.46 564 ARG A C 1
ATOM 2662 O O . ARG A 1 515 ? 116.891 82.842 107.478 1.00 52.46 564 ARG A O 1
ATOM 2670 N N . ARG A 1 516 ? 117.857 83.354 109.450 1.00 60.81 565 ARG A N 1
ATOM 2671 C CA . ARG A 1 516 ? 116.586 83.358 110.164 1.00 60.81 565 ARG A CA 1
ATOM 2672 C C . ARG A 1 516 ? 115.715 84.540 109.761 1.00 60.81 565 ARG A C 1
ATOM 2673 O O . ARG A 1 516 ? 114.485 84.432 109.771 1.00 60.81 565 ARG A O 1
ATOM 2681 N N . ASN A 1 517 ? 116.326 85.668 109.411 1.00 52.77 566 ASN A N 1
ATOM 2682 C CA . ASN A 1 517 ? 115.598 86.886 109.060 1.00 52.77 566 ASN A CA 1
ATOM 2683 C C . ASN A 1 517 ? 115.989 87.337 107.663 1.00 52.77 566 ASN A C 1
ATOM 2684 O O . ASN A 1 517 ? 117.039 87.978 107.488 1.00 52.77 566 ASN A O 1
ATOM 2689 N N . PRO A 1 518 ? 115.200 87.034 106.646 1.00 46.35 567 PRO A N 1
ATOM 2690 C CA . PRO A 1 518 ? 115.509 87.474 105.276 1.00 46.35 567 PRO A CA 1
ATOM 2691 C C . PRO A 1 518 ? 114.934 88.856 104.969 1.00 46.35 567 PRO A C 1
ATOM 2692 O O . PRO A 1 518 ? 113.893 89.019 104.337 1.00 46.35 567 PRO A O 1
ATOM 2696 N N . ARG A 1 519 ? 115.627 89.889 105.431 1.00 45.88 568 ARG A N 1
ATOM 2697 C CA . ARG A 1 519 ? 115.113 91.245 105.350 1.00 45.88 568 ARG A CA 1
ATOM 2698 C C . ARG A 1 519 ? 115.487 91.877 104.011 1.00 45.88 568 ARG A C 1
ATOM 2699 O O . ARG A 1 519 ? 115.959 91.204 103.092 1.00 45.88 568 ARG A O 1
ATOM 2707 N N . LYS A 1 520 ? 115.272 93.186 103.887 1.00 36.35 569 LYS A N 1
ATOM 2708 C CA . LYS A 1 520 ? 115.336 93.840 102.584 1.00 36.35 569 LYS A CA 1
ATOM 2709 C C . LYS A 1 520 ? 116.768 94.138 102.159 1.00 36.35 569 LYS A C 1
ATOM 2710 O O . LYS A 1 520 ? 117.148 93.859 101.023 1.00 36.35 569 LYS A O 1
ATOM 2716 N N . PHE A 1 521 ? 117.572 94.720 103.044 1.00 35.81 570 PHE A N 1
ATOM 2717 C CA . PHE A 1 521 ? 118.976 94.997 102.764 1.00 35.81 570 PHE A CA 1
ATOM 2718 C C . PHE A 1 521 ? 119.865 94.218 103.723 1.00 35.81 570 PHE A C 1
ATOM 2719 O O . PHE A 1 521 ? 119.531 94.058 104.898 1.00 35.81 570 PHE A O 1
ATOM 2727 N N . ASN A 1 522 ? 120.990 93.717 103.219 1.00 40.82 571 ASN A N 1
ATOM 2728 C CA . ASN A 1 522 ? 121.986 93.068 104.059 1.00 40.82 571 ASN A CA 1
ATOM 2729 C C . ASN A 1 522 ? 123.361 93.559 103.634 1.00 40.82 571 ASN A C 1
ATOM 2730 O O . ASN A 1 522 ? 123.585 93.830 102.452 1.00 40.82 571 ASN A O 1
ATOM 2735 N N . CYS A 1 523 ? 124.285 93.670 104.590 1.00 51.98 572 CYS A N 1
ATOM 2736 C CA . CYS A 1 523 ? 125.553 94.363 104.349 1.00 51.98 572 CYS A CA 1
ATOM 2737 C C . CYS A 1 523 ? 126.674 93.680 105.122 1.00 51.98 572 CYS A C 1
ATOM 2738 O O . CYS A 1 523 ? 126.888 93.985 106.294 1.00 51.98 572 CYS A O 1
ATOM 2741 N N . ILE A 1 524 ? 127.427 92.809 104.458 1.00 58.11 573 ILE A N 1
ATOM 2742 C CA . ILE A 1 524 ? 128.521 92.098 105.115 1.00 58.11 573 ILE A CA 1
ATOM 2743 C C . ILE A 1 524 ? 129.830 92.815 104.796 1.00 58.11 573 ILE A C 1
ATOM 2744 O O . ILE A 1 524 ? 130.369 92.683 103.695 1.00 58.11 573 ILE A O 1
ATOM 2749 N N . ASN A 1 525 ? 130.342 93.583 105.753 1.00 66.38 574 ASN A N 1
ATOM 2750 C CA . ASN A 1 525 ? 131.665 94.175 105.617 1.00 66.38 574 ASN A CA 1
ATOM 2751 C C . ASN A 1 525 ? 132.702 93.353 106.375 1.00 66.38 574 ASN A C 1
ATOM 2752 O O . ASN A 1 525 ? 132.375 92.624 107.315 1.00 66.38 574 ASN A O 1
ATOM 2757 N N . ASP A 1 526 ? 133.959 93.469 105.945 1.00 79.72 575 ASP A N 1
ATOM 2758 C CA . ASP A 1 526 ? 134.954 92.458 106.285 1.00 79.72 575 ASP A CA 1
ATOM 2759 C C . ASP A 1 526 ? 135.421 92.528 107.732 1.00 79.72 575 ASP A C 1
ATOM 2760 O O . ASP A 1 526 ? 135.045 91.663 108.528 1.00 79.72 575 ASP A O 1
ATOM 2765 N N . ASN A 1 527 ? 136.143 93.597 108.083 1.00 81.42 576 ASN A N 1
ATOM 2766 C CA . ASN A 1 527 ? 136.837 93.758 109.370 1.00 81.42 576 ASN A CA 1
ATOM 2767 C C . ASN A 1 527 ? 137.637 92.492 109.700 1.00 81.42 576 ASN A C 1
ATOM 2768 O O . ASN A 1 527 ? 137.483 91.868 110.751 1.00 81.42 576 ASN A O 1
ATOM 2773 N N . LEU A 1 528 ? 138.471 92.085 108.752 1.00 83.07 577 LEU A N 1
ATOM 2774 C CA . LEU A 1 528 ? 139.152 90.804 108.834 1.00 83.07 577 LEU A CA 1
ATOM 2775 C C . LEU A 1 528 ? 140.578 90.967 109.342 1.00 83.07 577 LEU A C 1
ATOM 2776 O O . LEU A 1 528 ? 141.268 91.938 109.022 1.00 83.07 577 LEU A O 1
ATOM 2781 N N . ASP A 1 529 ? 141.011 90.001 110.145 1.00 90.81 578 ASP A N 1
ATOM 2782 C CA . ASP A 1 529 ? 142.395 89.932 110.578 1.00 90.81 578 ASP A CA 1
ATOM 2783 C C . ASP A 1 529 ? 143.295 89.543 109.410 1.00 90.81 578 ASP A C 1
ATOM 2784 O O . ASP A 1 529 ? 142.880 88.861 108.470 1.00 90.81 578 ASP A O 1
ATOM 2789 N N . ALA A 1 530 ? 144.547 89.990 109.475 1.00 97.53 579 ALA A N 1
ATOM 2790 C CA . ALA A 1 530 ? 145.537 89.637 108.470 1.00 97.53 579 ALA A CA 1
ATOM 2791 C C . ALA A 1 530 ? 146.662 88.766 109.006 1.00 97.53 579 ALA A C 1
ATOM 2792 O O . ALA A 1 530 ? 147.410 88.195 108.204 1.00 97.53 579 ALA A O 1
ATOM 2794 N N . ASN A 1 531 ? 146.807 88.649 110.326 1.00 99.29 580 ASN A N 1
ATOM 2795 C CA . ASN A 1 531 ? 147.811 87.756 110.891 1.00 99.29 580 ASN A CA 1
ATOM 2796 C C . ASN A 1 531 ? 147.406 86.295 110.739 1.00 99.29 580 ASN A C 1
ATOM 2797 O O . ASN A 1 531 ? 148.241 85.448 110.405 1.00 99.29 580 ASN A O 1
ATOM 2802 N N . ARG A 1 532 ? 146.132 85.983 110.970 1.00 92.89 581 ARG A N 1
ATOM 2803 C CA . ARG A 1 532 ? 145.646 84.607 110.901 1.00 92.89 581 ARG A CA 1
ATOM 2804 C C . ARG A 1 532 ? 145.352 84.271 109.447 1.00 92.89 581 ARG A C 1
ATOM 2805 O O . ARG A 1 532 ? 144.233 84.434 108.963 1.00 92.89 581 ARG A O 1
ATOM 2813 N N . GLY A 1 533 ? 146.370 83.791 108.738 1.00 90.79 582 GLY A N 1
ATOM 2814 C CA . GLY A 1 533 ? 146.169 83.339 107.376 1.00 90.79 582 GLY A CA 1
ATOM 2815 C C . GLY A 1 533 ? 145.559 81.962 107.246 1.00 90.79 582 GLY A C 1
ATOM 2816 O O . GLY A 1 533 ? 145.240 81.541 106.130 1.00 90.79 582 GLY A O 1
ATOM 2817 N N . GLU A 1 534 ? 145.389 81.253 108.361 1.00 87.50 583 GLU A N 1
ATOM 2818 C CA . GLU A 1 534 ? 144.831 79.908 108.346 1.00 87.50 583 GLU A CA 1
ATOM 2819 C C . GLU A 1 534 ? 143.340 79.880 108.656 1.00 87.50 583 GLU A C 1
ATOM 2820 O O . GLU A 1 534 ? 142.606 79.094 108.046 1.00 87.50 583 GLU A O 1
ATOM 2826 N N . ASP A 1 535 ? 142.875 80.708 109.591 1.00 83.55 584 ASP A N 1
ATOM 2827 C CA . ASP A 1 535 ? 141.450 80.812 109.871 1.00 83.55 584 ASP A CA 1
ATOM 2828 C C . ASP A 1 535 ? 140.714 81.620 108.817 1.00 83.55 584 ASP A C 1
ATOM 2829 O O . ASP A 1 535 ? 139.565 81.301 108.488 1.00 83.55 584 ASP A O 1
ATOM 2834 N N . ASN A 1 536 ? 141.366 82.636 108.254 1.00 80.84 585 ASN A N 1
ATOM 2835 C CA . ASN A 1 536 ? 140.764 83.491 107.241 1.00 80.84 585 ASN A CA 1
ATOM 2836 C C . ASN A 1 536 ? 140.856 82.910 105.839 1.00 80.84 585 ASN A C 1
ATOM 2837 O O . ASN A 1 536 ? 140.736 83.660 104.867 1.00 80.84 585 ASN A O 1
ATOM 2842 N N . GLU A 1 537 ? 141.111 81.613 105.713 1.00 77.06 586 GLU A N 1
ATOM 2843 C CA . GLU A 1 537 ? 140.842 80.867 104.495 1.00 77.06 586 GLU A CA 1
ATOM 2844 C C . GLU A 1 537 ? 139.558 80.065 104.649 1.00 77.06 586 GLU A C 1
ATOM 2845 O O . GLU A 1 537 ? 138.720 80.029 103.738 1.00 77.06 586 GLU A O 1
ATOM 2851 N N . MET A 1 538 ? 139.380 79.462 105.828 1.00 73.57 587 MET A N 1
ATOM 2852 C CA . MET A 1 538 ? 138.134 78.787 106.169 1.00 73.57 587 MET A CA 1
ATOM 2853 C C . MET A 1 538 ? 136.979 79.772 106.285 1.00 73.57 587 MET A C 1
ATOM 2854 O O . MET A 1 538 ? 135.834 79.411 106.001 1.00 73.57 587 MET A O 1
ATOM 2859 N N . VAL A 1 539 ? 137.256 81.012 106.698 1.00 67.66 588 VAL A N 1
ATOM 2860 C CA . VAL A 1 539 ? 136.215 82.037 106.738 1.00 67.66 588 VAL A CA 1
ATOM 2861 C C . VAL A 1 539 ? 135.721 82.368 105.332 1.00 67.66 588 VAL A C 1
ATOM 2862 O O . VAL A 1 539 ? 134.511 82.417 105.084 1.00 67.66 588 VAL A O 1
ATOM 2866 N N . ARG A 1 540 ? 136.642 82.567 104.385 1.00 68.26 589 ARG A N 1
ATOM 2867 C CA . ARG A 1 540 ? 136.237 82.887 103.019 1.00 68.26 589 ARG A CA 1
ATOM 2868 C C . ARG A 1 540 ? 135.608 81.695 102.313 1.00 68.26 589 ARG A C 1
ATOM 2869 O O . ARG A 1 540 ? 134.799 81.883 101.399 1.00 68.26 589 ARG A O 1
ATOM 2877 N N . HIS A 1 541 ? 135.974 80.469 102.693 1.00 67.21 590 HIS A N 1
ATOM 2878 C CA . HIS A 1 541 ? 135.241 79.321 102.165 1.00 67.21 590 HIS A CA 1
ATOM 2879 C C . HIS A 1 541 ? 133.875 79.153 102.815 1.00 67.21 590 HIS A C 1
ATOM 2880 O O . HIS A 1 541 ? 132.949 78.653 102.170 1.00 67.21 590 HIS A O 1
ATOM 2887 N N . LEU A 1 542 ? 133.729 79.557 104.075 1.00 59.69 591 LEU A N 1
ATOM 2888 C CA . LEU A 1 542 ? 132.449 79.433 104.760 1.00 59.69 591 LEU A CA 1
ATOM 2889 C C . LEU A 1 542 ? 131.453 80.464 104.254 1.00 59.69 591 LEU A C 1
ATOM 2890 O O . LEU A 1 542 ? 130.255 80.178 104.156 1.00 59.69 591 LEU A O 1
ATOM 2895 N N . LEU A 1 543 ? 131.934 81.666 103.937 1.00 55.51 592 LEU A N 1
ATOM 2896 C CA . LEU A 1 543 ? 131.069 82.699 103.381 1.00 55.51 592 LEU A CA 1
ATOM 2897 C C . LEU A 1 543 ? 130.594 82.334 101.985 1.00 55.51 592 LEU A C 1
ATOM 2898 O O . LEU A 1 543 ? 129.500 82.740 101.578 1.00 55.51 592 LEU A O 1
ATOM 2903 N N . GLU A 1 544 ? 131.398 81.578 101.242 1.00 58.94 593 GLU A N 1
ATOM 2904 C CA . GLU A 1 544 ? 130.986 81.117 99.927 1.00 58.94 593 GLU A CA 1
ATOM 2905 C C . GLU A 1 544 ? 129.854 80.107 100.016 1.00 58.94 593 GLU A C 1
ATOM 2906 O O . GLU A 1 544 ? 129.034 80.030 99.097 1.00 58.94 593 GLU A O 1
ATOM 2912 N N . ASP A 1 545 ? 129.785 79.350 101.113 1.00 57.85 594 ASP A N 1
ATOM 2913 C CA . ASP A 1 545 ? 128.633 78.493 101.351 1.00 57.85 594 ASP A CA 1
ATOM 2914 C C . ASP A 1 545 ? 127.371 79.313 101.584 1.00 57.85 594 ASP A C 1
ATOM 2915 O O . ASP A 1 545 ? 126.281 78.888 101.192 1.00 57.85 594 ASP A O 1
ATOM 2920 N N . PHE A 1 546 ? 127.499 80.482 102.221 1.00 50.33 595 PHE A N 1
ATOM 2921 C CA . PHE A 1 546 ? 126.346 81.349 102.452 1.00 50.33 595 PHE A CA 1
ATOM 2922 C C . PHE A 1 546 ? 125.849 81.982 101.160 1.00 50.33 595 PHE A C 1
ATOM 2923 O O . PHE A 1 546 ? 124.647 81.978 100.879 1.00 50.33 595 PHE A O 1
ATOM 2931 N N . TYR A 1 547 ? 126.758 82.555 100.370 1.00 49.89 596 TYR A N 1
ATOM 2932 C CA . TYR A 1 547 ? 126.332 83.320 99.204 1.00 49.89 596 TYR A CA 1
ATOM 2933 C C . TYR A 1 547 ? 125.850 82.430 98.069 1.00 49.89 596 TYR A C 1
ATOM 2934 O O . TYR A 1 547 ? 125.076 82.893 97.227 1.00 49.89 596 TYR A O 1
ATOM 2943 N N . LEU A 1 548 ? 126.280 81.170 98.021 1.00 49.27 597 LEU A N 1
ATOM 2944 C CA . LEU A 1 548 ? 125.680 80.230 97.084 1.00 49.27 597 LEU A CA 1
ATOM 2945 C C . LEU A 1 548 ? 124.409 79.593 97.623 1.00 49.27 597 LEU A C 1
ATOM 2946 O O . LEU A 1 548 ? 123.669 78.977 96.850 1.00 49.27 597 LEU A O 1
ATOM 2951 N N . SER A 1 549 ? 124.131 79.727 98.920 1.00 45.33 598 SER A N 1
ATOM 2952 C CA . SER A 1 549 ? 122.906 79.180 99.489 1.00 45.33 598 SER A CA 1
ATOM 2953 C C . SER A 1 549 ? 121.663 79.945 99.074 1.00 45.33 598 SER A C 1
ATOM 2954 O O . SER A 1 549 ? 120.559 79.407 99.192 1.00 45.33 598 SER A O 1
ATOM 2957 N N . PHE A 1 550 ? 121.814 81.173 98.606 1.00 41.33 599 PHE A N 1
ATOM 2958 C CA . PHE A 1 550 ? 120.702 82.011 98.193 1.00 41.33 599 PHE A CA 1
ATOM 2959 C C . PHE A 1 550 ? 120.726 82.337 96.715 1.00 41.33 599 PHE A C 1
ATOM 2960 O O . PHE A 1 550 ? 119.671 82.401 96.087 1.00 41.33 599 PHE A O 1
ATOM 2968 N N . PHE A 1 551 ? 121.907 82.547 96.139 1.00 41.89 600 PHE A N 1
ATOM 2969 C CA . PHE A 1 551 ? 122.057 83.103 94.794 1.00 41.89 600 PHE A CA 1
ATOM 2970 C C . PHE A 1 551 ? 122.951 82.195 93.957 1.00 41.89 600 PHE A C 1
ATOM 2971 O O . PHE A 1 551 ? 124.097 82.555 93.664 1.00 41.89 600 PHE A O 1
ATOM 2979 N N . PRO A 1 552 ? 122.473 81.012 93.552 1.00 47.87 601 PRO A N 1
ATOM 2980 C CA . PRO A 1 552 ? 123.347 80.095 92.813 1.00 47.87 601 PRO A CA 1
ATOM 2981 C C . PRO A 1 552 ? 123.295 80.204 91.297 1.00 47.87 601 PRO A C 1
ATOM 2982 O O . PRO A 1 552 ? 124.195 79.668 90.638 1.00 47.87 601 PRO A O 1
ATOM 2986 N N . ARG A 1 553 ? 122.294 80.862 90.723 1.00 53.80 602 ARG A N 1
ATOM 2987 C CA . ARG A 1 553 ? 122.182 80.941 89.275 1.00 53.80 602 ARG A CA 1
ATOM 2988 C C . ARG A 1 553 ? 123.134 81.988 88.723 1.00 53.80 602 ARG A C 1
ATOM 2989 O O . ARG A 1 553 ? 123.282 83.070 89.291 1.00 53.80 602 ARG A O 1
ATOM 2997 N N . ARG A 1 554 ? 123.773 81.666 87.604 1.00 59.86 603 ARG A N 1
ATOM 2998 C CA . ARG A 1 554 ? 124.621 82.630 86.915 1.00 59.86 603 ARG A CA 1
ATOM 2999 C C . ARG A 1 554 ? 123.746 83.699 86.277 1.00 59.86 603 ARG A C 1
ATOM 3000 O O . ARG A 1 554 ? 123.024 83.425 85.314 1.00 59.86 603 ARG A O 1
ATOM 3008 N N . SER A 1 555 ? 123.809 84.915 86.812 1.00 56.37 604 SER A N 1
ATOM 3009 C CA . SER A 1 555 ? 123.006 86.013 86.305 1.00 56.37 604 SER A CA 1
ATOM 3010 C C . SER A 1 555 ? 123.515 86.461 84.938 1.00 56.37 604 SER A C 1
ATOM 3011 O O . SER A 1 555 ? 124.617 86.115 84.507 1.00 56.37 604 SER A O 1
ATOM 3014 N N . LYS A 1 556 ? 122.694 87.255 84.251 1.00 56.84 605 LYS A N 1
ATOM 3015 C CA . LYS A 1 556 ? 123.013 87.678 82.894 1.00 56.84 605 LYS A CA 1
ATOM 3016 C C . LYS A 1 556 ? 124.101 88.740 82.837 1.00 56.84 605 LYS A C 1
ATOM 3017 O O . LYS A 1 556 ? 124.579 89.054 81.743 1.00 56.84 605 LYS A O 1
ATOM 3023 N N . PHE A 1 557 ? 124.503 89.299 83.978 1.00 52.84 606 PHE A N 1
ATOM 3024 C CA . PHE A 1 557 ? 125.635 90.213 84.006 1.00 52.84 606 PHE A CA 1
ATOM 3025 C C . PHE A 1 557 ? 126.964 89.496 83.815 1.00 52.84 606 PHE A C 1
ATOM 3026 O O . PHE A 1 557 ? 127.953 90.140 83.452 1.00 52.84 606 PHE A O 1
ATOM 3034 N N . GLU A 1 558 ? 127.013 88.188 84.041 1.00 55.83 607 GLU A N 1
ATOM 3035 C CA . GLU A 1 558 ? 128.265 87.448 84.098 1.00 55.83 607 GLU A CA 1
ATOM 3036 C C . GLU A 1 558 ? 128.448 86.605 82.847 1.00 55.83 607 GLU A C 1
ATOM 3037 O O . GLU A 1 558 ? 127.549 85.852 82.460 1.00 55.83 607 GLU A O 1
ATOM 3043 N N . LEU A 1 559 ? 129.616 86.738 82.224 1.00 60.10 608 LEU A N 1
ATOM 3044 C CA . LEU A 1 559 ? 129.954 85.946 81.056 1.00 60.10 608 LEU A CA 1
ATOM 3045 C C . LEU A 1 559 ? 130.166 84.484 81.455 1.00 60.10 608 LEU A C 1
ATOM 3046 O O . LEU A 1 559 ? 130.572 84.199 82.584 1.00 60.10 608 LEU A O 1
ATOM 3051 N N . PRO A 1 560 ? 129.872 83.542 80.559 1.00 66.27 609 PRO A N 1
ATOM 3052 C CA . PRO A 1 560 ? 130.021 82.119 80.901 1.00 66.27 609 PRO A CA 1
ATOM 3053 C C . PRO A 1 560 ? 131.481 81.720 81.011 1.00 66.27 609 PRO A C 1
ATOM 3054 O O . PRO A 1 560 ? 132.289 82.024 80.121 1.00 66.27 609 PRO A O 1
ATOM 3058 N N . PRO A 1 561 ? 131.866 81.041 82.103 1.00 67.80 610 PRO A N 1
ATOM 3059 C CA . PRO A 1 561 ? 133.228 80.520 82.245 1.00 67.80 610 PRO A CA 1
ATOM 3060 C C . PRO A 1 561 ? 133.466 79.275 81.397 1.00 67.80 610 PRO A C 1
ATOM 3061 O O . PRO A 1 561 ? 133.596 79.392 80.178 1.00 67.80 610 PRO A O 1
ATOM 3065 N N . ALA B 1 11 ? 101.385 108.215 86.971 1.00 72.87 60 ALA B N 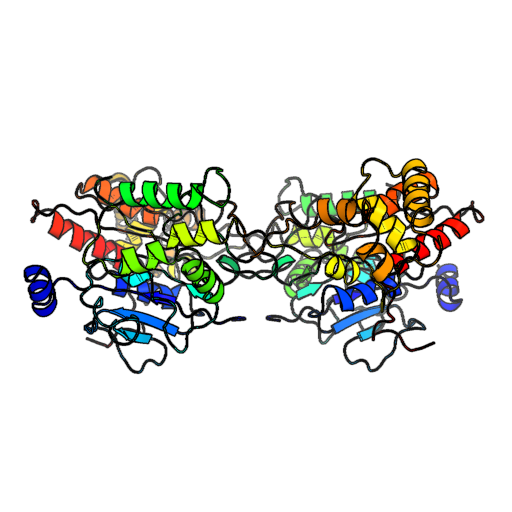1
ATOM 3066 C CA . ALA B 1 11 ? 100.226 107.440 86.548 1.00 72.87 60 ALA B CA 1
ATOM 3067 C C . ALA B 1 11 ? 100.630 106.021 86.169 1.00 72.87 60 ALA B C 1
ATOM 3068 O O . ALA B 1 11 ? 100.597 105.649 84.996 1.00 72.87 60 ALA B O 1
ATOM 3070 N N . CYS B 1 12 ? 101.024 105.238 87.174 1.00 68.92 61 CYS B N 1
ATOM 3071 C CA . CYS B 1 12 ? 101.400 103.848 86.938 1.00 68.92 61 CYS B CA 1
ATOM 3072 C C . CYS B 1 12 ? 100.183 103.005 86.577 1.00 68.92 61 CYS B C 1
ATOM 3073 O O . CYS B 1 12 ? 100.205 102.242 85.605 1.00 68.92 61 CYS B O 1
ATOM 3076 N N . THR B 1 13 ? 99.106 103.136 87.348 1.00 60.76 62 THR B N 1
ATOM 3077 C CA . THR B 1 13 ? 97.914 102.322 87.169 1.00 60.76 62 THR B CA 1
ATOM 3078 C C . THR B 1 13 ? 96.681 103.205 87.071 1.00 60.76 62 THR B C 1
ATOM 3079 O O . THR B 1 13 ? 96.644 104.315 87.606 1.00 60.76 62 THR B O 1
ATOM 3083 N N . ALA B 1 14 ? 95.674 102.696 86.373 1.00 48.90 63 ALA B N 1
ATOM 3084 C CA . ALA B 1 14 ? 94.374 103.334 86.292 1.00 48.90 63 ALA B CA 1
ATOM 3085 C C . ALA B 1 14 ? 93.628 103.193 87.615 1.00 48.90 63 ALA B C 1
ATOM 3086 O O . ALA B 1 14 ? 93.887 102.281 88.403 1.00 48.90 63 ALA B O 1
ATOM 3088 N N . ILE B 1 15 ? 92.693 104.113 87.865 1.00 40.85 64 ILE B N 1
ATOM 3089 C CA . ILE B 1 15 ? 91.905 104.024 89.091 1.00 40.85 64 ILE B CA 1
ATOM 3090 C C . ILE B 1 15 ? 90.408 104.007 88.788 1.00 40.85 64 ILE B C 1
ATOM 3091 O O . ILE B 1 15 ? 89.731 103.048 89.160 1.00 40.85 64 ILE B O 1
ATOM 3096 N N . ASP B 1 16 ? 89.887 105.033 88.102 1.00 46.39 65 ASP B N 1
ATOM 3097 C CA . ASP B 1 16 ? 88.485 105.111 87.648 1.00 46.39 65 ASP B CA 1
ATOM 3098 C C . ASP B 1 16 ? 87.489 105.069 88.818 1.00 46.39 65 ASP B C 1
ATOM 3099 O O . ASP B 1 16 ? 86.810 104.071 89.052 1.00 46.39 65 ASP B O 1
ATOM 3104 N N . ALA B 1 17 ? 87.448 106.171 89.569 1.00 41.78 66 ALA B N 1
ATOM 3105 C CA . ALA B 1 17 ? 86.526 106.318 90.695 1.00 41.78 66 ALA B CA 1
ATOM 3106 C C . ALA B 1 17 ? 85.063 106.301 90.251 1.00 41.78 66 ALA B C 1
ATOM 3107 O O . ALA B 1 17 ? 84.732 106.540 89.089 1.00 41.78 66 ALA B O 1
ATOM 3109 N N . VAL B 1 18 ? 84.174 106.026 91.213 1.00 38.60 67 VAL B N 1
ATOM 3110 C CA . VAL B 1 18 ? 82.742 105.914 90.965 1.00 38.60 67 VAL B CA 1
ATOM 3111 C C . VAL B 1 18 ? 81.981 106.821 91.925 1.00 38.60 67 VAL B C 1
ATOM 3112 O O . VAL B 1 18 ? 82.494 107.239 92.963 1.00 38.60 67 VAL B O 1
ATOM 3116 N N . TYR B 1 19 ? 80.726 107.105 91.570 1.00 40.23 68 TYR B N 1
ATOM 3117 C CA . TYR B 1 19 ? 79.856 107.995 92.330 1.00 40.23 68 TYR B CA 1
ATOM 3118 C C . TYR B 1 19 ? 78.430 107.468 92.233 1.00 40.23 68 TYR B C 1
ATOM 3119 O O . TYR B 1 19 ? 78.128 106.626 91.388 1.00 40.23 68 TYR B O 1
ATOM 3128 N N . THR B 1 20 ? 77.536 107.953 93.103 1.00 44.77 69 THR B N 1
ATOM 3129 C CA . THR B 1 20 ? 76.158 107.461 93.090 1.00 44.77 69 THR B CA 1
ATOM 3130 C C . THR B 1 20 ? 75.123 108.518 92.713 1.00 44.77 69 THR B C 1
ATOM 3131 O O . THR B 1 20 ? 74.489 108.379 91.664 1.00 44.77 69 THR B O 1
ATOM 3135 N N . TRP B 1 21 ? 74.964 109.586 93.501 1.00 48.24 70 TRP B N 1
ATOM 3136 C CA . TRP B 1 21 ? 74.037 110.702 93.241 1.00 48.24 70 TRP B CA 1
ATOM 3137 C C . TRP B 1 21 ? 72.584 110.247 93.043 1.00 48.24 70 TRP B C 1
ATOM 3138 O O . TRP B 1 21 ? 72.078 110.168 91.926 1.00 48.24 70 TRP B O 1
ATOM 3149 N N . VAL B 1 22 ? 71.940 109.868 94.133 1.00 53.98 71 VAL B N 1
ATOM 3150 C CA . VAL B 1 22 ? 70.485 109.754 94.090 1.00 53.98 71 VAL B CA 1
ATOM 3151 C C . VAL B 1 22 ? 69.869 111.149 94.196 1.00 53.98 71 VAL B C 1
ATOM 3152 O O . VAL B 1 22 ? 70.379 112.028 94.902 1.00 53.98 71 VAL B O 1
ATOM 3156 N N . ASN B 1 23 ? 68.803 111.390 93.431 1.00 58.76 72 ASN B N 1
ATOM 3157 C CA . ASN B 1 23 ? 68.125 112.684 93.412 1.00 58.76 72 ASN B CA 1
ATOM 3158 C C . ASN B 1 23 ? 66.690 112.496 93.873 1.00 58.76 72 ASN B C 1
ATOM 3159 O O . ASN B 1 23 ? 65.912 111.803 93.211 1.00 58.76 72 ASN B O 1
ATOM 3164 N N . GLY B 1 24 ? 66.337 113.132 94.986 1.00 70.04 73 GLY B N 1
ATOM 3165 C CA . GLY B 1 24 ? 65.016 112.972 95.560 1.00 70.04 73 GLY B CA 1
ATOM 3166 C C . GLY B 1 24 ? 64.135 114.195 95.422 1.00 70.04 73 GLY B C 1
ATOM 3167 O O . GLY B 1 24 ? 63.431 114.571 96.363 1.00 70.04 73 GLY B O 1
ATOM 3168 N N . SER B 1 25 ? 64.166 114.826 94.253 1.00 75.62 74 SER B N 1
ATOM 3169 C CA . SER B 1 25 ? 63.397 116.036 94.008 1.00 75.62 74 SER B CA 1
ATOM 3170 C C . SER B 1 25 ? 62.465 115.946 92.813 1.00 75.62 74 SER B C 1
ATOM 3171 O O . SER B 1 25 ? 61.428 116.609 92.814 1.00 75.62 74 SER B O 1
ATOM 3174 N N . ASP B 1 26 ? 62.803 115.159 91.800 1.00 79.66 75 ASP B N 1
ATOM 3175 C CA . ASP B 1 26 ? 61.957 115.024 90.628 1.00 79.66 75 ASP B CA 1
ATOM 3176 C C . ASP B 1 26 ? 60.717 114.200 90.964 1.00 79.66 75 ASP B C 1
ATOM 3177 O O . ASP B 1 26 ? 60.731 113.406 91.907 1.00 79.66 75 ASP B O 1
ATOM 3182 N N . PRO B 1 27 ? 59.610 114.411 90.238 1.00 81.45 76 PRO B N 1
ATOM 3183 C CA . PRO B 1 27 ? 58.398 113.614 90.499 1.00 81.45 76 PRO B CA 1
ATOM 3184 C C . PRO B 1 27 ? 58.543 112.127 90.215 1.00 81.45 76 PRO B C 1
ATOM 3185 O O . PRO B 1 27 ? 57.879 111.327 90.884 1.00 81.45 76 PRO B O 1
ATOM 3189 N N . ASN B 1 28 ? 59.386 111.728 89.260 1.00 82.36 77 ASN B N 1
ATOM 3190 C CA . ASN B 1 28 ? 59.464 110.324 88.872 1.00 82.36 77 ASN B CA 1
ATOM 3191 C C . ASN B 1 28 ? 60.206 109.461 89.884 1.00 82.36 77 ASN B C 1
ATOM 3192 O O . ASN B 1 28 ? 60.178 108.233 89.759 1.00 82.36 77 ASN B O 1
ATOM 3197 N N . PHE B 1 29 ? 60.872 110.063 90.867 1.00 74.40 78 PHE B N 1
ATOM 3198 C CA . PHE B 1 29 ? 61.454 109.316 91.974 1.00 74.40 78 PHE B CA 1
ATOM 3199 C C . PHE B 1 29 ? 60.492 109.232 93.151 1.00 74.40 78 PHE B C 1
ATOM 3200 O O . PHE B 1 29 ? 60.353 108.170 93.773 1.00 74.40 78 PHE B O 1
ATOM 3208 N N . ILE B 1 30 ? 59.807 110.336 93.455 1.00 80.47 79 ILE B N 1
ATOM 3209 C CA . ILE B 1 30 ? 58.882 110.343 94.577 1.00 80.47 79 ILE B CA 1
ATOM 3210 C C . ILE B 1 30 ? 57.604 109.576 94.246 1.00 80.47 79 ILE B C 1
ATOM 3211 O O . ILE B 1 30 ? 56.932 109.089 95.159 1.00 80.47 79 ILE B O 1
ATOM 3216 N N . GLU B 1 31 ? 57.286 109.393 92.958 1.00 83.58 80 GLU B N 1
ATOM 3217 C CA . GLU B 1 31 ? 56.199 108.493 92.580 1.00 83.58 80 GLU B CA 1
ATOM 3218 C C . GLU B 1 31 ? 56.525 107.050 92.943 1.00 83.58 80 GLU B C 1
ATOM 3219 O O . GLU B 1 31 ? 55.677 106.333 93.486 1.00 83.58 80 GLU B O 1
ATOM 3225 N N . ASP B 1 32 ? 57.758 106.617 92.675 1.00 79.81 81 ASP B N 1
ATOM 3226 C CA . ASP B 1 32 ? 58.146 105.252 92.999 1.00 79.81 81 ASP B CA 1
ATOM 3227 C C . ASP B 1 32 ? 58.364 105.068 94.493 1.00 79.81 81 ASP B C 1
ATOM 3228 O O . ASP B 1 32 ? 58.186 103.959 95.009 1.00 79.81 81 ASP B O 1
ATOM 3233 N N . ILE B 1 33 ? 58.760 106.128 95.199 1.00 79.79 82 ILE B N 1
ATOM 3234 C CA . ILE B 1 33 ? 58.795 106.069 96.659 1.00 79.79 82 ILE B CA 1
ATOM 3235 C C . ILE B 1 33 ? 57.382 105.937 97.225 1.00 79.79 82 ILE B C 1
ATOM 3236 O O . ILE B 1 33 ? 57.136 105.135 98.135 1.00 79.79 82 ILE B O 1
ATOM 3241 N N . ARG B 1 34 ? 56.428 106.697 96.674 1.00 84.08 83 ARG B N 1
ATOM 3242 C CA . ARG B 1 34 ? 55.024 106.592 97.056 1.00 84.08 83 ARG B CA 1
ATOM 3243 C C . ARG B 1 34 ? 54.413 105.245 96.695 1.00 84.08 83 ARG B C 1
ATOM 3244 O O . ARG B 1 34 ? 53.436 104.832 97.328 1.00 84.08 83 ARG B O 1
ATOM 3252 N N . ARG B 1 35 ? 54.957 104.563 95.684 1.00 84.22 84 ARG B N 1
ATOM 3253 C CA . ARG B 1 35 ? 54.474 103.234 95.328 1.00 84.22 84 ARG B CA 1
ATOM 3254 C C . ARG B 1 35 ? 54.801 102.193 96.392 1.00 84.22 84 ARG B C 1
ATOM 3255 O O . ARG B 1 35 ? 54.113 101.172 96.484 1.00 84.22 84 ARG B O 1
ATOM 3263 N N . PHE B 1 36 ? 55.830 102.424 97.199 1.00 81.29 85 PHE B N 1
ATOM 3264 C CA . PHE B 1 36 ? 56.312 101.388 98.106 1.00 81.29 85 PHE B CA 1
ATOM 3265 C C . PHE B 1 36 ? 56.182 101.811 99.566 1.00 81.29 85 PHE B C 1
ATOM 3266 O O . PHE B 1 36 ? 56.638 102.884 99.959 1.00 81.29 85 PHE B O 1
ATOM 3274 N N . LYS B 1 48 ? 71.696 118.751 97.756 1.00 59.44 97 LYS B N 1
ATOM 3275 C CA . LYS B 1 48 ? 72.326 119.894 98.407 1.00 59.44 97 LYS B CA 1
ATOM 3276 C C . LYS B 1 48 ? 73.556 120.323 97.609 1.00 59.44 97 LYS B C 1
ATOM 3277 O O . LYS B 1 48 ? 74.468 120.959 98.144 1.00 59.44 97 LYS B O 1
ATOM 3283 N N . ASN B 1 49 ? 73.542 119.952 96.321 1.00 52.79 98 ASN B N 1
ATOM 3284 C CA . ASN B 1 49 ? 74.585 120.289 95.346 1.00 52.79 98 ASN B CA 1
ATOM 3285 C C . ASN B 1 49 ? 75.962 119.804 95.792 1.00 52.79 98 ASN B C 1
ATOM 3286 O O . ASN B 1 49 ? 76.969 120.485 95.602 1.00 52.79 98 ASN B O 1
ATOM 3291 N N . GLU B 1 50 ? 76.003 118.616 96.400 1.00 52.23 99 GLU B N 1
ATOM 3292 C CA . GLU B 1 50 ? 77.244 118.121 96.984 1.00 52.23 99 GLU B CA 1
ATOM 3293 C C . GLU B 1 50 ? 78.228 117.673 95.914 1.00 52.23 99 GLU B C 1
ATOM 3294 O O . GLU B 1 50 ? 79.387 118.105 95.907 1.00 52.23 99 GLU B O 1
ATOM 3300 N N . LEU B 1 51 ? 77.769 116.831 94.980 1.00 41.72 100 LEU B N 1
ATOM 3301 C CA . LEU B 1 51 ? 78.668 116.183 94.030 1.00 41.72 100 LEU B CA 1
ATOM 3302 C C . LEU B 1 51 ? 79.273 117.182 93.058 1.00 41.72 100 LEU B C 1
ATOM 3303 O O . LEU B 1 51 ? 80.407 116.983 92.603 1.00 41.72 100 LEU B O 1
ATOM 3308 N N . ARG B 1 52 ? 78.546 118.268 92.769 1.00 48.06 101 ARG B N 1
ATOM 3309 C CA . ARG B 1 52 ? 79.073 119.366 91.965 1.00 48.06 101 ARG B CA 1
ATOM 3310 C C . ARG B 1 52 ? 80.335 119.957 92.564 1.00 48.06 101 ARG B C 1
ATOM 3311 O O . ARG B 1 52 ? 81.249 120.334 91.829 1.00 48.06 101 ARG B O 1
ATOM 3319 N N . TYR B 1 53 ? 80.425 120.017 93.886 1.00 45.78 102 TYR B N 1
ATOM 3320 C CA . TYR B 1 53 ? 81.628 120.512 94.525 1.00 45.78 102 TYR B CA 1
ATOM 3321 C C . TYR B 1 53 ? 82.517 119.390 95.023 1.00 45.78 102 TYR B C 1
ATOM 3322 O O . TYR B 1 53 ? 83.476 119.652 95.752 1.00 45.78 102 TYR B O 1
ATOM 3331 N N . SER B 1 54 ? 82.217 118.149 94.666 1.00 43.12 103 SER B N 1
ATOM 3332 C CA . SER B 1 54 ? 83.091 117.045 95.031 1.00 43.12 103 SER B CA 1
ATOM 3333 C C . SER B 1 54 ? 83.758 116.424 93.825 1.00 43.12 103 SER B C 1
ATOM 3334 O O . SER B 1 54 ? 84.895 115.970 93.918 1.00 43.12 103 SER B O 1
ATOM 3337 N N . LEU B 1 55 ? 83.063 116.393 92.693 1.00 42.87 104 LEU B N 1
ATOM 3338 C CA . LEU B 1 55 ? 83.708 116.102 91.426 1.00 42.87 104 LEU B CA 1
ATOM 3339 C C . LEU B 1 55 ? 84.603 117.256 90.993 1.00 42.87 104 LEU B C 1
ATOM 3340 O O . LEU B 1 55 ? 85.554 117.048 90.234 1.00 42.87 104 LEU B O 1
ATOM 3345 N N . ARG B 1 56 ? 84.325 118.463 91.488 1.00 44.57 105 ARG B N 1
ATOM 3346 C CA . ARG B 1 56 ? 85.188 119.614 91.255 1.00 44.57 105 ARG B CA 1
ATOM 3347 C C . ARG B 1 56 ? 86.499 119.497 92.019 1.00 44.57 105 ARG B C 1
ATOM 3348 O O . ARG B 1 56 ? 87.522 120.029 91.578 1.00 44.57 105 ARG B O 1
ATOM 3356 N N . SER B 1 57 ? 86.489 118.806 93.161 1.00 37.37 106 SER B N 1
ATOM 3357 C CA . SER B 1 57 ? 87.709 118.587 93.927 1.00 37.37 106 SER B CA 1
ATOM 3358 C C . SER B 1 57 ? 88.680 117.655 93.222 1.00 37.37 106 SER B C 1
ATOM 3359 O O . SER B 1 57 ? 89.888 117.730 93.474 1.00 37.37 106 SER B O 1
ATOM 3362 N N . LEU B 1 58 ? 88.178 116.781 92.352 1.00 37.69 107 LEU B N 1
ATOM 3363 C CA . LEU B 1 58 ? 89.047 115.864 91.628 1.00 37.69 107 LEU B CA 1
ATOM 3364 C C . LEU B 1 58 ? 89.890 116.597 90.595 1.00 37.69 107 LEU B C 1
ATOM 3365 O O . LEU B 1 58 ? 91.037 116.220 90.351 1.00 37.69 107 LEU B O 1
ATOM 3370 N N . GLU B 1 59 ? 89.345 117.643 89.972 1.00 46.38 108 GLU B N 1
ATOM 3371 C CA . GLU B 1 59 ? 90.139 118.419 89.027 1.00 46.38 108 GLU B CA 1
ATOM 3372 C C . GLU B 1 59 ? 91.267 119.173 89.719 1.00 46.38 108 GLU B C 1
ATOM 3373 O O . GLU B 1 59 ? 92.329 119.371 89.121 1.00 46.38 108 GLU B O 1
ATOM 3379 N N . LYS B 1 60 ? 91.082 119.545 90.982 1.00 36.88 109 LYS B N 1
ATOM 3380 C CA . LYS B 1 60 ? 92.109 120.281 91.703 1.00 36.88 109 LYS B CA 1
ATOM 3381 C C . LYS B 1 60 ? 93.158 119.363 92.319 1.00 36.88 109 LYS B C 1
ATOM 3382 O O . LYS B 1 60 ? 94.353 119.539 92.071 1.00 36.88 109 LYS B O 1
ATOM 3388 N N . HIS B 1 61 ? 92.740 118.377 93.111 1.00 32.65 110 HIS B N 1
ATOM 3389 C CA . HIS B 1 61 ? 93.685 117.662 93.955 1.00 32.65 110 HIS B CA 1
ATOM 3390 C C . HIS B 1 61 ? 93.992 116.232 93.528 1.00 32.65 110 HIS B C 1
ATOM 3391 O O . HIS B 1 61 ? 94.870 115.613 94.137 1.00 32.65 110 HIS B O 1
ATOM 3398 N N . ALA B 1 62 ? 93.315 115.677 92.521 1.00 33.68 111 ALA B N 1
ATOM 3399 C CA . ALA B 1 62 ? 93.676 114.329 92.072 1.00 33.68 111 ALA B CA 1
ATOM 3400 C C . ALA B 1 62 ? 93.397 114.214 90.574 1.00 33.68 111 ALA B C 1
ATOM 3401 O O . ALA B 1 62 ? 92.339 113.736 90.166 1.00 33.68 111 ALA B O 1
ATOM 3403 N N . ALA B 1 63 ? 94.395 114.557 89.764 1.00 35.50 112 ALA B N 1
ATOM 3404 C CA . ALA B 1 63 ? 94.232 114.618 88.318 1.00 35.50 112 ALA B CA 1
ATOM 3405 C C . ALA B 1 63 ? 94.741 113.364 87.618 1.00 35.50 112 ALA B C 1
ATOM 3406 O O . ALA B 1 63 ? 95.213 113.438 86.480 1.00 35.50 112 ALA B O 1
ATOM 3408 N N . TRP B 1 64 ? 94.645 112.209 88.273 1.00 34.45 113 TRP B N 1
ATOM 3409 C CA . TRP B 1 64 ? 95.157 110.965 87.716 1.00 34.45 113 TRP B CA 1
ATOM 3410 C C . TRP B 1 64 ? 94.118 109.853 87.687 1.00 34.45 113 TRP B C 1
ATOM 3411 O O . TRP B 1 64 ? 94.462 108.715 87.353 1.00 34.45 113 TRP B O 1
ATOM 3422 N N . ILE B 1 65 ? 92.864 110.143 88.035 1.00 39.59 114 ILE B N 1
ATOM 3423 C CA . ILE B 1 65 ? 91.873 109.087 88.198 1.00 39.59 114 ILE B CA 1
ATOM 3424 C C . ILE B 1 65 ? 91.338 108.602 86.853 1.00 39.59 114 ILE B C 1
ATOM 3425 O O . ILE B 1 65 ? 90.753 107.515 86.777 1.00 39.59 114 ILE B O 1
ATOM 3430 N N . ARG B 1 66 ? 91.475 109.415 85.804 1.00 48.01 115 ARG B N 1
ATOM 3431 C CA . ARG B 1 66 ? 91.344 109.126 84.369 1.00 48.01 115 ARG B CA 1
ATOM 3432 C C . ARG B 1 66 ? 89.989 108.605 83.891 1.00 48.01 115 ARG B C 1
ATOM 3433 O O . ARG B 1 66 ? 89.825 108.414 82.681 1.00 48.01 115 ARG B O 1
ATOM 3441 N N . HIS B 1 67 ? 89.018 108.405 84.788 1.00 49.07 116 HIS B N 1
ATOM 3442 C CA . HIS B 1 67 ? 87.619 108.207 84.416 1.00 49.07 116 HIS B CA 1
ATOM 3443 C C . HIS B 1 67 ? 86.764 108.369 85.664 1.00 49.07 116 HIS B C 1
ATOM 3444 O O . HIS B 1 67 ? 87.215 108.077 86.773 1.00 49.07 116 HIS B O 1
ATOM 3451 N N . VAL B 1 68 ? 85.528 108.828 85.475 1.00 47.50 117 VAL B N 1
ATOM 3452 C CA . VAL B 1 68 ? 84.567 108.940 86.569 1.00 47.50 117 VAL B CA 1
ATOM 3453 C C . VAL B 1 68 ? 83.253 108.311 86.121 1.00 47.50 117 VAL B C 1
ATOM 3454 O O . VAL B 1 68 ? 82.715 108.674 85.068 1.00 47.50 117 VAL B O 1
ATOM 3458 N N . TYR B 1 69 ? 82.751 107.363 86.907 1.00 45.93 118 TYR B N 1
ATOM 3459 C CA . TYR B 1 69 ? 81.448 106.741 86.735 1.00 45.93 118 TYR B CA 1
ATOM 3460 C C . TYR B 1 69 ? 80.455 107.281 87.752 1.00 45.93 118 TYR B C 1
ATOM 3461 O O . TYR B 1 69 ? 80.816 107.617 88.882 1.00 45.93 118 TYR B O 1
ATOM 3470 N N . ILE B 1 70 ? 79.195 107.370 87.342 1.00 47.33 119 ILE B N 1
ATOM 3471 C CA . ILE B 1 70 ? 78.103 107.659 88.264 1.00 47.33 119 ILE B CA 1
ATOM 3472 C C . ILE B 1 70 ? 77.030 106.598 88.054 1.00 47.33 119 ILE B C 1
ATOM 3473 O O . ILE B 1 70 ? 76.559 106.406 86.927 1.00 47.33 119 ILE B O 1
ATOM 3478 N N . VAL B 1 71 ? 76.648 105.901 89.122 1.00 46.78 120 VAL B N 1
ATOM 3479 C CA . VAL B 1 71 ? 75.630 104.861 89.032 1.00 46.78 120 VAL B CA 1
ATOM 3480 C C . VAL B 1 71 ? 74.308 105.415 89.561 1.00 46.78 120 VAL B C 1
ATOM 3481 O O . VAL B 1 71 ? 74.161 105.743 90.742 1.00 46.78 120 VAL B O 1
ATOM 3485 N N . THR B 1 72 ? 73.333 105.541 88.666 1.00 51.97 121 THR B N 1
ATOM 3486 C CA . THR B 1 72 ? 72.029 106.082 89.021 1.00 51.97 121 THR B CA 1
ATOM 3487 C C . THR B 1 72 ? 70.922 105.108 88.656 1.00 51.97 121 THR B C 1
ATOM 3488 O O . THR B 1 72 ? 71.181 103.939 88.355 1.00 51.97 121 THR B O 1
ATOM 3492 N N . ASN B 1 73 ? 69.685 105.581 88.706 1.00 54.92 122 ASN B N 1
ATOM 3493 C CA . ASN B 1 73 ? 68.525 104.828 88.254 1.00 54.92 122 ASN B CA 1
ATOM 3494 C C . ASN B 1 73 ? 67.914 105.439 86.995 1.00 54.92 122 ASN B C 1
ATOM 3495 O O . ASN B 1 73 ? 66.694 105.493 86.836 1.00 54.92 122 ASN B O 1
ATOM 3500 N N . GLY B 1 74 ? 68.773 105.912 86.087 1.00 52.78 123 GLY B N 1
ATOM 3501 C CA . GLY B 1 74 ? 68.371 106.458 84.809 1.00 52.78 123 GLY B CA 1
ATOM 3502 C C . GLY B 1 74 ? 68.421 107.971 84.747 1.00 52.78 123 GLY B C 1
ATOM 3503 O O . GLY B 1 74 ? 68.542 108.535 83.653 1.00 52.78 123 GLY B O 1
ATOM 3504 N N . GLN B 1 75 ? 68.334 108.635 85.893 1.00 55.21 124 GLN B N 1
ATOM 3505 C CA . GLN B 1 75 ? 68.259 110.089 85.935 1.00 55.21 124 GLN B CA 1
ATOM 3506 C C . GLN B 1 75 ? 69.660 110.702 85.913 1.00 55.21 124 GLN B C 1
ATOM 3507 O O . GLN B 1 75 ? 70.554 110.273 86.650 1.00 55.21 124 GLN B O 1
ATOM 3513 N N . ILE B 1 76 ? 69.871 111.644 85.000 1.00 53.35 125 ILE B N 1
ATOM 3514 C CA . ILE B 1 76 ? 71.157 112.323 84.857 1.00 53.35 125 ILE B CA 1
ATOM 3515 C C . ILE B 1 76 ? 71.142 113.621 85.656 1.00 53.35 125 ILE B C 1
ATOM 3516 O O . ILE B 1 76 ? 70.064 114.182 85.904 1.00 53.35 125 ILE B O 1
ATOM 3521 N N . PRO B 1 77 ? 72.291 114.111 86.112 1.00 52.97 126 PRO B N 1
ATOM 3522 C CA . PRO B 1 77 ? 72.357 115.484 86.615 1.00 52.97 126 PRO B CA 1
ATOM 3523 C C . PRO B 1 77 ? 72.174 116.487 85.490 1.00 52.97 126 PRO B C 1
ATOM 3524 O O . PRO B 1 77 ? 72.488 116.228 84.327 1.00 52.97 126 PRO B O 1
ATOM 3528 N N . SER B 1 78 ? 71.648 117.655 85.859 1.00 55.39 127 SER B N 1
ATOM 3529 C CA . SER B 1 78 ? 71.406 118.696 84.869 1.00 55.39 127 SER B CA 1
ATOM 3530 C C . SER B 1 78 ? 72.700 119.335 84.391 1.00 55.39 127 SER B C 1
ATOM 3531 O O . SER B 1 78 ? 72.763 119.829 83.261 1.00 55.39 127 SER B O 1
ATOM 3534 N N . TRP B 1 79 ? 73.737 119.334 85.226 1.00 52.61 128 TRP B N 1
ATOM 3535 C CA . TRP B 1 79 ? 74.956 120.077 84.949 1.00 52.61 128 TRP B CA 1
ATOM 3536 C C . TRP B 1 79 ? 76.125 119.192 84.539 1.00 52.61 128 TRP B C 1
ATOM 3537 O O . TRP B 1 79 ? 77.275 119.611 84.681 1.00 52.61 128 TRP B O 1
ATOM 3548 N N . LEU B 1 80 ? 75.878 117.984 84.047 1.00 58.02 129 LEU B N 1
ATOM 3549 C CA . LEU B 1 80 ? 76.963 117.165 83.522 1.00 58.02 129 LEU B CA 1
ATOM 3550 C C . LEU B 1 80 ? 77.184 117.486 82.052 1.00 58.02 129 LEU B C 1
ATOM 3551 O O . LEU B 1 80 ? 76.282 117.307 81.228 1.00 58.02 129 LEU B O 1
ATOM 3556 N N . ASP B 1 81 ? 78.383 117.959 81.729 1.00 64.41 130 ASP B N 1
ATOM 3557 C CA . ASP B 1 81 ? 78.786 118.160 80.342 1.00 64.41 130 ASP B CA 1
ATOM 3558 C C . ASP B 1 81 ? 79.191 116.779 79.841 1.00 64.41 130 ASP B C 1
ATOM 3559 O O . ASP B 1 81 ? 80.238 116.252 80.219 1.00 64.41 130 ASP B O 1
ATOM 3564 N N . LEU B 1 82 ? 78.360 116.181 78.995 1.00 65.25 131 LEU B N 1
ATOM 3565 C CA . LEU B 1 82 ? 78.677 114.860 78.479 1.00 65.25 131 LEU B CA 1
ATOM 3566 C C . LEU B 1 82 ? 79.672 114.960 77.328 1.00 65.25 131 LEU B C 1
ATOM 3567 O O . LEU B 1 82 ? 80.071 116.049 76.907 1.00 65.25 131 LEU B O 1
ATOM 3572 N N . SER B 1 83 ? 80.066 113.781 76.830 1.00 67.71 132 SER B N 1
ATOM 3573 C CA . SER B 1 83 ? 81.108 113.602 75.809 1.00 67.71 132 SER B CA 1
ATOM 3574 C C . SER B 1 83 ? 82.424 114.251 76.234 1.00 67.71 132 SER B C 1
ATOM 3575 O O . SER B 1 83 ? 83.165 114.806 75.422 1.00 67.71 132 SER B O 1
ATOM 3578 N N . TYR B 1 84 ? 82.712 114.174 77.530 1.00 61.65 133 TYR B N 1
ATOM 3579 C CA . TYR B 1 84 ? 83.953 114.665 78.103 1.00 61.65 133 TYR B CA 1
ATOM 3580 C C . TYR B 1 84 ? 85.065 113.624 78.028 1.00 61.65 133 TYR B C 1
ATOM 3581 O O . TYR B 1 84 ? 86.226 113.951 78.299 1.00 61.65 133 TYR B O 1
ATOM 3590 N N . GLU B 1 85 ? 84.723 112.386 77.640 1.00 65.40 134 GLU B N 1
ATOM 3591 C CA . GLU B 1 85 ? 85.507 111.142 77.682 1.00 65.40 134 GLU B CA 1
ATOM 3592 C C . GLU B 1 85 ? 86.298 110.958 78.978 1.00 65.40 134 GLU B C 1
ATOM 3593 O O . GLU B 1 85 ? 87.376 110.359 78.973 1.00 65.40 134 GLU B O 1
ATOM 3599 N N . ARG B 1 86 ? 85.768 111.473 80.088 1.00 57.02 135 ARG B N 1
ATOM 3600 C CA . ARG B 1 86 ? 86.260 111.155 81.417 1.00 57.02 135 ARG B CA 1
ATOM 3601 C C . ARG B 1 86 ? 85.134 111.023 82.429 1.00 57.02 135 ARG B C 1
ATOM 3602 O O . ARG B 1 86 ? 85.414 110.785 83.607 1.00 57.02 135 ARG B O 1
ATOM 3610 N N . VAL B 1 87 ? 83.877 111.174 82.015 1.00 52.55 136 VAL B N 1
ATOM 3611 C CA . VAL B 1 87 ? 82.744 111.057 82.924 1.00 52.55 136 VAL B CA 1
ATOM 3612 C C . VAL B 1 87 ? 81.562 110.414 82.203 1.00 52.55 136 VAL B C 1
ATOM 3613 O O . VAL B 1 87 ? 81.186 110.814 81.095 1.00 52.55 136 VAL B O 1
ATOM 3617 N N . THR B 1 88 ? 81.023 109.347 82.789 1.00 50.69 137 THR B N 1
ATOM 3618 C CA . THR B 1 88 ? 79.879 108.636 82.233 1.00 50.69 137 THR B CA 1
ATOM 3619 C C . THR B 1 88 ? 78.906 108.273 83.344 1.00 50.69 137 THR B C 1
ATOM 3620 O O . THR B 1 88 ? 79.272 108.166 84.518 1.00 50.69 137 THR B O 1
ATOM 3624 N N . VAL B 1 89 ? 77.651 108.080 82.951 1.00 53.11 138 VAL B N 1
ATOM 3625 C CA . VAL B 1 89 ? 76.606 107.602 83.844 1.00 53.11 138 VAL B CA 1
ATOM 3626 C C . VAL B 1 89 ? 76.143 106.236 83.357 1.00 53.11 138 VAL B C 1
ATOM 3627 O O . VAL B 1 89 ? 75.902 106.038 82.159 1.00 53.11 138 VAL B O 1
ATOM 3631 N N . VAL B 1 90 ? 76.083 105.275 84.273 1.00 56.64 139 VAL B N 1
ATOM 3632 C CA . VAL B 1 90 ? 75.545 103.952 83.964 1.00 56.64 139 VAL B CA 1
ATOM 3633 C C . VAL B 1 90 ? 74.400 103.637 84.926 1.00 56.64 139 VAL B C 1
ATOM 3634 O O . VAL B 1 90 ? 74.553 103.752 86.149 1.00 56.64 139 VAL B O 1
ATOM 3638 N N . PRO B 1 91 ? 73.221 103.309 84.423 1.00 56.92 140 PRO B N 1
ATOM 3639 C CA . PRO B 1 91 ? 72.065 103.090 85.296 1.00 56.92 140 PRO B CA 1
ATOM 3640 C C . PRO B 1 91 ? 72.049 101.669 85.850 1.00 56.92 140 PRO B C 1
ATOM 3641 O O . PRO B 1 91 ? 72.848 100.818 85.472 1.00 56.92 140 PRO B O 1
ATOM 3645 N N . HIS B 1 92 ? 71.100 101.422 86.758 1.00 57.45 141 HIS B N 1
ATOM 3646 C CA . HIS B 1 92 ? 70.950 100.117 87.394 1.00 57.45 141 HIS B CA 1
ATOM 3647 C C . HIS B 1 92 ? 70.369 99.055 86.473 1.00 57.45 141 HIS B C 1
ATOM 3648 O O . HIS B 1 92 ? 70.383 97.876 86.841 1.00 57.45 141 HIS B O 1
ATOM 3655 N N . GLU B 1 93 ? 69.834 99.444 85.312 1.00 65.57 142 GLU B N 1
ATOM 3656 C CA . GLU B 1 93 ? 69.263 98.476 84.380 1.00 65.57 142 GLU B CA 1
ATOM 3657 C C . GLU B 1 93 ? 70.336 97.555 83.809 1.00 65.57 142 GLU B C 1
ATOM 3658 O O . GLU B 1 93 ? 70.101 96.354 83.626 1.00 65.57 142 GLU B O 1
ATOM 3664 N N . VAL B 1 94 ? 71.528 98.092 83.550 1.00 62.46 143 VAL B N 1
ATOM 3665 C CA . VAL B 1 94 ? 72.595 97.303 82.947 1.00 62.46 143 VAL B CA 1
ATOM 3666 C C . VAL B 1 94 ? 73.450 96.579 83.988 1.00 62.46 143 VAL B C 1
ATOM 3667 O O . VAL B 1 94 ? 74.101 95.577 83.659 1.00 62.46 143 VAL B O 1
ATOM 3671 N N . LEU B 1 95 ? 73.428 97.016 85.245 1.00 58.33 144 LEU B N 1
ATOM 3672 C CA . LEU B 1 95 ? 74.317 96.434 86.240 1.00 58.33 144 LEU B CA 1
ATOM 3673 C C . LEU B 1 95 ? 73.725 95.200 86.908 1.00 58.33 144 LEU B C 1
ATOM 3674 O O . LEU B 1 95 ? 74.361 94.143 86.935 1.00 58.33 144 LEU B O 1
ATOM 3679 N N . ALA B 1 96 ? 72.519 95.324 87.441 1.00 64.66 145 ALA B N 1
ATOM 3680 C CA . ALA B 1 96 ? 71.993 94.390 88.431 1.00 64.66 145 ALA B CA 1
ATOM 3681 C C . ALA B 1 96 ? 71.628 93.052 87.794 1.00 64.66 145 ALA B C 1
ATOM 3682 O O . ALA B 1 96 ? 70.913 93.026 86.788 1.00 64.66 145 ALA B O 1
ATOM 3684 N N . PRO B 1 97 ? 72.096 91.933 88.342 1.00 68.34 146 PRO B N 1
ATOM 3685 C CA . PRO B 1 97 ? 71.604 90.629 87.893 1.00 68.34 146 PRO B CA 1
ATOM 3686 C C . PRO B 1 97 ? 70.191 90.404 88.402 1.00 68.34 146 PRO B C 1
ATOM 3687 O O . PRO B 1 97 ? 69.779 90.998 89.402 1.00 68.34 146 PRO B O 1
ATOM 3691 N N . ASP B 1 98 ? 69.457 89.511 87.704 1.00 79.98 147 ASP B N 1
ATOM 3692 C CA . ASP B 1 98 ? 68.044 89.208 87.947 1.00 79.98 147 ASP B CA 1
ATOM 3693 C C . ASP B 1 98 ? 67.214 90.485 87.921 1.00 79.98 147 ASP B C 1
ATOM 3694 O O . ASP B 1 98 ? 66.923 91.053 88.981 1.00 79.98 147 ASP B O 1
ATOM 3699 N N . PRO B 1 99 ? 66.851 90.992 86.746 1.00 82.69 148 PRO B N 1
ATOM 3700 C CA . PRO B 1 99 ? 66.124 92.270 86.670 1.00 82.69 148 PRO B CA 1
ATOM 3701 C C . PRO B 1 99 ? 64.710 92.233 87.234 1.00 82.69 148 PRO B C 1
ATOM 3702 O O . PRO B 1 99 ? 63.715 92.389 86.520 1.00 82.69 148 PRO B O 1
ATOM 3706 N N . ASP B 1 100 ? 64.636 92.023 88.538 1.00 86.76 149 ASP B N 1
ATOM 3707 C CA . ASP B 1 100 ? 63.401 92.002 89.284 1.00 86.76 149 ASP B CA 1
ATOM 3708 C C . ASP B 1 100 ? 63.560 92.793 90.566 1.00 86.76 149 ASP B C 1
ATOM 3709 O O . ASP B 1 100 ? 62.567 93.281 91.115 1.00 86.76 149 ASP B O 1
ATOM 3714 N N . GLN B 1 101 ? 64.796 92.975 91.009 1.00 80.88 150 GLN B N 1
ATOM 3715 C CA . GLN B 1 101 ? 65.191 93.722 92.189 1.00 80.88 150 GLN B CA 1
ATOM 3716 C C . GLN B 1 101 ? 65.444 95.197 91.923 1.00 80.88 150 GLN B C 1
ATOM 3717 O O . GLN B 1 101 ? 65.575 95.960 92.884 1.00 80.88 150 GLN B O 1
ATOM 3723 N N . LEU B 1 102 ? 65.530 95.608 90.658 1.00 79.81 151 LEU B N 1
ATOM 3724 C CA . LEU B 1 102 ? 66.130 96.902 90.333 1.00 79.81 151 LEU B CA 1
ATOM 3725 C C . LEU B 1 102 ? 65.331 98.135 90.764 1.00 79.81 151 LEU B C 1
ATOM 3726 O O . LEU B 1 102 ? 65.947 99.209 90.874 1.00 79.81 151 LEU B O 1
ATOM 3731 N N . PRO B 1 103 ? 63.993 98.096 91.000 1.00 74.94 152 PRO B N 1
ATOM 3732 C CA . PRO B 1 103 ? 63.417 99.246 91.748 1.00 74.94 152 PRO B CA 1
ATOM 3733 C C . PRO B 1 103 ? 63.907 99.316 93.193 1.00 74.94 152 PRO B C 1
ATOM 3734 O O . PRO B 1 103 ? 63.203 98.958 94.139 1.00 74.94 152 PRO B O 1
ATOM 3738 N N . THR B 1 104 ? 65.133 99.794 93.388 1.00 69.50 153 THR B N 1
ATOM 3739 C CA . THR B 1 104 ? 65.769 99.785 94.696 1.00 69.50 153 THR B CA 1
ATOM 3740 C C . THR B 1 104 ? 66.049 101.203 95.176 1.00 69.50 153 THR B C 1
ATOM 3741 O O . THR B 1 104 ? 66.392 102.087 94.386 1.00 69.50 153 THR B O 1
ATOM 3745 N N . PHE B 1 105 ? 65.858 101.423 96.476 1.00 70.20 154 PHE B N 1
ATOM 3746 C CA . PHE B 1 105 ? 66.000 102.737 97.093 1.00 70.20 154 PHE B CA 1
ATOM 3747 C C . PHE B 1 105 ? 66.802 102.644 98.378 1.00 70.20 154 PHE B C 1
ATOM 3748 O O . PHE B 1 105 ? 66.495 103.300 99.376 1.00 70.20 154 PHE B O 1
ATOM 3756 N N . SER B 1 106 ? 67.837 101.816 98.376 1.00 61.27 155 SER B N 1
ATOM 3757 C CA . SER B 1 106 ? 68.787 101.766 99.473 1.00 61.27 155 SER B CA 1
ATOM 3758 C C . SER B 1 106 ? 70.188 101.841 98.896 1.00 61.27 155 SER B C 1
ATOM 3759 O O . SER B 1 106 ? 70.423 101.454 97.748 1.00 61.27 155 SER B O 1
ATOM 3762 N N . SER B 1 107 ? 71.110 102.380 99.693 1.00 55.91 156 SER B N 1
ATOM 3763 C CA . SER B 1 107 ? 72.496 102.472 99.255 1.00 55.91 156 SER B CA 1
ATOM 3764 C C . SER B 1 107 ? 73.131 101.094 99.165 1.00 55.91 156 SER B C 1
ATOM 3765 O O . SER B 1 107 ? 73.677 100.721 98.120 1.00 55.91 156 SER B O 1
ATOM 3768 N N . SER B 1 108 ? 72.991 100.295 100.229 1.00 52.71 157 SER B N 1
ATOM 3769 C CA . SER B 1 108 ? 73.736 99.050 100.374 1.00 52.71 157 SER B CA 1
ATOM 3770 C C . SER B 1 108 ? 73.336 97.990 99.359 1.00 52.71 157 SER B C 1
ATOM 3771 O O . SER B 1 108 ? 74.128 97.084 99.093 1.00 52.71 157 SER B O 1
ATOM 3774 N N . ALA B 1 109 ? 72.133 98.074 98.793 1.00 52.38 158 ALA B N 1
ATOM 3775 C CA . ALA B 1 109 ? 71.796 97.194 97.682 1.00 52.38 158 ALA B CA 1
ATOM 3776 C C . ALA B 1 109 ? 72.519 97.616 96.414 1.00 52.38 158 ALA B C 1
ATOM 3777 O O . ALA B 1 109 ? 72.942 96.765 95.626 1.00 52.38 158 ALA B O 1
ATOM 3779 N N . ILE B 1 110 ? 72.665 98.926 96.202 1.00 52.24 159 ILE B N 1
ATOM 3780 C CA . ILE B 1 110 ? 73.347 99.440 95.018 1.00 52.24 159 ILE B CA 1
ATOM 3781 C C . ILE B 1 110 ? 74.835 99.127 95.091 1.00 52.24 159 ILE B C 1
ATOM 3782 O O . ILE B 1 110 ? 75.464 98.800 94.075 1.00 52.24 159 ILE B O 1
ATOM 3787 N N . GLU B 1 111 ? 75.401 99.146 96.299 1.00 53.32 160 GLU B N 1
ATOM 3788 C CA . GLU B 1 111 ? 76.797 98.785 96.540 1.00 53.32 160 GLU B CA 1
ATOM 3789 C C . GLU B 1 111 ? 77.140 97.344 96.167 1.00 53.32 160 GLU B C 1
ATOM 3790 O O . GLU B 1 111 ? 78.322 97.044 95.987 1.00 53.32 160 GLU B O 1
ATOM 3796 N N . THR B 1 112 ? 76.159 96.456 96.029 1.00 52.33 161 THR B N 1
ATOM 3797 C CA . THR B 1 112 ? 76.427 95.053 95.749 1.00 52.33 161 THR B CA 1
ATOM 3798 C C . THR B 1 112 ? 76.553 94.734 94.266 1.00 52.33 161 THR B C 1
ATOM 3799 O O . THR B 1 112 ? 76.733 93.564 93.922 1.00 52.33 161 THR B O 1
ATOM 3803 N N . PHE B 1 113 ? 76.443 95.717 93.377 1.00 53.08 162 PHE B N 1
ATOM 3804 C CA . PHE B 1 113 ? 76.750 95.469 91.971 1.00 53.08 162 PHE B CA 1
ATOM 3805 C C . PHE B 1 113 ? 77.548 96.622 91.385 1.00 53.08 162 PHE B C 1
ATOM 3806 O O . PHE B 1 113 ? 77.340 97.024 90.236 1.00 53.08 162 PHE B O 1
ATOM 3814 N N . LEU B 1 114 ? 78.483 97.162 92.163 1.00 48.14 163 LEU B N 1
ATOM 3815 C CA . LEU B 1 114 ? 79.335 98.236 91.672 1.00 48.14 163 LEU B CA 1
ATOM 3816 C C . LEU B 1 114 ? 80.481 97.732 90.809 1.00 48.14 163 LEU B C 1
ATOM 3817 O O . LEU B 1 114 ? 81.089 98.527 90.087 1.00 48.14 163 LEU B O 1
ATOM 3822 N N . HIS B 1 115 ? 80.773 96.435 90.847 1.00 49.00 164 HIS B N 1
ATOM 3823 C CA . HIS B 1 115 ? 81.888 95.864 90.109 1.00 49.00 164 HIS B CA 1
ATOM 3824 C C . HIS B 1 115 ? 81.460 95.231 88.796 1.00 49.00 164 HIS B C 1
ATOM 3825 O O . HIS B 1 115 ? 82.238 94.482 88.197 1.00 49.00 164 HIS B O 1
ATOM 3832 N N . ARG B 1 116 ? 80.241 95.503 88.339 1.00 52.44 165 ARG B N 1
ATOM 3833 C CA . ARG B 1 116 ? 79.763 94.997 87.062 1.00 52.44 165 ARG B CA 1
ATOM 3834 C C . ARG B 1 116 ? 79.776 96.077 85.990 1.00 52.44 165 ARG B C 1
ATOM 3835 O O . ARG B 1 116 ? 79.124 95.935 84.952 1.00 52.44 165 ARG B O 1
ATOM 3843 N N . ILE B 1 117 ? 80.506 97.153 86.233 1.00 46.09 166 ILE B N 1
ATOM 3844 C CA . ILE B 1 117 ? 80.749 98.174 85.215 1.00 46.09 166 ILE B CA 1
ATOM 3845 C C . ILE B 1 117 ? 81.743 97.610 84.204 1.00 46.09 166 ILE B C 1
ATOM 3846 O O . ILE B 1 117 ? 82.784 97.076 84.616 1.00 46.09 166 ILE B O 1
ATOM 3851 N N . PRO B 1 118 ? 81.447 97.673 82.887 1.00 47.52 167 PRO B N 1
ATOM 3852 C CA . PRO B 1 118 ? 82.223 96.903 81.897 1.00 47.52 167 PRO B CA 1
ATOM 3853 C C . PRO B 1 118 ? 83.703 97.245 81.769 1.00 47.52 167 PRO B C 1
ATOM 3854 O O . PRO B 1 118 ? 84.548 96.363 81.942 1.00 47.52 167 PRO B O 1
ATOM 3858 N N . LYS B 1 119 ? 84.042 98.494 81.476 1.00 47.01 168 LYS B N 1
ATOM 3859 C CA . LYS B 1 119 ? 85.447 98.873 81.328 1.00 47.01 168 LYS B CA 1
ATOM 3860 C C . LYS B 1 119 ? 85.994 99.458 82.630 1.00 47.01 168 LYS B C 1
ATOM 3861 O O . LYS B 1 119 ? 86.576 100.540 82.675 1.00 47.01 168 LYS B O 1
ATOM 3867 N N . LEU B 1 120 ? 85.810 98.703 83.705 1.00 41.60 169 LEU B N 1
ATOM 3868 C CA . LEU B 1 120 ? 86.352 99.045 85.009 1.00 41.60 169 LEU B CA 1
ATOM 3869 C C . LEU B 1 120 ? 87.769 98.516 85.139 1.00 41.60 169 LEU B C 1
ATOM 3870 O O . LEU B 1 120 ? 88.076 97.411 84.684 1.00 41.60 169 LEU B O 1
ATOM 3875 N N . SER B 1 121 ? 88.630 99.312 85.762 1.00 42.10 170 SER B N 1
ATOM 3876 C CA . SER B 1 121 ? 89.970 98.859 86.077 1.00 42.10 170 SER B CA 1
ATOM 3877 C C . SER B 1 121 ? 89.928 97.903 87.264 1.00 42.10 170 SER B C 1
ATOM 3878 O O . SER B 1 121 ? 88.892 97.719 87.907 1.00 42.10 170 SER B O 1
ATOM 3881 N N . LYS B 1 122 ? 91.081 97.288 87.543 1.00 35.84 171 LYS B N 1
ATOM 3882 C CA . LYS B 1 122 ? 91.164 96.245 88.561 1.00 35.84 171 LYS B CA 1
ATOM 3883 C C . LYS B 1 122 ? 90.861 96.794 89.949 1.00 35.84 171 LYS B C 1
ATOM 3884 O O . LYS B 1 122 ? 90.082 96.203 90.701 1.00 35.84 171 LYS B O 1
ATOM 3890 N N . ARG B 1 123 ? 91.422 97.945 90.285 1.00 32.97 172 ARG B N 1
ATOM 3891 C CA . ARG B 1 123 ? 91.117 98.630 91.530 1.00 32.97 172 ARG B CA 1
ATOM 3892 C C . ARG B 1 123 ? 90.386 99.925 91.206 1.00 32.97 172 ARG B C 1
ATOM 3893 O O . ARG B 1 123 ? 90.567 100.488 90.125 1.00 32.97 172 ARG B O 1
ATOM 3901 N N . PHE B 1 124 ? 89.550 100.393 92.135 1.00 31.38 173 PHE B N 1
ATOM 3902 C CA . PHE B 1 124 ? 88.839 101.647 91.917 1.00 31.38 173 PHE B CA 1
ATOM 3903 C C . PHE B 1 124 ? 88.473 102.302 93.241 1.00 31.38 173 PHE B C 1
ATOM 3904 O O . PHE B 1 124 ? 88.229 101.624 94.239 1.00 31.38 173 PHE B O 1
ATOM 3912 N N . LEU B 1 125 ? 88.447 103.637 93.232 1.00 33.31 174 LEU B N 1
ATOM 3913 C CA . LEU B 1 125 ? 87.952 104.415 94.362 1.00 33.31 174 LEU B CA 1
ATOM 3914 C C . LEU B 1 125 ? 86.435 104.368 94.427 1.00 33.31 174 LEU B C 1
ATOM 3915 O O . LEU B 1 125 ? 85.754 104.486 93.407 1.00 33.31 174 LEU B O 1
ATOM 3920 N N . TYR B 1 126 ? 85.907 104.220 95.636 1.00 39.85 175 TYR B N 1
ATOM 3921 C CA . TYR B 1 126 ? 84.464 104.139 95.815 1.00 39.85 175 TYR B CA 1
ATOM 3922 C C . TYR B 1 126 ? 83.779 105.499 95.876 1.00 39.85 175 TYR B C 1
ATOM 3923 O O . TYR B 1 126 ? 82.658 105.599 95.366 1.00 39.85 175 TYR B O 1
ATOM 3932 N N . LEU B 1 127 ? 84.463 106.532 96.393 1.00 37.94 176 LEU B N 1
ATOM 3933 C CA . LEU B 1 127 ? 83.929 107.652 97.193 1.00 37.94 176 LEU B CA 1
ATOM 3934 C C . LEU B 1 127 ? 82.535 108.131 96.786 1.00 37.94 176 LEU B C 1
ATOM 3935 O O . LEU B 1 127 ? 82.276 108.421 95.616 1.00 37.94 176 LEU B O 1
ATOM 3940 N N . ASN B 1 128 ? 81.625 108.192 97.763 1.00 45.82 177 ASN B N 1
ATOM 3941 C CA . ASN B 1 128 ? 80.219 107.961 97.424 1.00 45.82 177 ASN B CA 1
ATOM 3942 C C . ASN B 1 128 ? 79.489 109.171 96.832 1.00 45.82 177 ASN B C 1
ATOM 3943 O O . ASN B 1 128 ? 79.206 109.189 95.631 1.00 45.82 177 ASN B O 1
ATOM 3948 N N . ASP B 1 129 ? 79.155 110.185 97.632 1.00 50.19 178 ASP B N 1
ATOM 3949 C CA . ASP B 1 129 ? 78.728 111.456 97.056 1.00 50.19 178 ASP B CA 1
ATOM 3950 C C . ASP B 1 129 ? 79.271 112.666 97.807 1.00 50.19 178 ASP B C 1
ATOM 3951 O O . ASP B 1 129 ? 79.680 113.650 97.187 1.00 50.19 178 ASP B O 1
ATOM 3956 N N . ASP B 1 130 ? 79.287 112.605 99.132 1.00 47.91 179 ASP B N 1
ATOM 3957 C CA . ASP B 1 130 ? 79.696 113.757 99.933 1.00 47.91 179 ASP B CA 1
ATOM 3958 C C . ASP B 1 130 ? 81.156 113.660 100.354 1.00 47.91 179 ASP B C 1
ATOM 3959 O O . ASP B 1 130 ? 81.490 113.854 101.519 1.00 47.91 179 ASP B O 1
ATOM 3964 N N . ILE B 1 131 ? 82.059 113.393 99.418 1.00 41.78 180 ILE B N 1
ATOM 3965 C CA . ILE B 1 131 ? 83.481 113.277 99.719 1.00 41.78 180 ILE B CA 1
ATOM 3966 C C . ILE B 1 131 ? 84.199 114.287 98.840 1.00 41.78 180 ILE B C 1
ATOM 3967 O O . ILE B 1 131 ? 84.499 114.004 97.675 1.00 41.78 180 ILE B O 1
ATOM 3972 N N . PHE B 1 132 ? 84.468 115.468 99.379 1.00 37.36 181 PHE B N 1
ATOM 3973 C CA . PHE B 1 132 ? 85.367 116.401 98.724 1.00 37.36 181 PHE B CA 1
ATOM 3974 C C . PHE B 1 132 ? 86.715 116.322 99.413 1.00 37.36 181 PHE B C 1
ATOM 3975 O O . PHE B 1 132 ? 86.811 115.952 100.585 1.00 37.36 181 PHE B O 1
ATOM 3983 N N . LEU B 1 133 ? 87.762 116.667 98.675 1.00 34.78 182 LEU B N 1
ATOM 3984 C CA . LEU B 1 133 ? 89.110 116.342 99.110 1.00 34.78 182 LEU B CA 1
ATOM 3985 C C . LEU B 1 133 ? 90.063 117.469 98.742 1.00 34.78 182 LEU B C 1
ATOM 3986 O O . LEU B 1 133 ? 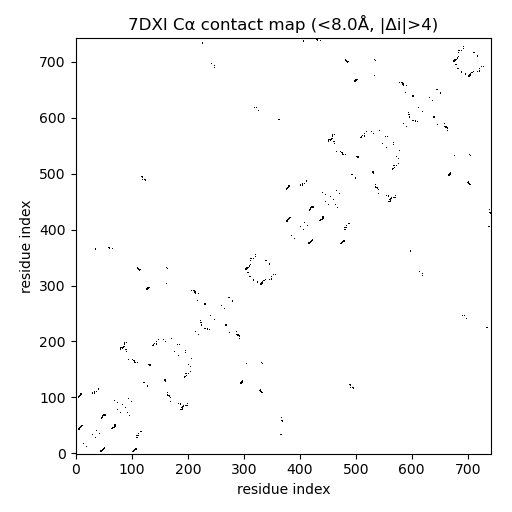90.181 117.831 97.570 1.00 34.78 182 LEU B O 1
ATOM 3991 N N . GLY B 1 134 ? 90.686 118.067 99.758 1.00 35.20 183 GLY B N 1
ATOM 3992 C CA . GLY B 1 134 ? 91.855 118.897 99.572 1.00 35.20 183 GLY B CA 1
ATOM 3993 C C . GLY B 1 134 ? 93.123 118.090 99.786 1.00 35.20 183 GLY B C 1
ATOM 3994 O O . GLY B 1 134 ? 93.094 116.861 99.863 1.00 35.20 183 GLY B O 1
ATOM 3995 N N . ALA B 1 135 ? 94.252 118.814 99.910 1.00 33.60 184 ALA B N 1
ATOM 3996 C CA . ALA B 1 135 ? 95.569 118.275 100.258 1.00 33.60 184 ALA B CA 1
ATOM 3997 C C . ALA B 1 135 ? 96.007 117.138 99.343 1.00 33.60 184 ALA B C 1
ATOM 3998 O O . ALA B 1 135 ? 95.923 115.976 99.752 1.00 33.60 184 ALA B O 1
ATOM 4000 N N . PRO B 1 136 ? 96.515 117.455 98.120 1.00 31.45 185 PRO B N 1
ATOM 4001 C CA . PRO B 1 136 ? 96.424 116.571 96.937 1.00 31.45 185 PRO B CA 1
ATOM 4002 C C . PRO B 1 136 ? 96.685 115.077 97.080 1.00 31.45 185 PRO B C 1
ATOM 4003 O O . PRO B 1 136 ? 97.582 114.647 97.809 1.00 31.45 185 PRO B O 1
ATOM 4007 N N . LEU B 1 137 ? 95.891 114.285 96.368 1.00 29.59 186 LEU B N 1
ATOM 4008 C CA . LEU B 1 137 ? 95.878 112.839 96.503 1.00 29.59 186 LEU B CA 1
ATOM 4009 C C . LEU B 1 137 ? 96.782 112.199 95.463 1.00 29.59 186 LEU B C 1
ATOM 4010 O O . LEU B 1 137 ? 96.741 112.554 94.282 1.00 29.59 186 LEU B O 1
ATOM 4015 N N . TYR B 1 138 ? 97.597 111.259 95.915 1.00 28.85 187 TYR B N 1
ATOM 4016 C CA . TYR B 1 138 ? 98.534 110.508 95.103 1.00 28.85 187 TYR B CA 1
ATOM 4017 C C . TYR B 1 138 ? 98.164 109.033 95.163 1.00 28.85 187 TYR B C 1
ATOM 4018 O O . TYR B 1 138 ? 97.556 108.587 96.142 1.00 28.85 187 TYR B O 1
ATOM 4027 N N . PRO B 1 139 ? 98.489 108.247 94.126 1.00 27.69 188 PRO B N 1
ATOM 4028 C CA . PRO B 1 139 ? 98.128 106.819 94.151 1.00 27.69 188 PRO B CA 1
ATOM 4029 C C . PRO B 1 139 ? 98.831 106.015 95.227 1.00 27.69 188 PRO B C 1
ATOM 4030 O O . PRO B 1 139 ? 98.347 104.934 95.575 1.00 27.69 188 PRO B O 1
ATOM 4034 N N . GLU B 1 140 ? 99.939 106.502 95.773 1.00 26.36 189 GLU B N 1
ATOM 4035 C CA . GLU B 1 140 ? 100.617 105.833 96.872 1.00 26.36 189 GLU B CA 1
ATOM 4036 C C . GLU B 1 140 ? 99.945 106.085 98.210 1.00 26.36 189 GLU B C 1
ATOM 4037 O O . GLU B 1 140 ? 100.352 105.492 99.212 1.00 26.36 189 GLU B O 1
ATOM 4043 N N . ASP B 1 141 ? 98.946 106.961 98.255 1.00 30.77 190 ASP B N 1
ATOM 4044 C CA . ASP B 1 141 ? 98.142 107.145 99.451 1.00 30.77 190 ASP B CA 1
ATOM 4045 C C . ASP B 1 141 ? 97.111 106.043 99.618 1.00 30.77 190 ASP B C 1
ATOM 4046 O O . ASP B 1 141 ? 96.536 105.905 100.702 1.00 30.77 190 ASP B O 1
ATOM 4051 N N . LEU B 1 142 ? 96.863 105.271 98.564 1.00 25.44 191 LEU B N 1
ATOM 4052 C CA . LEU B 1 142 ? 95.824 104.253 98.554 1.00 25.44 191 LEU B CA 1
ATOM 4053 C C . LEU B 1 142 ? 96.388 102.857 98.328 1.00 25.44 191 LEU B C 1
ATOM 4054 O O . LEU B 1 142 ? 96.126 101.959 99.132 1.00 25.44 191 LEU B O 1
ATOM 4059 N N . TYR B 1 143 ? 97.170 102.650 97.269 1.00 30.33 192 TYR B N 1
ATOM 4060 C CA . TYR B 1 143 ? 97.637 101.322 96.878 1.00 30.33 192 TYR B CA 1
ATOM 4061 C C . TYR B 1 143 ? 99.094 101.420 96.451 1.00 30.33 192 TYR B C 1
ATOM 4062 O O . TYR B 1 143 ? 99.405 102.071 95.450 1.00 30.33 192 TYR B O 1
ATOM 4071 N N . THR B 1 144 ? 99.985 100.795 97.215 1.00 31.84 193 THR B N 1
ATOM 4072 C CA . THR B 1 144 ? 101.365 100.596 96.810 1.00 31.84 193 THR B CA 1
ATOM 4073 C C . THR B 1 144 ? 101.521 99.174 96.280 1.00 31.84 193 THR B C 1
ATOM 4074 O O . THR B 1 144 ? 100.544 98.450 96.096 1.00 31.84 193 THR B O 1
ATOM 4078 N N . GLU B 1 145 ? 102.757 98.755 96.028 1.00 31.21 194 GLU B N 1
ATOM 4079 C CA . GLU B 1 145 ? 103.003 97.406 95.537 1.00 31.21 194 GLU B CA 1
ATOM 4080 C C . GLU B 1 145 ? 103.556 96.476 96.608 1.00 31.21 194 GLU B C 1
ATOM 4081 O O . GLU B 1 145 ? 103.233 95.286 96.611 1.00 31.21 194 GLU B O 1
ATOM 4087 N N . ALA B 1 146 ? 104.379 96.989 97.524 1.00 35.31 195 ALA B N 1
ATOM 4088 C CA . ALA B 1 146 ? 104.842 96.181 98.648 1.00 35.31 195 ALA B CA 1
ATOM 4089 C C . ALA B 1 146 ? 103.697 95.894 99.604 1.00 35.31 195 ALA B C 1
ATOM 4090 O O . ALA B 1 146 ? 103.335 94.737 99.842 1.00 35.31 195 ALA B O 1
ATOM 4092 N N . GLU B 1 147 ? 103.117 96.950 100.159 1.00 36.73 196 GLU B N 1
ATOM 4093 C CA . GLU B 1 147 ? 101.803 96.958 100.786 1.00 36.73 196 GLU B CA 1
ATOM 4094 C C . GLU B 1 147 ? 100.769 97.179 99.691 1.00 36.73 196 GLU B C 1
ATOM 4095 O O . GLU B 1 147 ? 101.027 96.864 98.527 1.00 36.73 196 GLU B O 1
ATOM 4101 N N . GLY B 1 148 ? 99.601 97.716 100.022 1.00 34.26 197 GLY B N 1
ATOM 4102 C CA . GLY B 1 148 ? 98.719 98.033 98.919 1.00 34.26 197 GLY B CA 1
ATOM 4103 C C . GLY B 1 148 ? 97.230 98.155 99.123 1.00 34.26 197 GLY B C 1
ATOM 4104 O O . GLY B 1 148 ? 96.524 98.520 98.187 1.00 34.26 197 GLY B O 1
ATOM 4105 N N . VAL B 1 149 ? 96.703 97.889 100.304 1.00 34.90 198 VAL B N 1
ATOM 4106 C CA . VAL B 1 149 ? 95.383 98.401 100.627 1.00 34.90 198 VAL B CA 1
ATOM 4107 C C . VAL B 1 149 ? 95.523 99.113 101.961 1.00 34.90 198 VAL B C 1
ATOM 4108 O O . VAL B 1 149 ? 95.754 98.470 102.991 1.00 34.90 198 VAL B O 1
ATOM 4112 N N . ARG B 1 150 ? 95.426 100.438 101.944 1.00 35.83 199 ARG B N 1
ATOM 4113 C CA . ARG B 1 150 ? 95.528 101.217 103.172 1.00 35.83 199 ARG B CA 1
ATOM 4114 C C . ARG B 1 150 ? 94.147 101.254 103.799 1.00 35.83 199 ARG B C 1
ATOM 4115 O O . ARG B 1 150 ? 93.240 101.921 103.300 1.00 35.83 199 ARG B O 1
ATOM 4123 N N . VAL B 1 151 ? 93.976 100.514 104.889 1.00 37.62 200 VAL B N 1
ATOM 4124 C CA . VAL B 1 151 ? 92.662 100.291 105.470 1.00 37.62 200 VAL B CA 1
ATOM 4125 C C . VAL B 1 151 ? 92.509 101.316 106.588 1.00 37.62 200 VAL B C 1
ATOM 4126 O O . VAL B 1 151 ? 93.118 101.189 107.649 1.00 37.62 200 VAL B O 1
ATOM 4130 N N . TYR B 1 152 ? 91.694 102.342 106.349 1.00 34.90 201 TYR B N 1
ATOM 4131 C CA . TYR B 1 152 ? 91.592 103.489 107.251 1.00 34.90 201 TYR B CA 1
ATOM 4132 C C . TYR B 1 152 ? 90.633 103.178 108.399 1.00 34.90 201 TYR B C 1
ATOM 4133 O O . TYR B 1 152 ? 89.435 103.460 108.347 1.00 34.90 201 TYR B O 1
ATOM 4142 N N . GLN B 1 153 ? 91.181 102.602 109.465 1.00 39.92 202 GLN B N 1
ATOM 4143 C CA . GLN B 1 153 ? 90.450 102.401 110.710 1.00 39.92 202 GLN B CA 1
ATOM 4144 C C . GLN B 1 153 ? 90.149 103.723 111.406 1.00 39.92 202 GLN B C 1
ATOM 4145 O O . GLN B 1 153 ? 90.760 104.760 111.139 1.00 39.92 202 GLN B O 1
ATOM 4151 N N . ALA B 1 154 ? 89.187 103.665 112.320 1.00 39.23 203 ALA B N 1
ATOM 4152 C CA . ALA B 1 154 ? 88.793 104.815 113.116 1.00 39.23 203 ALA B CA 1
ATOM 4153 C C . ALA B 1 154 ? 88.725 104.439 114.587 1.00 39.23 203 ALA B C 1
ATOM 4154 O O . ALA B 1 154 ? 87.840 103.694 115.003 1.00 39.23 203 ALA B O 1
ATOM 4156 N N . THR B 1 298 ? 72.294 104.500 114.855 1.00 76.93 347 THR B N 1
ATOM 4157 C CA . THR B 1 298 ? 71.711 103.976 116.083 1.00 76.93 347 THR B CA 1
ATOM 4158 C C . THR B 1 298 ? 70.327 103.411 115.778 1.00 76.93 347 THR B C 1
ATOM 4159 O O . THR B 1 298 ? 69.943 102.350 116.278 1.00 76.93 347 THR B O 1
ATOM 4163 N N . ASP B 1 299 ? 69.588 104.120 114.926 1.00 76.46 348 ASP B N 1
ATOM 4164 C CA . ASP B 1 299 ? 68.256 103.671 114.543 1.00 76.46 348 ASP B CA 1
ATOM 4165 C C . ASP B 1 299 ? 68.324 102.495 113.575 1.00 76.46 348 ASP B C 1
ATOM 4166 O O . ASP B 1 299 ? 67.795 101.414 113.855 1.00 76.46 348 ASP B O 1
ATOM 4171 N N . ILE B 1 300 ? 68.980 102.685 112.432 1.00 69.67 349 ILE B N 1
ATOM 4172 C CA . ILE B 1 300 ? 68.991 101.672 111.383 1.00 69.67 349 ILE B CA 1
ATOM 4173 C C . ILE B 1 300 ? 70.427 101.239 111.095 1.00 69.67 349 ILE B C 1
ATOM 4174 O O . ILE B 1 300 ? 70.682 100.079 110.750 1.00 69.67 349 ILE B O 1
ATOM 4179 N N . TYR B 1 301 ? 71.384 102.144 111.302 1.00 67.15 350 TYR B N 1
ATOM 4180 C CA . TYR B 1 301 ? 72.765 101.860 110.931 1.00 67.15 350 TYR B CA 1
ATOM 4181 C C . TYR B 1 301 ? 73.449 100.919 111.912 1.00 67.15 350 TYR B C 1
ATOM 4182 O O . TYR B 1 301 ? 74.323 100.146 111.509 1.00 67.15 350 TYR B O 1
ATOM 4191 N N . SER B 1 302 ? 73.070 100.968 113.191 1.00 67.88 351 SER B N 1
ATOM 4192 C CA . SER B 1 302 ? 73.742 100.151 114.196 1.00 67.88 351 SER B CA 1
ATOM 4193 C C . SER B 1 302 ? 73.388 98.676 114.063 1.00 67.88 351 SER B C 1
ATOM 4194 O O . SER B 1 302 ? 74.233 97.815 114.333 1.00 67.88 351 SER B O 1
ATOM 4197 N N . HIS B 1 303 ? 72.150 98.367 113.667 1.00 67.67 352 HIS B N 1
ATOM 4198 C CA . HIS B 1 303 ? 71.736 96.973 113.538 1.00 67.67 352 HIS B CA 1
ATOM 4199 C C . HIS B 1 303 ? 72.480 96.268 112.411 1.00 67.67 352 HIS B C 1
ATOM 4200 O O . HIS B 1 303 ? 72.875 95.106 112.559 1.00 67.67 352 HIS B O 1
ATOM 4207 N N . SER B 1 304 ? 72.686 96.955 111.282 1.00 63.46 353 SER B N 1
ATOM 4208 C CA . SER B 1 304 ? 73.478 96.377 110.200 1.00 63.46 353 SER B CA 1
ATOM 4209 C C . SER B 1 304 ? 74.941 96.227 110.597 1.00 63.46 353 SER B C 1
ATOM 4210 O O . SER B 1 304 ? 75.600 95.276 110.164 1.00 63.46 353 SER B O 1
ATOM 4213 N N . LEU B 1 305 ? 75.446 97.139 111.435 1.00 60.53 354 LEU B N 1
ATOM 4214 C CA . LEU B 1 305 ? 76.786 97.007 112.003 1.00 60.53 354 LEU B CA 1
ATOM 4215 C C . LEU B 1 305 ? 76.917 95.744 112.843 1.00 60.53 354 LEU B C 1
ATOM 4216 O O . LEU B 1 305 ? 77.869 94.975 112.665 1.00 60.53 354 LEU B O 1
ATOM 4221 N N . ILE B 1 306 ? 75.950 95.498 113.731 1.00 58.22 355 ILE B N 1
ATOM 4222 C CA . ILE B 1 306 ? 76.003 94.317 114.588 1.00 58.22 355 ILE B CA 1
ATOM 4223 C C . ILE B 1 306 ? 75.823 93.041 113.770 1.00 58.22 355 ILE B C 1
ATOM 4224 O O . ILE B 1 306 ? 76.501 92.036 114.014 1.00 58.22 355 ILE B O 1
ATOM 4229 N N . ALA B 1 307 ? 74.951 93.074 112.757 1.00 59.21 356 ALA B N 1
ATOM 4230 C CA . ALA B 1 307 ? 74.733 91.893 111.924 1.00 59.21 356 ALA B CA 1
ATOM 4231 C C . ALA B 1 307 ? 75.958 91.557 111.078 1.00 59.21 356 ALA B C 1
ATOM 4232 O O . ALA B 1 307 ? 76.341 90.385 110.981 1.00 59.21 356 ALA B O 1
ATOM 4234 N N . THR B 1 308 ? 76.596 92.568 110.475 1.00 55.56 357 THR B N 1
ATOM 4235 C CA . THR B 1 308 ? 77.797 92.333 109.678 1.00 55.56 357 THR B CA 1
ATOM 4236 C C . THR B 1 308 ? 78.963 91.885 110.552 1.00 55.56 357 THR B C 1
ATOM 4237 O O . THR B 1 308 ? 79.724 90.986 110.167 1.00 55.56 357 THR B O 1
ATOM 4241 N N . ASN B 1 309 ? 79.095 92.473 111.746 1.00 53.80 358 ASN B N 1
ATOM 4242 C CA . ASN B 1 309 ? 80.145 92.062 112.668 1.00 53.80 358 ASN B CA 1
ATOM 4243 C C . ASN B 1 309 ? 79.938 90.631 113.152 1.00 53.80 358 ASN B C 1
ATOM 4244 O O . ASN B 1 309 ? 80.900 89.864 113.243 1.00 53.80 358 ASN B O 1
ATOM 4249 N N . MET B 1 310 ? 78.690 90.237 113.427 1.00 58.76 359 MET B N 1
ATOM 4250 C CA . MET B 1 310 ? 78.428 88.858 113.834 1.00 58.76 359 MET B CA 1
ATOM 4251 C C . MET B 1 310 ? 78.639 87.878 112.687 1.00 58.76 359 MET B C 1
ATOM 4252 O O . MET B 1 310 ? 79.125 86.763 112.910 1.00 58.76 359 MET B O 1
ATOM 4257 N N . LEU B 1 311 ? 78.272 88.267 111.461 1.00 57.20 360 LEU B N 1
ATOM 4258 C CA . LEU B 1 311 ? 78.498 87.405 110.303 1.00 57.20 360 LEU B CA 1
ATOM 4259 C C . LEU B 1 311 ? 79.982 87.182 110.049 1.00 57.20 360 LEU B C 1
ATOM 4260 O O . LEU B 1 311 ? 80.412 86.053 109.791 1.00 57.20 360 LEU B O 1
ATOM 4265 N N . LEU B 1 312 ? 80.783 88.239 110.142 1.00 55.81 361 LEU B N 1
ATOM 4266 C CA . LEU B 1 312 ? 82.227 88.085 110.044 1.00 55.81 361 LEU B CA 1
ATOM 4267 C C . LEU B 1 312 ? 82.836 87.479 111.300 1.00 55.81 361 LEU B C 1
ATOM 4268 O O . LEU B 1 312 ? 84.009 87.098 111.277 1.00 55.81 361 LEU B O 1
ATOM 4273 N N . ASN B 1 313 ? 82.076 87.402 112.389 1.00 60.86 362 ASN B N 1
ATOM 4274 C CA . ASN B 1 313 ? 82.504 86.740 113.609 1.00 60.86 362 ASN B CA 1
ATOM 4275 C C . ASN B 1 313 ? 82.171 85.253 113.631 1.00 60.86 362 ASN B C 1
ATOM 4276 O O . ASN B 1 313 ? 82.717 84.522 114.466 1.00 60.86 362 ASN B O 1
ATOM 4281 N N . ARG B 1 314 ? 81.283 84.790 112.748 1.00 61.89 363 ARG B N 1
ATOM 4282 C CA . ARG B 1 314 ? 81.018 83.356 112.646 1.00 61.89 363 ARG B CA 1
ATOM 4283 C C . ARG B 1 314 ? 82.227 82.621 112.084 1.00 61.89 363 ARG B C 1
ATOM 4284 O O . ARG B 1 314 ? 82.739 81.679 112.697 1.00 61.89 363 ARG B O 1
ATOM 4292 N N . ALA B 1 315 ? 82.698 83.041 110.917 1.00 58.46 364 ALA B N 1
ATOM 4293 C CA . ALA B 1 315 ? 83.964 82.565 110.385 1.00 58.46 364 ALA B CA 1
ATOM 4294 C C . ALA B 1 315 ? 85.069 83.523 110.826 1.00 58.46 364 ALA B C 1
ATOM 4295 O O . ALA B 1 315 ? 84.865 84.369 111.701 1.00 58.46 364 ALA B O 1
ATOM 4297 N N . TYR B 1 316 ? 86.268 83.351 110.259 1.00 54.49 365 TYR B N 1
ATOM 4298 C CA . TYR B 1 316 ? 87.374 84.318 110.274 1.00 54.49 365 TYR B CA 1
ATOM 4299 C C . TYR B 1 316 ? 87.892 84.648 111.671 1.00 54.49 365 TYR B C 1
ATOM 4300 O O . TYR B 1 316 ? 88.593 85.647 111.849 1.00 54.49 365 TYR B O 1
ATOM 4309 N N . GLY B 1 317 ? 87.574 83.841 112.675 1.00 60.93 366 GLY B N 1
ATOM 4310 C CA . GLY B 1 317 ? 87.985 84.175 114.020 1.00 60.93 366 GLY B CA 1
ATOM 4311 C C . GLY B 1 317 ? 87.063 85.161 114.704 1.00 60.93 366 GLY B C 1
ATOM 4312 O O . GLY B 1 317 ? 85.844 85.116 114.517 1.00 60.93 366 GLY B O 1
ATOM 4313 N N . PHE B 1 318 ? 87.639 86.062 115.500 1.00 65.66 367 PHE B N 1
ATOM 4314 C CA . PHE B 1 318 ? 86.856 86.841 116.453 1.00 65.66 367 PHE B CA 1
ATOM 4315 C C . PHE B 1 318 ? 87.208 88.326 116.539 1.00 65.66 367 PHE B C 1
ATOM 4316 O O . PHE B 1 318 ? 86.311 89.126 116.828 1.00 65.66 367 PHE B O 1
ATOM 4324 N N . LYS B 1 319 ? 88.411 88.747 116.150 1.00 65.55 368 LYS B N 1
ATOM 4325 C CA . LYS B 1 319 ? 89.236 89.588 117.015 1.00 65.55 368 LYS B CA 1
ATOM 4326 C C . LYS B 1 319 ? 88.675 90.911 117.581 1.00 65.55 368 LYS B C 1
ATOM 4327 O O . LYS B 1 319 ? 88.315 90.924 118.763 1.00 65.55 368 LYS B O 1
ATOM 4333 N N . ALA B 1 320 ? 88.548 92.004 116.820 1.00 62.37 369 ALA B N 1
ATOM 4334 C CA . ALA B 1 320 ? 88.100 93.266 117.402 1.00 62.37 369 ALA B CA 1
ATOM 4335 C C . ALA B 1 320 ? 87.431 94.203 116.409 1.00 62.37 369 ALA B C 1
ATOM 4336 O O . ALA B 1 320 ? 87.019 95.290 116.820 1.00 62.37 369 ALA B O 1
ATOM 4338 N N . ARG B 1 321 ? 87.230 93.775 115.163 1.00 57.83 370 ARG B N 1
ATOM 4339 C CA . ARG B 1 321 ? 87.405 94.543 113.927 1.00 57.83 370 ARG B CA 1
ATOM 4340 C C . ARG B 1 321 ? 86.876 95.973 113.968 1.00 57.83 370 ARG B C 1
ATOM 4341 O O . ARG B 1 321 ? 85.720 96.215 114.323 1.00 57.83 370 ARG B O 1
ATOM 4349 N N . HIS B 1 322 ? 87.745 96.916 113.605 1.00 48.82 371 HIS B N 1
ATOM 4350 C CA . HIS B 1 322 ? 87.432 98.336 113.666 1.00 48.82 371 HIS B CA 1
ATOM 4351 C C . HIS B 1 322 ? 86.616 98.775 112.458 1.00 48.82 371 HIS B C 1
ATOM 4352 O O . HIS B 1 322 ? 86.755 98.238 111.357 1.00 48.82 371 HIS B O 1
ATOM 4359 N N . VAL B 1 323 ? 85.773 99.781 112.674 1.00 42.65 372 VAL B N 1
ATOM 4360 C CA . VAL B 1 323 ? 84.984 100.376 111.603 1.00 42.65 372 VAL B CA 1
ATOM 4361 C C . VAL B 1 323 ? 85.882 101.286 110.780 1.00 42.65 372 VAL B C 1
ATOM 4362 O O . VAL B 1 323 ? 86.988 101.633 111.206 1.00 42.65 372 VAL B O 1
ATOM 4366 N N . LEU B 1 324 ? 85.419 101.683 109.601 1.00 40.49 373 LEU B N 1
ATOM 4367 C CA . LEU B 1 324 ? 86.223 102.508 108.718 1.00 40.49 373 LEU B CA 1
ATOM 4368 C C . LEU B 1 324 ? 85.992 103.988 109.015 1.00 40.49 373 LEU B C 1
ATOM 4369 O O . LEU B 1 324 ? 85.298 104.353 109.966 1.00 40.49 373 LEU B O 1
ATOM 4374 N N . ALA B 1 325 ? 86.581 104.863 108.195 1.00 40.48 374 ALA B N 1
ATOM 4375 C CA . ALA B 1 325 ? 86.658 106.275 108.548 1.00 40.48 374 ALA B CA 1
ATOM 4376 C C . ALA B 1 325 ? 86.337 107.201 107.380 1.00 40.48 374 ALA B C 1
ATOM 4377 O O . ALA B 1 325 ? 87.050 108.182 107.162 1.00 40.48 374 ALA B O 1
ATOM 4379 N N . HIS B 1 326 ? 85.288 106.884 106.612 1.00 42.02 375 HIS B N 1
ATOM 4380 C CA . HIS B 1 326 ? 84.620 107.812 105.681 1.00 42.02 375 HIS B CA 1
ATOM 4381 C C . HIS B 1 326 ? 85.525 108.305 104.555 1.00 42.02 375 HIS B C 1
ATOM 4382 O O . HIS B 1 326 ? 85.269 109.350 103.956 1.00 42.02 375 HIS B O 1
ATOM 4389 N N . VAL B 1 327 ? 86.592 107.576 104.262 1.00 33.31 376 VAL B N 1
ATOM 4390 C CA . VAL B 1 327 ? 87.482 107.939 103.172 1.00 33.31 376 VAL B CA 1
ATOM 4391 C C . VAL B 1 327 ? 86.901 107.408 101.875 1.00 33.31 376 VAL B C 1
ATOM 4392 O O . VAL B 1 327 ? 85.914 106.670 101.882 1.00 33.31 376 VAL B O 1
ATOM 4396 N N . GLY B 1 328 ? 87.483 107.806 100.755 1.00 31.28 377 GLY B N 1
ATOM 4397 C CA . GLY B 1 328 ? 87.218 107.109 99.520 1.00 31.28 377 GLY B CA 1
ATOM 4398 C C . GLY B 1 328 ? 87.873 105.747 99.562 1.00 31.28 377 GLY B C 1
ATOM 4399 O O . GLY B 1 328 ? 89.101 105.643 99.583 1.00 31.28 377 GLY B O 1
ATOM 4400 N N . PHE B 1 329 ? 87.066 104.695 99.601 1.00 30.39 378 PHE B N 1
ATOM 4401 C CA . PHE B 1 329 ? 87.590 103.346 99.729 1.00 30.39 378 PHE B CA 1
ATOM 4402 C C . PHE B 1 329 ? 88.090 102.853 98.383 1.00 30.39 378 PHE B C 1
ATOM 4403 O O . PHE B 1 329 ? 87.460 103.092 97.352 1.00 30.39 378 PHE B O 1
ATOM 4411 N N . LEU B 1 330 ? 89.226 102.166 98.390 1.00 29.07 379 LEU B N 1
ATOM 4412 C CA . LEU B 1 330 ? 89.741 101.532 97.186 1.00 29.07 379 LEU B CA 1
ATOM 4413 C C . LEU B 1 330 ? 89.393 100.051 97.219 1.00 29.07 379 LEU B C 1
ATOM 4414 O O . LEU B 1 330 ? 89.668 99.361 98.204 1.00 29.07 379 LEU B O 1
ATOM 4419 N N . ILE B 1 331 ? 88.791 99.573 96.135 1.00 32.98 380 ILE B N 1
ATOM 4420 C CA . ILE B 1 331 ? 88.125 98.280 96.093 1.00 32.98 380 ILE B CA 1
ATOM 4421 C C . ILE B 1 331 ? 88.632 97.518 94.877 1.00 32.98 380 ILE B C 1
ATOM 4422 O O . ILE B 1 331 ? 88.668 98.065 93.771 1.00 32.98 380 ILE B O 1
ATOM 4427 N N . ASP B 1 332 ? 89.040 96.268 95.082 1.00 38.21 381 ASP B N 1
ATOM 4428 C CA . ASP B 1 332 ? 89.490 95.403 94.001 1.00 38.21 381 ASP B CA 1
ATOM 4429 C C . ASP B 1 332 ? 88.327 94.556 93.503 1.00 38.21 381 ASP B C 1
ATOM 4430 O O . ASP B 1 332 ? 87.512 94.077 94.293 1.00 38.21 381 ASP B O 1
ATOM 4435 N N . LYS B 1 333 ? 88.255 94.383 92.179 1.00 39.45 382 LYS B N 1
ATOM 4436 C CA . LYS B 1 333 ? 87.155 93.635 91.575 1.00 39.45 382 LYS B CA 1
ATOM 4437 C C . LYS B 1 333 ? 87.230 92.150 91.900 1.00 39.45 382 LYS B C 1
ATOM 4438 O O . LYS B 1 333 ? 86.199 91.502 92.103 1.00 39.45 382 LYS B O 1
ATOM 4444 N N . ASP B 1 334 ? 88.434 91.585 91.913 1.00 41.95 383 ASP B N 1
ATOM 4445 C CA . ASP B 1 334 ? 88.572 90.154 92.139 1.00 41.95 383 ASP B CA 1
ATOM 4446 C C . ASP B 1 334 ? 88.319 89.785 93.592 1.00 41.95 383 ASP B C 1
ATOM 4447 O O . ASP B 1 334 ? 87.688 88.756 93.872 1.00 41.95 383 ASP B O 1
ATOM 4452 N N . ILE B 1 335 ? 88.792 90.622 94.516 1.00 38.55 384 ILE B N 1
ATOM 4453 C CA . ILE B 1 335 ? 88.577 90.389 95.935 1.00 38.55 384 ILE B CA 1
ATOM 4454 C C . ILE B 1 335 ? 87.107 90.526 96.287 1.00 38.55 384 ILE B C 1
ATOM 4455 O O . ILE B 1 335 ? 86.588 89.766 97.108 1.00 38.55 384 ILE B O 1
ATOM 4460 N N . VAL B 1 336 ? 86.387 91.441 95.639 1.00 40.76 385 VAL B N 1
ATOM 4461 C CA . VAL B 1 336 ? 84.976 91.564 95.980 1.00 40.76 385 VAL B CA 1
ATOM 4462 C C . VAL B 1 336 ? 84.154 90.456 95.321 1.00 40.76 385 VAL B C 1
ATOM 4463 O O . VAL B 1 336 ? 83.116 90.051 95.856 1.00 40.76 385 VAL B O 1
ATOM 4467 N N . GLU B 1 337 ? 84.615 89.908 94.194 1.00 41.81 386 GLU B N 1
ATOM 4468 C CA . GLU B 1 337 ? 83.945 88.746 93.624 1.00 41.81 386 GLU B CA 1
ATOM 4469 C C . GLU B 1 337 ? 84.136 87.523 94.508 1.00 41.81 386 GLU B C 1
ATOM 4470 O O . GLU B 1 337 ? 83.190 86.757 94.731 1.00 41.81 386 GLU B O 1
ATOM 4476 N N . ALA B 1 338 ? 85.339 87.349 95.059 1.00 42.66 387 ALA B N 1
ATOM 4477 C CA . ALA B 1 338 ? 85.539 86.293 96.042 1.00 42.66 387 ALA B CA 1
ATOM 4478 C C . ALA B 1 338 ? 84.820 86.576 97.356 1.00 42.66 387 ALA B C 1
ATOM 4479 O O . ALA B 1 338 ? 84.543 85.637 98.106 1.00 42.66 387 ALA B O 1
ATOM 4481 N N . MET B 1 339 ? 84.527 87.840 97.658 1.00 44.05 388 MET B N 1
ATOM 4482 C CA . MET B 1 339 ? 83.691 88.159 98.811 1.00 44.05 388 MET B CA 1
ATOM 4483 C C . MET B 1 339 ? 82.249 87.741 98.585 1.00 44.05 388 MET B C 1
ATOM 4484 O O . MET B 1 339 ? 81.618 87.161 99.475 1.00 44.05 388 MET B O 1
ATOM 4489 N N . GLN B 1 340 ? 81.714 88.038 97.406 1.00 48.51 389 GLN B N 1
ATOM 4490 C CA . GLN B 1 340 ? 80.328 87.714 97.117 1.00 48.51 389 GLN B CA 1
ATOM 4491 C C . GLN B 1 340 ? 80.118 86.232 96.857 1.00 48.51 389 GLN B C 1
ATOM 4492 O O . GLN B 1 340 ? 78.992 85.747 97.007 1.00 48.51 389 GLN B O 1
ATOM 4498 N N . ARG B 1 341 ? 81.166 85.497 96.487 1.00 46.61 390 ARG B N 1
ATOM 4499 C CA . ARG B 1 341 ? 81.048 84.047 96.423 1.00 46.61 390 ARG B CA 1
ATOM 4500 C C . ARG B 1 341 ? 81.253 83.375 97.774 1.00 46.61 390 ARG B C 1
ATOM 4501 O O . ARG B 1 341 ? 81.118 82.153 97.864 1.00 46.61 390 ARG B O 1
ATOM 4509 N N . ARG B 1 342 ? 81.581 84.133 98.815 1.00 48.72 391 ARG B N 1
ATOM 4510 C CA . ARG B 1 342 ? 81.688 83.599 100.166 1.00 48.72 391 ARG B CA 1
ATOM 4511 C C . ARG B 1 342 ? 80.406 83.801 100.960 1.00 48.72 391 ARG B C 1
ATOM 4512 O O . ARG B 1 342 ? 80.048 82.953 101.786 1.00 48.72 391 ARG B O 1
ATOM 4520 N N . PHE B 1 343 ? 79.675 84.875 100.678 1.00 53.31 392 PHE B N 1
ATOM 4521 C CA . PHE B 1 343 ? 78.480 85.231 101.428 1.00 53.31 392 PHE B CA 1
ATOM 4522 C C . PHE B 1 343 ? 77.282 85.319 100.499 1.00 53.31 392 PHE B C 1
ATOM 4523 O O . PHE B 1 343 ? 76.561 86.319 100.518 1.00 53.31 392 PHE B O 1
ATOM 4531 N N . HIS B 1 344 ? 77.076 84.286 99.673 1.00 59.17 393 HIS B N 1
ATOM 4532 C CA . HIS B 1 344 ? 76.016 84.304 98.667 1.00 59.17 393 HIS B CA 1
ATOM 4533 C C . HIS B 1 344 ? 74.621 84.372 99.271 1.00 59.17 393 HIS B C 1
ATOM 4534 O O . HIS B 1 344 ? 73.681 84.771 98.577 1.00 59.17 393 HIS B O 1
ATOM 4541 N N . GLN B 1 345 ? 74.459 83.983 100.536 1.00 62.32 394 GLN B N 1
ATOM 4542 C CA . GLN B 1 345 ? 73.166 84.137 101.190 1.00 62.32 394 GLN B CA 1
ATOM 4543 C C . GLN B 1 345 ? 72.846 85.605 101.438 1.00 62.32 394 GLN B C 1
ATOM 4544 O O . GLN B 1 345 ? 71.755 86.075 101.103 1.00 62.32 394 GLN B O 1
ATOM 4550 N N . GLN B 1 346 ? 73.797 86.351 102.003 1.00 59.73 395 GLN B N 1
ATOM 4551 C CA . GLN B 1 346 ? 73.532 87.725 102.412 1.00 59.73 395 GLN B CA 1
ATOM 4552 C C . GLN B 1 346 ? 73.601 88.718 101.263 1.00 59.73 395 GLN B C 1
ATOM 4553 O O . GLN B 1 346 ? 72.965 89.773 101.342 1.00 59.73 395 GLN B O 1
ATOM 4559 N N . ILE B 1 347 ? 74.356 88.410 100.210 1.00 59.04 396 ILE B N 1
ATOM 4560 C CA . ILE B 1 347 ? 74.411 89.291 99.049 1.00 59.04 396 ILE B CA 1
ATOM 4561 C C . ILE B 1 347 ? 73.070 89.306 98.328 1.00 59.04 396 ILE B C 1
ATOM 4562 O O . ILE B 1 347 ? 72.528 90.373 98.023 1.00 59.04 396 ILE B O 1
ATOM 4567 N N . LEU B 1 348 ? 72.492 88.125 98.087 1.00 64.53 397 LEU B N 1
ATOM 4568 C CA . LEU B 1 348 ? 71.168 88.057 97.475 1.00 64.53 397 LEU B CA 1
ATOM 4569 C C . LEU B 1 348 ? 70.088 88.581 98.412 1.00 64.53 397 LEU B C 1
ATOM 4570 O O . LEU B 1 348 ? 69.095 89.160 97.949 1.00 64.53 397 LEU B O 1
ATOM 4575 N N . ASP B 1 349 ? 70.277 88.399 99.722 1.00 66.44 398 ASP B N 1
ATOM 4576 C CA . ASP B 1 349 ? 69.332 88.916 100.706 1.00 66.44 398 ASP B CA 1
ATOM 4577 C C . ASP B 1 349 ? 69.276 90.436 100.679 1.00 66.44 398 ASP B C 1
ATOM 4578 O O . ASP B 1 349 ? 68.196 91.021 100.562 1.00 66.44 398 ASP B O 1
ATOM 4583 N N . THR B 1 350 ? 70.435 91.094 100.760 1.00 62.71 399 THR B N 1
ATOM 4584 C CA . THR B 1 350 ? 70.455 92.553 100.738 1.00 62.71 399 THR B CA 1
ATOM 4585 C C . THR B 1 350 ? 70.185 93.101 99.348 1.00 62.71 399 THR B C 1
ATOM 4586 O O . THR B 1 350 ? 69.766 94.254 99.211 1.00 62.71 399 THR B O 1
ATOM 4590 N N . ALA B 1 351 ? 70.423 92.305 98.311 1.00 64.93 400 ALA B N 1
ATOM 4591 C CA . ALA B 1 351 ? 70.102 92.735 96.965 1.00 64.93 400 ALA B CA 1
ATOM 4592 C C . ALA B 1 351 ? 68.600 92.755 96.723 1.00 64.93 400 ALA B C 1
ATOM 4593 O O . ALA B 1 351 ? 68.084 93.719 96.149 1.00 64.93 400 ALA B O 1
ATOM 4595 N N . HIS B 1 352 ? 67.872 91.752 97.214 1.00 70.67 401 HIS B N 1
ATOM 4596 C CA . HIS B 1 352 ? 66.443 91.631 96.948 1.00 70.67 401 HIS B CA 1
ATOM 4597 C C . HIS B 1 352 ? 65.586 92.458 97.899 1.00 70.67 401 HIS B C 1
ATOM 4598 O O . HIS B 1 352 ? 64.403 92.150 98.077 1.00 70.67 401 HIS B O 1
ATOM 4605 N N . GLN B 1 353 ? 66.150 93.494 98.506 1.00 68.34 402 GLN B N 1
ATOM 4606 C CA . GLN B 1 353 ? 65.462 94.359 99.449 1.00 68.34 402 GLN B CA 1
ATOM 4607 C C . GLN B 1 353 ? 65.192 95.728 98.841 1.00 68.34 402 GLN B C 1
ATOM 4608 O O . GLN B 1 353 ? 65.935 96.209 97.982 1.00 68.34 402 GLN B O 1
ATOM 4614 N N . ARG B 1 354 ? 64.112 96.352 99.304 1.00 71.62 403 ARG B N 1
ATOM 4615 C CA . ARG B 1 354 ? 63.686 97.633 98.764 1.00 71.62 403 ARG B CA 1
ATOM 4616 C C . ARG B 1 354 ? 64.367 98.805 99.458 1.00 71.62 403 ARG B C 1
ATOM 4617 O O . ARG B 1 354 ? 64.913 99.687 98.789 1.00 71.62 403 ARG B O 1
ATOM 4625 N N . PHE B 1 355 ? 64.344 98.830 100.785 1.00 69.21 404 PHE B N 1
ATOM 4626 C CA . PHE B 1 355 ? 64.812 99.957 101.580 1.00 69.21 404 PHE B CA 1
ATOM 4627 C C . PHE B 1 355 ? 65.968 99.521 102.479 1.00 69.21 404 PHE B C 1
ATOM 4628 O O . PHE B 1 355 ? 66.495 98.413 102.366 1.00 69.21 404 PHE B O 1
ATOM 4636 N N . ARG B 1 356 ? 66.364 100.419 103.377 1.00 69.01 405 ARG B N 1
ATOM 4637 C CA . ARG B 1 356 ? 67.373 100.123 104.387 1.00 69.01 405 ARG B CA 1
ATOM 4638 C C . ARG B 1 356 ? 66.705 99.406 105.553 1.00 69.01 405 ARG B C 1
ATOM 4639 O O . ARG B 1 356 ? 66.068 100.042 106.397 1.00 69.01 405 ARG B O 1
ATOM 4647 N N . ALA B 1 357 ? 66.846 98.087 105.601 1.00 66.85 406 ALA B N 1
ATOM 4648 C CA . ALA B 1 357 ? 66.268 97.263 106.651 1.00 66.85 406 ALA B CA 1
ATOM 4649 C C . ALA B 1 357 ? 67.363 96.754 107.587 1.00 66.85 406 ALA B C 1
ATOM 4650 O O . ALA B 1 357 ? 68.518 96.616 107.174 1.00 66.85 406 ALA B O 1
ATOM 4652 N N . PRO B 1 358 ? 67.058 96.459 108.856 1.00 67.60 407 PRO B N 1
ATOM 4653 C CA . PRO B 1 358 ? 68.123 96.174 109.828 1.00 67.60 407 PRO B CA 1
ATOM 4654 C C . PRO B 1 358 ? 68.807 94.818 109.701 1.00 67.60 407 PRO B C 1
ATOM 4655 O O . PRO B 1 358 ? 69.552 94.446 110.614 1.00 67.60 407 PRO B O 1
ATOM 4659 N N . THR B 1 359 ? 68.596 94.061 108.629 1.00 65.34 408 THR B N 1
ATOM 4660 C CA . THR B 1 359 ? 69.314 92.812 108.394 1.00 65.34 408 THR B CA 1
ATOM 4661 C C . THR B 1 359 ? 70.300 92.959 107.241 1.00 65.34 408 THR B C 1
ATOM 4662 O O . THR B 1 359 ? 70.517 92.028 106.465 1.00 65.34 408 THR B O 1
ATOM 4666 N N . ASP B 1 360 ? 70.904 94.134 107.115 1.00 65.95 409 ASP B N 1
ATOM 4667 C CA . ASP B 1 360 ? 71.738 94.441 105.966 1.00 65.95 409 ASP B CA 1
ATOM 4668 C C . ASP B 1 360 ? 73.190 94.028 106.187 1.00 65.95 409 ASP B C 1
ATOM 4669 O O . ASP B 1 360 ? 73.645 93.787 107.307 1.00 65.95 409 ASP B O 1
ATOM 4674 N N . LEU B 1 361 ? 73.915 93.960 105.076 1.00 55.80 410 LEU B N 1
ATOM 4675 C CA . LEU B 1 361 ? 75.349 93.704 105.031 1.00 55.80 410 LEU B CA 1
ATOM 4676 C C . LEU B 1 361 ? 76.004 94.925 104.406 1.00 55.80 410 LEU B C 1
ATOM 4677 O O . LEU B 1 361 ? 75.867 95.150 103.199 1.00 55.80 410 LEU B O 1
ATOM 4682 N N . GLN B 1 362 ? 76.711 95.714 105.212 1.00 49.76 411 GLN B N 1
ATOM 4683 C CA . GLN B 1 362 ? 77.313 96.927 104.675 1.00 49.76 411 GLN B CA 1
ATOM 4684 C C . GLN B 1 362 ? 78.606 96.582 103.942 1.00 49.76 411 GLN B C 1
ATOM 4685 O O . GLN B 1 362 ? 79.413 95.777 104.412 1.00 49.76 411 GLN B O 1
ATOM 4691 N N . TYR B 1 363 ? 78.766 97.176 102.765 1.00 46.47 412 TYR B N 1
ATOM 4692 C CA . TYR B 1 363 ? 79.700 96.684 101.758 1.00 46.47 412 TYR B CA 1
ATOM 4693 C C . TYR B 1 363 ? 81.144 96.988 102.125 1.00 46.47 412 TYR B C 1
ATOM 4694 O O . TYR B 1 363 ? 82.028 96.145 101.932 1.00 46.47 412 TYR B O 1
ATOM 4703 N N . ALA B 1 364 ? 81.399 98.180 102.664 1.00 38.24 413 ALA B N 1
ATOM 4704 C CA . ALA B 1 364 ? 82.766 98.604 102.939 1.00 38.24 413 ALA B CA 1
ATOM 4705 C C . ALA B 1 364 ? 83.371 97.834 104.105 1.00 38.24 413 ALA B C 1
ATOM 4706 O O . ALA B 1 364 ? 84.528 97.405 104.038 1.00 38.24 413 ALA B O 1
ATOM 4708 N N . PHE B 1 365 ? 82.602 97.634 105.173 1.00 39.34 414 PHE B N 1
ATOM 4709 C CA . PHE B 1 365 ? 83.129 96.944 106.345 1.00 39.34 414 PHE B CA 1
ATOM 4710 C C . PHE B 1 365 ? 83.264 95.448 106.088 1.00 39.34 414 PHE B C 1
ATOM 4711 O O . PHE B 1 365 ? 84.266 94.833 106.471 1.00 39.34 414 PHE B O 1
ATOM 4719 N N . ALA B 1 366 ? 82.284 94.854 105.405 1.00 39.27 415 ALA B N 1
ATOM 4720 C CA . ALA B 1 366 ? 82.377 93.453 105.018 1.00 39.27 415 ALA B CA 1
ATOM 4721 C C . ALA B 1 366 ? 83.356 93.217 103.880 1.00 39.27 415 ALA B C 1
ATOM 4722 O O . ALA B 1 366 ? 83.634 92.058 103.568 1.00 39.27 415 ALA B O 1
ATOM 4724 N N . TYR B 1 367 ? 83.850 94.268 103.229 1.00 33.17 416 TYR B N 1
ATOM 4725 C CA . TYR B 1 367 ? 84.982 94.113 102.326 1.00 33.17 416 TYR B CA 1
ATOM 4726 C C . TYR B 1 367 ? 86.298 94.193 103.083 1.00 33.17 416 TYR B C 1
ATOM 4727 O O . TYR B 1 367 ? 87.149 93.303 102.968 1.00 33.17 416 TYR B O 1
ATOM 4736 N N . TYR B 1 368 ? 86.481 95.248 103.868 1.00 32.03 417 TYR B N 1
ATOM 4737 C CA . TYR B 1 368 ? 87.744 95.476 104.551 1.00 32.03 417 TYR B CA 1
ATOM 4738 C C . TYR B 1 368 ? 87.884 94.672 105.827 1.00 32.03 417 TYR B C 1
ATOM 4739 O O . TYR B 1 368 ? 88.798 94.944 106.604 1.00 32.03 417 TYR B O 1
ATOM 4748 N N . SER B 1 369 ? 86.973 93.747 106.103 1.00 36.17 418 SER B N 1
ATOM 4749 C CA . SER B 1 369 ? 87.258 92.699 107.065 1.00 36.17 418 SER B CA 1
ATOM 4750 C C . SER B 1 369 ? 87.397 91.334 106.418 1.00 36.17 418 SER B C 1
ATOM 4751 O O . SER B 1 369 ? 88.012 90.441 107.009 1.00 36.17 418 SER B O 1
ATOM 4754 N N . PHE B 1 370 ? 86.832 91.160 105.227 1.00 38.49 419 PHE B N 1
ATOM 4755 C CA . PHE B 1 370 ? 87.073 89.973 104.422 1.00 38.49 419 PHE B CA 1
ATOM 4756 C C . PHE B 1 370 ? 88.513 89.940 103.941 1.00 38.49 419 PHE B C 1
ATOM 4757 O O . PHE B 1 370 ? 89.173 88.900 104.013 1.00 38.49 419 PHE B O 1
ATOM 4765 N N . LEU B 1 371 ? 89.011 91.081 103.462 1.00 34.48 420 LEU B N 1
ATOM 4766 C CA . LEU B 1 371 ? 90.353 91.152 102.896 1.00 34.48 420 LEU B CA 1
ATOM 4767 C C . LEU B 1 371 ? 91.429 91.003 103.966 1.00 34.48 420 LEU B C 1
ATOM 4768 O O . LEU B 1 371 ? 92.510 90.478 103.685 1.00 34.48 420 LEU B O 1
ATOM 4773 N N . MET B 1 372 ? 91.153 91.450 105.185 1.00 37.98 421 MET B N 1
ATOM 4774 C CA . MET B 1 372 ? 92.092 91.369 106.293 1.00 37.98 421 MET B CA 1
ATOM 4775 C C . MET B 1 372 ? 92.208 89.977 106.895 1.00 37.98 421 MET B C 1
ATOM 4776 O O . MET B 1 372 ? 93.091 89.761 107.732 1.00 37.98 421 MET B O 1
ATOM 4781 N N . SER B 1 373 ? 91.350 89.027 106.510 1.00 42.05 422 SER B N 1
ATOM 4782 C CA . SER B 1 373 ? 91.348 87.733 107.178 1.00 42.05 422 SER B CA 1
ATOM 4783 C C . SER B 1 373 ? 91.250 86.520 106.263 1.00 42.05 422 SER B C 1
ATOM 4784 O O . SER B 1 373 ? 91.039 85.417 106.771 1.00 42.05 422 SER B O 1
ATOM 4787 N N . GLU B 1 374 ? 91.394 86.670 104.951 1.00 43.21 423 GLU B N 1
ATOM 4788 C CA . GLU B 1 374 ? 91.623 85.520 104.084 1.00 43.21 423 GLU B CA 1
ATOM 4789 C C . GLU B 1 374 ? 93.017 84.956 104.270 1.00 43.21 423 GLU B C 1
ATOM 4790 O O . GLU B 1 374 ? 94.015 85.605 103.939 1.00 43.21 423 GLU B O 1
ATOM 4796 N N . THR B 1 375 ? 93.071 83.731 104.774 1.00 43.35 424 THR B N 1
ATOM 4797 C CA . THR B 1 375 ? 94.305 82.992 104.952 1.00 43.35 424 THR B CA 1
ATOM 4798 C C . THR B 1 375 ? 94.436 81.981 103.826 1.00 43.35 424 THR B C 1
ATOM 4799 O O . THR B 1 375 ? 93.536 81.164 103.609 1.00 43.35 424 THR B O 1
ATOM 4803 N N . LYS B 1 376 ? 95.543 82.056 103.106 1.00 47.74 425 LYS B N 1
ATOM 4804 C CA . LYS B 1 376 ? 95.865 81.132 102.035 1.00 47.74 425 LYS B CA 1
ATOM 4805 C C . LYS B 1 376 ? 96.436 79.852 102.625 1.00 47.74 425 LYS B C 1
ATOM 4806 O O . LYS B 1 376 ? 96.846 79.809 103.785 1.00 47.74 425 LYS B O 1
ATOM 4812 N N . VAL B 1 377 ? 96.439 78.794 101.819 1.00 51.08 426 VAL B N 1
ATOM 4813 C CA . VAL B 1 377 ? 97.064 77.527 102.178 1.00 51.08 426 VAL B CA 1
ATOM 4814 C C . VAL B 1 377 ? 98.043 77.160 101.075 1.00 51.08 426 VAL B C 1
ATOM 4815 O O . VAL B 1 377 ? 97.664 77.089 99.901 1.00 51.08 426 VAL B O 1
ATOM 4819 N N . MET B 1 378 ? 99.297 76.929 101.450 1.00 58.45 427 MET B N 1
ATOM 4820 C CA . MET B 1 378 ? 100.334 76.527 100.514 1.00 58.45 427 MET B CA 1
ATOM 4821 C C . MET B 1 378 ? 100.639 75.048 100.701 1.00 58.45 427 MET B C 1
ATOM 4822 O O . MET B 1 378 ? 100.868 74.590 101.824 1.00 58.45 427 MET B O 1
ATOM 4827 N N . SER B 1 379 ? 100.640 74.307 99.598 1.00 60.46 428 SER B N 1
ATOM 4828 C CA . SER B 1 379 ? 100.892 72.878 99.651 1.00 60.46 428 SER B CA 1
ATOM 4829 C C . SER B 1 379 ? 102.381 72.603 99.830 1.00 60.46 428 SER B C 1
ATOM 4830 O O . SER B 1 379 ? 103.230 73.463 99.589 1.00 60.46 428 SER B O 1
ATOM 4833 N N . VAL B 1 380 ? 102.685 71.373 100.252 1.00 59.81 429 VAL B N 1
ATOM 4834 C CA . VAL B 1 380 ? 104.058 70.978 100.554 1.00 59.81 429 VAL B CA 1
ATOM 4835 C C . VAL B 1 380 ? 104.899 70.926 99.284 1.00 59.81 429 VAL B C 1
ATOM 4836 O O . VAL B 1 380 ? 106.108 71.185 99.316 1.00 59.81 429 VAL B O 1
ATOM 4840 N N . GLU B 1 381 ? 104.276 70.636 98.142 1.00 63.24 430 GLU B N 1
ATOM 4841 C CA . GLU B 1 381 ? 104.984 70.705 96.871 1.00 63.24 430 GLU B CA 1
ATOM 4842 C C . GLU B 1 381 ? 105.349 72.131 96.480 1.00 63.24 430 GLU B C 1
ATOM 4843 O O . GLU B 1 381 ? 106.257 72.318 95.665 1.00 63.24 430 GLU B O 1
ATOM 4849 N N . GLU B 1 382 ? 104.670 73.136 97.034 1.00 58.00 431 GLU B N 1
ATOM 4850 C CA . GLU B 1 382 ? 105.023 74.525 96.774 1.00 58.00 431 GLU B CA 1
ATOM 4851 C C . GLU B 1 382 ? 106.083 75.055 97.724 1.00 58.00 431 GLU B C 1
ATOM 4852 O O . GLU B 1 382 ? 106.776 76.014 97.376 1.00 58.00 431 GLU B O 1
ATOM 4858 N N . ILE B 1 383 ? 106.225 74.460 98.910 1.00 56.97 432 ILE B N 1
ATOM 4859 C CA . ILE B 1 383 ? 107.326 74.808 99.804 1.00 56.97 432 ILE B CA 1
ATOM 4860 C C . ILE B 1 383 ? 108.603 74.080 99.413 1.00 56.97 432 ILE B C 1
ATOM 4861 O O . ILE B 1 383 ? 109.687 74.421 99.896 1.00 56.97 432 ILE B O 1
ATOM 4866 N N . PHE B 1 384 ? 108.511 73.089 98.533 1.00 65.09 433 PHE B N 1
ATOM 4867 C CA . PHE B 1 384 ? 109.699 72.565 97.881 1.00 65.09 433 PHE B CA 1
ATOM 4868 C C . PHE B 1 384 ? 110.053 73.351 96.629 1.00 65.09 433 PHE B C 1
ATOM 4869 O O . PHE B 1 384 ? 111.237 73.464 96.299 1.00 65.09 433 PHE B O 1
ATOM 4877 N N . ASP B 1 385 ? 109.059 73.896 95.923 1.00 67.55 434 ASP B N 1
ATOM 4878 C CA . ASP B 1 385 ? 109.348 74.649 94.706 1.00 67.55 434 ASP B CA 1
ATOM 4879 C C . ASP B 1 385 ? 110.015 75.979 95.028 1.00 67.55 434 ASP B C 1
ATOM 4880 O O . ASP B 1 385 ? 110.964 76.382 94.349 1.00 67.55 434 ASP B O 1
ATOM 4885 N N . GLU B 1 386 ? 109.537 76.672 96.057 1.00 61.46 435 GLU B N 1
ATOM 4886 C CA . GLU B 1 386 ? 110.316 77.738 96.663 1.00 61.46 435 GLU B CA 1
ATOM 4887 C C . GLU B 1 386 ? 111.121 77.110 97.796 1.00 61.46 435 GLU B C 1
ATOM 4888 O O . GLU B 1 386 ? 111.179 75.885 97.917 1.00 61.46 435 GLU B O 1
ATOM 4894 N N . PHE B 1 387 ? 111.860 77.936 98.545 1.00 56.51 436 PHE B N 1
ATOM 4895 C CA . PHE B 1 387 ? 112.564 77.607 99.790 1.00 56.51 436 PHE B CA 1
ATOM 4896 C C . PHE B 1 387 ? 113.802 76.736 99.529 1.00 56.51 436 PHE B C 1
ATOM 4897 O O . PHE B 1 387 ? 114.694 76.656 100.376 1.00 56.51 436 PHE B O 1
ATOM 4905 N N . ASP B 1 388 ? 113.955 76.187 98.329 1.00 56.03 437 ASP B N 1
ATOM 4906 C CA . ASP B 1 388 ? 115.285 75.977 97.794 1.00 56.03 437 ASP B CA 1
ATOM 4907 C C . ASP B 1 388 ? 115.515 77.059 96.752 1.00 56.03 437 ASP B C 1
ATOM 4908 O O . ASP B 1 388 ? 114.578 77.502 96.083 1.00 56.03 437 ASP B O 1
ATOM 4913 N N . THR B 1 389 ? 116.746 77.522 96.653 1.00 55.73 438 THR B N 1
ATOM 4914 C CA . THR B 1 389 ? 117.065 78.621 95.765 1.00 55.73 438 THR B CA 1
ATOM 4915 C C . THR B 1 389 ? 117.581 78.130 94.428 1.00 55.73 438 THR B C 1
ATOM 4916 O O . THR B 1 389 ? 118.138 78.912 93.655 1.00 55.73 438 THR B O 1
ATOM 4920 N N . ASP B 1 390 ? 117.356 76.866 94.135 1.00 62.38 439 ASP B N 1
ATOM 4921 C CA . ASP B 1 390 ? 118.168 76.085 93.225 1.00 62.38 439 ASP B CA 1
ATOM 4922 C C . ASP B 1 390 ? 117.431 75.989 91.883 1.00 62.38 439 ASP B C 1
ATOM 4923 O O . ASP B 1 390 ? 116.395 76.628 91.680 1.00 62.38 439 ASP B O 1
ATOM 4928 N N . GLY B 1 391 ? 117.953 75.195 90.950 1.00 65.72 440 GLY B N 1
ATOM 4929 C CA . GLY B 1 391 ? 117.325 75.004 89.660 1.00 65.72 440 GLY B CA 1
ATOM 4930 C C . GLY B 1 391 ? 116.113 74.094 89.676 1.00 65.72 440 GLY B C 1
ATOM 4931 O O . GLY B 1 391 ? 115.003 74.547 89.382 1.00 65.72 440 GLY B O 1
ATOM 4932 N N . SER B 1 392 ? 116.295 72.819 90.023 1.00 68.64 441 SER B N 1
ATOM 4933 C CA . SER B 1 392 ? 115.194 71.861 89.925 1.00 68.64 441 SER B CA 1
ATOM 4934 C C . SER B 1 392 ? 115.448 70.681 90.845 1.00 68.64 441 SER B C 1
ATOM 4935 O O . SER B 1 392 ? 116.411 69.937 90.635 1.00 68.64 441 SER B O 1
ATOM 4938 N N . ALA B 1 393 ? 114.584 70.523 91.853 1.00 67.31 442 ALA B N 1
ATOM 4939 C CA . ALA B 1 393 ? 114.412 69.291 92.634 1.00 67.31 442 ALA B CA 1
ATOM 4940 C C . ALA B 1 393 ? 115.655 68.898 93.432 1.00 67.31 442 ALA B C 1
ATOM 4941 O O . ALA B 1 393 ? 115.823 67.732 93.793 1.00 67.31 442 ALA B O 1
ATOM 4943 N N . THR B 1 394 ? 116.528 69.853 93.737 1.00 67.35 443 THR B N 1
ATOM 4944 C CA . THR B 1 394 ? 117.688 69.603 94.584 1.00 67.35 443 THR B CA 1
ATOM 4945 C C . THR B 1 394 ? 117.440 70.221 95.950 1.00 67.35 443 THR B C 1
ATOM 4946 O O . THR B 1 394 ? 117.013 71.374 96.045 1.00 67.35 443 THR B O 1
ATOM 4950 N N . TRP B 1 395 ? 117.706 69.453 97.000 1.00 57.20 444 TRP B N 1
ATOM 4951 C CA . TRP B 1 395 ? 117.611 69.921 98.378 1.00 57.20 444 TRP B CA 1
ATOM 4952 C C . TRP B 1 395 ? 118.911 69.513 99.067 1.00 57.20 444 TRP B C 1
ATOM 4953 O O . TRP B 1 395 ? 118.999 68.454 99.689 1.00 57.20 444 TRP B O 1
ATOM 4964 N N . SER B 1 396 ? 119.931 70.358 98.936 1.00 54.16 445 SER B N 1
ATOM 4965 C CA . SER B 1 396 ? 121.265 70.053 99.428 1.00 54.16 445 SER B CA 1
ATOM 4966 C C . SER B 1 396 ? 121.461 70.679 100.805 1.00 54.16 445 SER B C 1
ATOM 4967 O O . SER B 1 396 ? 120.540 71.266 101.372 1.00 54.16 445 SER B O 1
ATOM 4970 N N . ASP B 1 397 ? 122.686 70.591 101.335 1.00 57.63 446 ASP B N 1
ATOM 4971 C CA . ASP B 1 397 ? 122.931 70.892 102.744 1.00 57.63 446 ASP B CA 1
ATOM 4972 C C . ASP B 1 397 ? 122.827 72.380 103.053 1.00 57.63 446 ASP B C 1
ATOM 4973 O O . ASP B 1 397 ? 122.530 72.750 104.196 1.00 57.63 446 ASP B O 1
ATOM 4978 N N . ARG B 1 398 ? 123.073 73.241 102.064 1.00 49.95 447 ARG B N 1
ATOM 4979 C CA . ARG B 1 398 ? 122.836 74.670 102.241 1.00 49.95 447 ARG B CA 1
ATOM 4980 C C . ARG B 1 398 ? 121.355 74.951 102.454 1.00 49.95 447 ARG B C 1
ATOM 4981 O O . ARG B 1 398 ? 120.976 75.687 103.377 1.00 49.95 447 ARG B O 1
ATOM 4989 N N . GLU B 1 399 ? 120.502 74.339 101.629 1.00 52.52 448 GLU B N 1
ATOM 4990 C CA . GLU B 1 399 ? 119.066 74.454 101.837 1.00 52.52 448 GLU B CA 1
ATOM 4991 C C . GLU B 1 399 ? 118.622 73.780 103.126 1.00 52.52 448 GLU B C 1
ATOM 4992 O O . GLU B 1 399 ? 117.661 74.237 103.748 1.00 52.52 448 GLU B O 1
ATOM 4998 N N . VAL B 1 400 ? 119.296 72.701 103.537 1.00 56.56 449 VAL B N 1
ATOM 4999 C CA . VAL B 1 400 ? 118.978 72.056 104.811 1.00 56.56 449 VAL B CA 1
ATOM 5000 C C . VAL B 1 400 ? 119.259 72.996 105.973 1.00 56.56 449 VAL B C 1
ATOM 5001 O O . VAL B 1 400 ? 118.456 73.102 106.906 1.00 56.56 449 VAL B O 1
ATOM 5005 N N . ARG B 1 401 ? 120.385 73.713 105.929 1.00 58.12 450 ARG B N 1
ATOM 5006 C CA . ARG B 1 401 ? 120.698 74.609 107.038 1.00 58.12 450 ARG B CA 1
ATOM 5007 C C . ARG B 1 401 ? 119.788 75.830 107.035 1.00 58.12 450 ARG B C 1
ATOM 5008 O O . ARG B 1 401 ? 119.381 76.303 108.105 1.00 58.12 450 ARG B O 1
ATOM 5016 N N . THR B 1 402 ? 119.422 76.322 105.844 1.00 54.00 451 THR B N 1
ATOM 5017 C CA . THR B 1 402 ? 118.406 77.370 105.746 1.00 54.00 451 THR B CA 1
ATOM 5018 C C . THR B 1 402 ? 117.066 76.896 106.300 1.00 54.00 451 THR B C 1
ATOM 5019 O O . THR B 1 402 ? 116.364 77.654 106.977 1.00 54.00 451 THR B O 1
ATOM 5023 N N . PHE B 1 403 ? 116.725 75.629 106.062 1.00 56.46 452 PHE B N 1
ATOM 5024 C CA . PHE B 1 403 ? 115.487 75.048 106.568 1.00 56.46 452 PHE B CA 1
ATOM 5025 C C . PHE B 1 403 ? 115.508 74.925 108.085 1.00 56.46 452 PHE B C 1
ATOM 5026 O O . PHE B 1 403 ? 114.514 75.218 108.755 1.00 56.46 452 PHE B O 1
ATOM 5034 N N . LEU B 1 404 ? 116.639 74.500 108.642 1.00 62.05 453 LEU B N 1
ATOM 5035 C CA . LEU B 1 404 ? 116.725 74.298 110.081 1.00 62.05 453 LEU B CA 1
ATOM 5036 C C . LEU B 1 404 ? 116.797 75.606 110.854 1.00 62.05 453 LEU B C 1
ATOM 5037 O O . LEU B 1 404 ? 116.358 75.645 112.008 1.00 62.05 453 LEU B O 1
ATOM 5042 N N . THR B 1 405 ? 117.345 76.671 110.259 1.00 59.65 454 THR B N 1
ATOM 5043 C CA . THR B 1 405 ? 117.398 77.942 110.978 1.00 59.65 454 THR B CA 1
ATOM 5044 C C . THR B 1 405 ? 116.026 78.586 111.131 1.00 59.65 454 THR B C 1
ATOM 5045 O O . THR B 1 405 ? 115.807 79.341 112.082 1.00 59.65 454 THR B O 1
ATOM 5049 N N . ARG B 1 406 ? 115.086 78.293 110.239 1.00 55.50 455 ARG B N 1
ATOM 5050 C CA . ARG B 1 406 ? 113.754 78.875 110.327 1.00 55.50 455 ARG B CA 1
ATOM 5051 C C . ARG B 1 406 ? 112.817 78.095 111.242 1.00 55.50 455 ARG B C 1
ATOM 5052 O O . ARG B 1 406 ? 111.623 78.406 111.287 1.00 55.50 455 ARG B O 1
ATOM 5060 N N . ILE B 1 407 ? 113.316 77.090 111.961 1.00 63.22 456 ILE B N 1
ATOM 5061 C CA . ILE B 1 407 ? 112.474 76.324 112.873 1.00 63.22 456 ILE B CA 1
ATOM 5062 C C . ILE B 1 407 ? 113.016 76.424 114.291 1.00 63.22 456 ILE B C 1
ATOM 5063 O O . ILE B 1 407 ? 112.363 76.977 115.181 1.00 63.22 456 ILE B O 1
ATOM 5068 N N . TYR B 1 408 ? 114.218 75.898 114.508 1.00 73.03 457 TYR B N 1
ATOM 5069 C CA . TYR B 1 408 ? 114.847 75.897 115.827 1.00 73.03 457 TYR B CA 1
ATOM 5070 C C . TYR B 1 408 ? 115.624 77.197 115.944 1.00 73.03 457 TYR B C 1
ATOM 5071 O O . TYR B 1 408 ? 116.761 77.299 115.481 1.00 73.03 457 TYR B O 1
ATOM 5080 N N . GLN B 1 409 ? 115.016 78.193 116.567 1.00 78.87 458 GLN B N 1
ATOM 5081 C CA . GLN B 1 409 ? 115.539 79.547 116.422 1.00 78.87 458 GLN B CA 1
ATOM 5082 C C . GLN B 1 409 ? 116.791 79.952 117.220 1.00 78.87 458 GLN B C 1
ATOM 5083 O O . GLN B 1 409 ? 117.699 80.492 116.575 1.00 78.87 458 GLN B O 1
ATOM 5089 N N . PRO B 1 410 ? 116.914 79.744 118.549 1.00 80.35 459 PRO B N 1
ATOM 5090 C CA . PRO B 1 410 ? 117.652 80.730 119.384 1.00 80.35 459 PRO B CA 1
ATOM 5091 C C . PRO B 1 410 ? 119.152 80.768 119.088 1.00 80.35 459 PRO B C 1
ATOM 5092 O O . PRO B 1 410 ? 119.624 81.770 118.533 1.00 80.35 459 PRO B O 1
ATOM 5096 N N . PRO B 1 411 ? 119.959 79.715 119.408 1.00 80.78 460 PRO B N 1
ATOM 5097 C CA . PRO B 1 411 ? 120.918 79.197 118.425 1.00 80.78 460 PRO B CA 1
ATOM 5098 C C . PRO B 1 411 ? 120.374 78.134 117.484 1.00 80.78 460 PRO B C 1
ATOM 5099 O O . PRO B 1 411 ? 119.194 77.774 117.528 1.00 80.78 460 PRO B O 1
ATOM 5103 N N . LEU B 1 412 ? 121.262 77.631 116.627 1.00 77.62 461 LEU B N 1
ATOM 5104 C CA . LEU B 1 412 ? 121.102 76.361 115.933 1.00 77.62 461 LEU B CA 1
ATOM 5105 C C . LEU B 1 412 ? 122.070 75.355 116.544 1.00 77.62 461 LEU B C 1
ATOM 5106 O O . LEU B 1 412 ? 123.191 75.714 116.917 1.00 77.62 461 LEU B O 1
ATOM 5111 N N . ASP B 1 413 ? 121.639 74.100 116.653 1.00 92.00 462 ASP B N 1
ATOM 5112 C CA . ASP B 1 413 ? 122.343 73.105 117.450 1.00 92.00 462 ASP B CA 1
ATOM 5113 C C . ASP B 1 413 ? 122.621 71.856 116.610 1.00 92.00 462 ASP B C 1
ATOM 5114 O O . ASP B 1 413 ? 121.985 71.614 115.582 1.00 92.00 462 ASP B O 1
ATOM 5119 N N . TRP B 1 414 ? 123.590 71.055 117.071 1.00 95.03 463 TRP B N 1
ATOM 5120 C CA . TRP B 1 414 ? 123.841 69.703 116.574 1.00 95.03 463 TRP B CA 1
ATOM 5121 C C . TRP B 1 414 ? 122.690 68.728 116.791 1.00 95.03 463 TRP B C 1
ATOM 5122 O O . TRP B 1 414 ? 122.566 67.759 116.021 1.00 95.03 463 TRP B O 1
ATOM 5133 N N . SER B 1 415 ? 121.861 68.953 117.816 1.00 91.88 464 SER B N 1
ATOM 5134 C CA . SER B 1 415 ? 120.724 68.075 118.069 1.00 91.88 464 SER B CA 1
ATOM 5135 C C . SER B 1 415 ? 119.720 68.125 116.927 1.00 91.88 464 SER B C 1
ATOM 5136 O O . SER B 1 415 ? 119.170 67.091 116.534 1.00 91.88 464 SER B O 1
ATOM 5139 N N . ALA B 1 416 ? 119.498 69.314 116.360 1.00 86.71 465 ALA B N 1
ATOM 5140 C CA . ALA B 1 416 ? 118.606 69.442 115.213 1.00 86.71 465 ALA B CA 1
ATOM 5141 C C . ALA B 1 416 ? 119.188 68.773 113.976 1.00 86.71 465 ALA B C 1
ATOM 5142 O O . ALA B 1 416 ? 118.444 68.205 113.168 1.00 86.71 465 ALA B O 1
ATOM 5144 N N . MET B 1 417 ? 120.516 68.820 113.819 1.00 86.94 466 MET B N 1
ATOM 5145 C CA . MET B 1 417 ? 121.168 68.163 112.688 1.00 86.94 466 MET B CA 1
ATOM 5146 C C . MET B 1 417 ? 120.991 66.650 112.745 1.00 86.94 466 MET B C 1
ATOM 5147 O O . MET B 1 417 ? 120.588 66.022 111.753 1.00 86.94 466 MET B O 1
ATOM 5152 N N . ARG B 1 418 ? 121.269 66.044 113.906 1.00 88.86 467 ARG B N 1
ATOM 5153 C CA . ARG B 1 418 ? 121.067 64.600 113.979 1.00 88.86 467 ARG B CA 1
ATOM 5154 C C . ARG B 1 418 ? 119.595 64.211 114.027 1.00 88.86 467 ARG B C 1
ATOM 5155 O O . ARG B 1 418 ? 119.250 63.113 113.576 1.00 88.86 467 ARG B O 1
ATOM 5163 N N . TYR B 1 419 ? 118.712 65.099 114.499 1.00 85.42 468 TYR B N 1
ATOM 5164 C CA . TYR B 1 419 ? 117.279 64.837 114.398 1.00 85.42 468 TYR B CA 1
ATOM 5165 C C . TYR B 1 419 ? 116.842 64.783 112.939 1.00 85.42 468 TYR B C 1
ATOM 5166 O O . TYR B 1 419 ? 116.115 63.864 112.541 1.00 85.42 468 TYR B O 1
ATOM 5175 N N . PHE B 1 420 ? 117.293 65.745 112.127 1.00 77.69 469 PHE B N 1
ATOM 5176 C CA . PHE B 1 420 ? 116.907 65.771 110.720 1.00 77.69 469 PHE B CA 1
ATOM 5177 C C . PHE B 1 420 ? 117.477 64.581 109.963 1.00 77.69 469 PHE B C 1
ATOM 5178 O O . PHE B 1 420 ? 116.773 63.970 109.148 1.00 77.69 469 PHE B O 1
ATOM 5186 N N . GLU B 1 421 ? 118.738 64.219 110.228 1.00 84.73 470 GLU B N 1
ATOM 5187 C CA . GLU B 1 421 ? 119.289 63.073 109.511 1.00 84.73 470 GLU B CA 1
ATOM 5188 C C . GLU B 1 421 ? 118.672 61.765 109.996 1.00 84.73 470 GLU B C 1
ATOM 5189 O O . GLU B 1 421 ? 118.554 60.823 109.211 1.00 84.73 470 GLU B O 1
ATOM 5195 N N . GLU B 1 422 ? 118.207 61.709 111.250 1.00 85.95 471 GLU B N 1
ATOM 5196 C CA . GLU B 1 422 ? 117.473 60.541 111.723 1.00 85.95 471 GLU B CA 1
ATOM 5197 C C . GLU B 1 422 ? 116.117 60.422 111.034 1.00 85.95 471 GLU B C 1
ATOM 5198 O O . GLU B 1 422 ? 115.685 59.312 110.694 1.00 85.95 471 GLU B O 1
ATOM 5204 N N . VAL B 1 423 ? 115.444 61.558 110.805 1.00 81.47 472 VAL B N 1
ATOM 5205 C CA . VAL B 1 423 ? 114.171 61.550 110.081 1.00 81.47 472 VAL B CA 1
ATOM 5206 C C . VAL B 1 423 ? 114.361 61.101 108.635 1.00 81.47 472 VAL B C 1
ATOM 5207 O O . VAL B 1 423 ? 113.582 60.286 108.123 1.00 81.47 472 VAL B O 1
ATOM 5211 N N . VAL B 1 424 ? 115.396 61.606 107.957 1.00 81.35 473 VAL B N 1
ATOM 5212 C CA . VAL B 1 424 ? 115.628 61.186 106.573 1.00 81.35 473 VAL B CA 1
ATOM 5213 C C . VAL B 1 424 ? 116.075 59.724 106.506 1.00 81.35 473 VAL B C 1
ATOM 5214 O O . VAL B 1 424 ? 115.675 58.986 105.597 1.00 81.35 473 VAL B O 1
ATOM 5218 N N . GLN B 1 425 ? 116.877 59.269 107.475 1.00 83.13 474 GLN B N 1
ATOM 5219 C CA . GLN B 1 425 ? 117.335 57.884 107.455 1.00 83.13 474 GLN B CA 1
ATOM 5220 C C . GLN B 1 425 ? 116.220 56.903 107.797 1.00 83.13 474 GLN B C 1
ATOM 5221 O O . GLN B 1 425 ? 116.261 55.752 107.350 1.00 83.13 474 GLN B O 1
ATOM 5227 N N . ASN B 1 426 ? 115.218 57.324 108.575 1.00 84.22 475 ASN B N 1
ATOM 5228 C CA . ASN B 1 426 ? 114.101 56.422 108.833 1.00 84.22 475 ASN B CA 1
ATOM 5229 C C . ASN B 1 426 ? 113.174 56.260 107.636 1.00 84.22 475 ASN B C 1
ATOM 5230 O O . ASN B 1 426 ? 112.363 55.329 107.630 1.00 84.22 475 ASN B O 1
ATOM 5235 N N . CYS B 1 427 ? 113.258 57.131 106.636 1.00 87.21 476 CYS B N 1
ATOM 5236 C CA . CYS B 1 427 ? 112.493 56.923 105.409 1.00 87.21 476 CYS B CA 1
ATOM 5237 C C . CYS B 1 427 ? 113.104 55.766 104.633 1.00 87.21 476 CYS B C 1
ATOM 5238 O O . CYS B 1 427 ? 114.064 55.935 103.879 1.00 87.21 476 CYS B O 1
ATOM 5241 N N . THR B 1 428 ? 112.533 54.580 104.825 1.00 85.19 477 THR B N 1
ATOM 5242 C CA . THR B 1 428 ? 112.994 53.359 104.181 1.00 85.19 477 THR B CA 1
ATOM 5243 C C . THR B 1 428 ? 112.256 53.118 102.871 1.00 85.19 477 THR B C 1
ATOM 5244 O O . THR B 1 428 ? 111.080 52.755 102.873 1.00 85.19 477 THR B O 1
ATOM 5248 N N . LEU B 1 455 ? 123.409 62.106 104.366 1.00 68.21 504 LEU B N 1
ATOM 5249 C CA . LEU B 1 455 ? 122.121 62.516 103.824 1.00 68.21 504 LEU B CA 1
ATOM 5250 C C . LEU B 1 455 ? 121.996 62.099 102.362 1.00 68.21 504 LEU B C 1
ATOM 5251 O O . LEU B 1 455 ? 122.653 62.667 101.493 1.00 68.21 504 LEU B O 1
ATOM 5256 N N . PRO B 1 456 ? 121.152 61.104 102.091 1.00 69.47 505 PRO B N 1
ATOM 5257 C CA . PRO B 1 456 ? 121.110 60.485 100.751 1.00 69.47 505 PRO B CA 1
ATOM 5258 C C . PRO B 1 456 ? 120.084 61.098 99.805 1.00 69.47 505 PRO B C 1
ATOM 5259 O O . PRO B 1 456 ? 119.035 60.499 99.522 1.00 69.47 505 PRO B O 1
ATOM 5263 N N . THR B 1 457 ? 120.404 62.299 99.311 1.00 67.60 506 THR B N 1
ATOM 5264 C CA . THR B 1 457 ? 119.730 62.969 98.189 1.00 67.60 506 THR B CA 1
ATOM 5265 C C . THR B 1 457 ? 118.238 63.185 98.488 1.00 67.60 506 THR B C 1
ATOM 5266 O O . THR B 1 457 ? 117.354 62.468 98.016 1.00 67.60 506 THR B O 1
ATOM 5270 N N . ILE B 1 458 ? 118.004 64.114 99.417 1.00 67.01 507 ILE B N 1
ATOM 5271 C CA . ILE B 1 458 ? 116.644 64.522 99.756 1.00 67.01 507 ILE B CA 1
ATOM 5272 C C . ILE B 1 458 ? 115.995 65.144 98.529 1.00 67.01 507 ILE B C 1
ATOM 5273 O O . ILE B 1 458 ? 116.491 66.135 97.981 1.00 67.01 507 ILE B O 1
ATOM 5278 N N . THR B 1 459 ? 114.8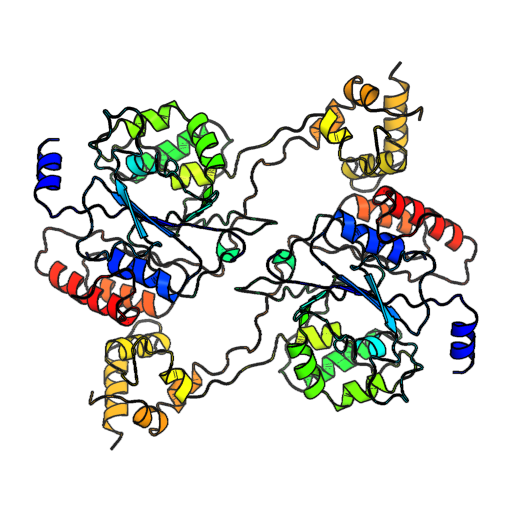85 64.564 98.092 1.00 73.19 508 THR B N 1
ATOM 5279 C CA . THR B 1 459 ? 114.188 64.989 96.888 1.00 73.19 508 THR B CA 1
ATOM 5280 C C . THR B 1 459 ? 112.798 65.509 97.240 1.00 73.19 508 THR B C 1
ATOM 5281 O O . THR B 1 459 ? 112.418 65.603 98.409 1.00 73.19 508 THR B O 1
ATOM 5285 N N . ARG B 1 460 ? 112.037 65.865 96.201 1.00 74.09 509 ARG B N 1
ATOM 5286 C CA . ARG B 1 460 ? 110.671 66.329 96.416 1.00 74.09 509 ARG B CA 1
ATOM 5287 C C . ARG B 1 460 ? 109.759 65.187 96.834 1.00 74.09 509 ARG B C 1
ATOM 5288 O O . ARG B 1 460 ? 108.944 65.342 97.753 1.00 74.09 509 ARG B O 1
ATOM 5296 N N . ASP B 1 461 ? 109.886 64.035 96.169 1.00 78.97 510 ASP B N 1
ATOM 5297 C CA . ASP B 1 461 ? 109.005 62.903 96.432 1.00 78.97 510 ASP B CA 1
ATOM 5298 C C . ASP B 1 461 ? 109.200 62.347 97.832 1.00 78.97 510 ASP B C 1
ATOM 5299 O O . ASP B 1 461 ? 108.242 61.858 98.439 1.00 78.97 510 ASP B O 1
ATOM 5304 N N . LEU B 1 462 ? 110.419 62.441 98.367 1.00 76.17 511 LEU B N 1
ATOM 5305 C CA . LEU B 1 462 ? 110.658 61.985 99.728 1.00 76.17 511 LEU B CA 1
ATOM 5306 C C . LEU B 1 462 ? 109.964 62.879 100.746 1.00 76.17 511 LEU B C 1
ATOM 5307 O O . LEU B 1 462 ? 109.293 62.371 101.649 1.00 76.17 511 LEU B O 1
ATOM 5312 N N . VAL B 1 463 ? 110.080 64.203 100.611 1.00 75.90 512 VAL B N 1
ATOM 5313 C CA . VAL B 1 463 ? 109.490 65.108 101.591 1.00 75.90 512 VAL B CA 1
ATOM 5314 C C . VAL B 1 463 ? 107.999 65.296 101.389 1.00 75.90 512 VAL B C 1
ATOM 5315 O O . VAL B 1 463 ? 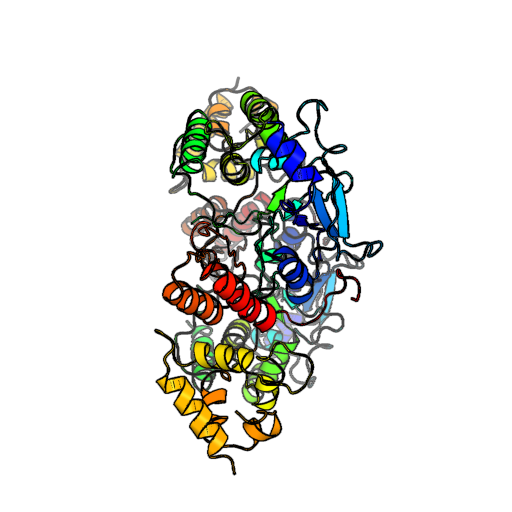107.336 65.850 102.271 1.00 75.90 512 VAL B O 1
ATOM 5319 N N . VAL B 1 464 ? 107.448 64.869 100.256 1.00 76.73 513 VAL B N 1
ATOM 5320 C CA . VAL B 1 464 ? 105.996 64.798 100.134 1.00 76.73 513 VAL B CA 1
ATOM 5321 C C . VAL B 1 464 ? 105.525 63.490 100.756 1.00 76.73 513 VAL B C 1
ATOM 5322 O O . VAL B 1 464 ? 104.533 63.460 101.495 1.00 76.73 513 VAL B O 1
ATOM 5326 N N . ARG B 1 465 ? 106.260 62.406 100.496 1.00 82.73 514 ARG B N 1
ATOM 5327 C CA . ARG B 1 465 ? 105.845 61.081 100.943 1.00 82.73 514 ARG B CA 1
ATOM 5328 C C . ARG B 1 465 ? 105.999 60.902 102.452 1.00 82.73 514 ARG B C 1
ATOM 5329 O O . ARG B 1 465 ? 105.100 60.376 103.116 1.00 82.73 514 ARG B O 1
ATOM 5337 N N . CYS B 1 466 ? 107.126 61.334 103.009 1.00 87.10 515 CYS B N 1
ATOM 5338 C CA . CYS B 1 466 ? 107.469 60.954 104.379 1.00 87.10 515 CYS B CA 1
ATOM 5339 C C . CYS B 1 466 ? 106.667 61.771 105.384 1.00 87.10 515 CYS B C 1
ATOM 5340 O O . CYS B 1 466 ? 106.700 63.005 105.338 1.00 87.10 515 CYS B O 1
ATOM 5343 N N . PRO B 1 467 ? 105.953 61.132 106.304 1.00 83.58 516 PRO B N 1
ATOM 5344 C CA . PRO B 1 467 ? 105.261 61.861 107.370 1.00 83.58 516 PRO B CA 1
ATOM 5345 C C . PRO B 1 467 ? 106.257 62.345 108.418 1.00 83.58 516 PRO B C 1
ATOM 5346 O O . PRO B 1 467 ? 107.462 62.130 108.310 1.00 83.58 516 PRO B O 1
ATOM 5350 N N . LEU B 1 468 ? 105.729 63.096 109.392 1.00 77.83 517 LEU B N 1
ATOM 5351 C CA . LEU B 1 468 ? 106.406 63.691 110.553 1.00 77.83 517 LEU B CA 1
ATOM 5352 C C . LEU B 1 468 ? 107.555 64.635 110.194 1.00 77.83 517 LEU B C 1
ATOM 5353 O O . LEU B 1 468 ? 108.275 65.103 111.081 1.00 77.83 517 LEU B O 1
ATOM 5358 N N . LEU B 1 469 ? 107.732 64.926 108.909 1.00 70.84 518 LEU B N 1
ATOM 5359 C CA . LEU B 1 469 ? 108.567 66.009 108.419 1.00 70.84 518 LEU B CA 1
ATOM 5360 C C . LEU B 1 469 ? 107.762 66.977 107.575 1.00 70.84 518 LEU B C 1
ATOM 5361 O O . LEU B 1 469 ? 107.848 68.189 107.786 1.00 70.84 518 LEU B O 1
ATOM 5366 N N . ALA B 1 470 ? 106.965 66.460 106.632 1.00 68.84 519 ALA B N 1
ATOM 5367 C CA . ALA B 1 470 ? 106.022 67.286 105.887 1.00 68.84 519 ALA B CA 1
ATOM 5368 C C . ALA B 1 470 ? 104.964 67.886 106.795 1.00 68.84 519 ALA B C 1
ATOM 5369 O O . ALA B 1 470 ? 104.522 69.016 106.566 1.00 68.84 519 ALA B O 1
ATOM 5371 N N . GLU B 1 471 ? 104.524 67.133 107.803 1.00 73.42 520 GLU B N 1
ATOM 5372 C CA . GLU B 1 471 ? 103.680 67.710 108.841 1.00 73.42 520 GLU B CA 1
ATOM 5373 C C . GLU B 1 471 ? 104.436 68.769 109.629 1.00 73.42 520 GLU B C 1
ATOM 5374 O O . GLU B 1 471 ? 103.878 69.820 109.955 1.00 73.42 520 GLU B O 1
ATOM 5380 N N . ALA B 1 472 ? 105.708 68.518 109.934 1.00 67.29 521 ALA B N 1
ATOM 5381 C CA . ALA B 1 472 ? 106.510 69.498 110.652 1.00 67.29 521 ALA B CA 1
ATOM 5382 C C . ALA B 1 472 ? 106.963 70.648 109.764 1.00 67.29 521 ALA B C 1
ATOM 5383 O O . ALA B 1 472 ? 107.360 71.695 110.283 1.00 67.29 521 ALA B O 1
ATOM 5385 N N . LEU B 1 473 ? 106.921 70.475 108.445 1.00 62.68 522 LEU B N 1
ATOM 5386 C CA . LEU B 1 473 ? 107.247 71.565 107.534 1.00 62.68 522 LEU B CA 1
ATOM 5387 C C . LEU B 1 473 ? 106.039 72.460 107.292 1.00 62.68 522 LEU B C 1
ATOM 5388 O O . LEU B 1 473 ? 106.149 73.688 107.363 1.00 62.68 522 LEU B O 1
ATOM 5393 N N . ALA B 1 474 ? 104.881 71.863 107.012 1.00 65.80 523 ALA B N 1
ATOM 5394 C CA . ALA B 1 474 ? 103.667 72.623 106.752 1.00 65.80 523 ALA B CA 1
ATOM 5395 C C . ALA B 1 474 ? 103.067 73.247 108.003 1.00 65.80 523 ALA B C 1
ATOM 5396 O O . ALA B 1 474 ? 102.245 74.158 107.881 1.00 65.80 523 ALA B O 1
ATOM 5398 N N . ALA B 1 475 ? 103.453 72.795 109.195 1.00 66.87 524 ALA B N 1
ATOM 5399 C CA . ALA B 1 475 ? 102.998 73.438 110.420 1.00 66.87 524 ALA B CA 1
ATOM 5400 C C . ALA B 1 475 ? 103.609 74.813 110.620 1.00 66.87 524 ALA B C 1
ATOM 5401 O O . ALA B 1 475 ? 103.080 75.598 111.413 1.00 66.87 524 ALA B O 1
ATOM 5403 N N . ASN B 1 476 ? 104.699 75.124 109.928 1.00 64.98 525 ASN B N 1
ATOM 5404 C CA . ASN B 1 476 ? 105.335 76.428 110.017 1.00 64.98 525 ASN B CA 1
ATOM 5405 C C . ASN B 1 476 ? 104.944 77.368 108.892 1.00 64.98 525 ASN B C 1
ATOM 5406 O O . ASN B 1 476 ? 104.782 78.565 109.133 1.00 64.98 525 ASN B O 1
ATOM 5411 N N . PHE B 1 477 ? 104.777 76.867 107.661 1.00 59.70 526 PHE B N 1
ATOM 5412 C CA . PHE B 1 477 ? 104.571 77.737 106.504 1.00 59.70 526 PHE B CA 1
ATOM 5413 C C . PHE B 1 477 ? 103.323 77.276 105.761 1.00 59.70 526 PHE B C 1
ATOM 5414 O O . PHE B 1 477 ? 103.421 76.667 104.697 1.00 59.70 526 PHE B O 1
ATOM 5422 N N . ALA B 1 478 ? 102.153 77.595 106.297 1.00 55.15 527 ALA B N 1
ATOM 5423 C CA . ALA B 1 478 ? 100.921 77.392 105.545 1.00 55.15 527 ALA B CA 1
ATOM 5424 C C . ALA B 1 478 ? 99.843 78.417 105.852 1.00 55.15 527 ALA B C 1
ATOM 5425 O O . ALA B 1 478 ? 98.750 78.303 105.296 1.00 55.15 527 ALA B O 1
ATOM 5427 N N . VAL B 1 479 ? 100.095 79.398 106.716 1.00 53.79 528 VAL B N 1
ATOM 5428 C CA . VAL B 1 479 ? 99.029 80.217 107.280 1.00 53.79 528 VAL B CA 1
ATOM 5429 C C . VAL B 1 479 ? 99.302 81.637 106.779 1.00 53.79 528 VAL B C 1
ATOM 5430 O O . VAL B 1 479 ? 99.063 82.635 107.470 1.00 53.79 528 VAL B O 1
ATOM 5434 N N . ARG B 1 480 ? 99.846 81.736 105.582 1.00 49.52 529 ARG B N 1
ATOM 5435 C CA . ARG B 1 480 ? 100.139 83.055 105.043 1.00 49.52 529 ARG B CA 1
ATOM 5436 C C . ARG B 1 480 ? 98.862 83.726 104.529 1.00 49.52 529 ARG B C 1
ATOM 5437 O O . ARG B 1 480 ? 97.981 83.052 103.990 1.00 49.52 529 ARG B O 1
ATOM 5445 N N . PRO B 1 481 ? 98.713 85.036 104.741 1.00 41.70 530 PRO B N 1
ATOM 5446 C CA . PRO B 1 481 ? 97.498 85.727 104.295 1.00 41.70 530 PRO B CA 1
ATOM 5447 C C . PRO B 1 481 ? 97.423 85.858 102.784 1.00 41.70 530 PRO B C 1
ATOM 5448 O O . PRO B 1 481 ? 98.437 85.866 102.084 1.00 41.70 530 PRO B O 1
ATOM 5452 N N . LYS B 1 482 ? 96.191 85.979 102.287 1.00 37.70 531 LYS B N 1
ATOM 5453 C CA . LYS B 1 482 ? 95.939 85.860 100.855 1.00 37.70 531 LYS B CA 1
ATOM 5454 C C . LYS B 1 482 ? 96.182 87.165 100.110 1.00 37.70 531 LYS B C 1
ATOM 5455 O O . LYS B 1 482 ? 96.816 87.166 99.049 1.00 37.70 531 LYS B O 1
ATOM 5461 N N . TYR B 1 483 ? 95.684 88.280 100.634 1.00 36.84 532 TYR B N 1
ATOM 5462 C CA . TYR B 1 483 ? 95.752 89.563 99.954 1.00 36.84 532 TYR B CA 1
ATOM 5463 C C . TYR B 1 483 ? 96.613 90.535 100.746 1.00 36.84 532 TYR B C 1
ATOM 5464 O O . TYR B 1 483 ? 96.611 90.530 101.980 1.00 36.84 532 TYR B O 1
ATOM 5473 N N . ASN B 1 484 ? 97.349 91.372 100.017 1.00 38.33 533 ASN B N 1
ATOM 5474 C CA . ASN B 1 484 ? 98.204 92.382 100.625 1.00 38.33 533 ASN B CA 1
ATOM 5475 C C . ASN B 1 484 ? 97.351 93.486 101.230 1.00 38.33 533 ASN B C 1
ATOM 5476 O O . ASN B 1 484 ? 96.517 94.083 100.544 1.00 38.33 533 ASN B O 1
ATOM 5481 N N . PHE B 1 485 ? 97.570 93.763 102.508 1.00 35.57 534 PHE B N 1
ATOM 5482 C CA . PHE B 1 485 ? 96.861 94.807 103.224 1.00 35.57 534 PHE B CA 1
ATOM 5483 C C . PHE B 1 485 ? 97.846 95.575 104.087 1.00 35.57 534 PHE B C 1
ATOM 5484 O O . PHE B 1 485 ? 99.002 95.183 104.258 1.00 35.57 534 PHE B O 1
ATOM 5492 N N . HIS B 1 486 ? 97.365 96.687 104.629 1.00 40.78 535 HIS B N 1
ATOM 5493 C CA . HIS B 1 486 ? 98.241 97.668 105.255 1.00 40.78 535 HIS B CA 1
ATOM 5494 C C . HIS B 1 486 ? 97.377 98.536 106.155 1.00 40.78 535 HIS B C 1
ATOM 5495 O O . HIS B 1 486 ? 96.558 99.308 105.653 1.00 40.78 535 HIS B O 1
ATOM 5502 N N . VAL B 1 487 ? 97.547 98.421 107.468 1.00 45.25 53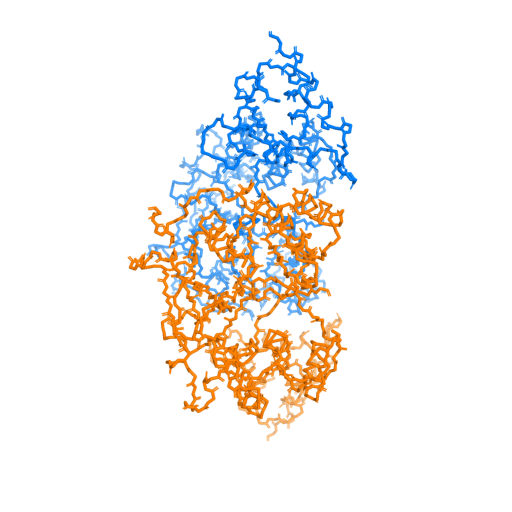6 VAL B N 1
ATOM 5503 C CA . VAL B 1 487 ? 96.808 99.317 108.341 1.00 45.25 536 VAL B CA 1
ATOM 5504 C C . VAL B 1 487 ? 97.484 100.685 108.326 1.00 45.25 536 VAL B C 1
ATOM 5505 O O . VAL B 1 487 ? 98.713 100.804 108.220 1.00 45.25 536 VAL B O 1
ATOM 5509 N N . SER B 1 488 ? 96.675 101.725 108.319 1.00 51.50 537 SER B N 1
ATOM 5510 C CA . SER B 1 488 ? 97.246 103.058 108.206 1.00 51.50 537 SER B CA 1
ATOM 5511 C C . SER B 1 488 ? 97.771 103.518 109.564 1.00 51.50 537 SER B C 1
ATOM 5512 O O . SER B 1 488 ? 97.138 103.265 110.591 1.00 51.50 537 SER B O 1
ATOM 5515 N N . PRO B 1 489 ? 98.915 104.203 109.602 1.00 59.02 538 PRO B N 1
ATOM 5516 C CA . PRO B 1 489 ? 99.506 104.613 110.880 1.00 59.02 538 PRO B CA 1
ATOM 5517 C C . PRO B 1 489 ? 98.880 105.844 111.517 1.00 59.02 538 PRO B C 1
ATOM 5518 O O . PRO B 1 489 ? 99.480 106.374 112.455 1.00 59.02 538 PRO B O 1
ATOM 5522 N N . LYS B 1 490 ? 97.697 106.260 111.050 1.00 67.22 539 LYS B N 1
ATOM 5523 C CA . LYS B 1 490 ? 96.944 107.469 111.439 1.00 67.22 539 LYS B CA 1
ATOM 5524 C C . LYS B 1 490 ? 97.843 108.700 111.599 1.00 67.22 539 LYS B C 1
ATOM 5525 O O . LYS B 1 490 ? 97.983 109.281 112.676 1.00 67.22 539 LYS B O 1
ATOM 5531 N N . ARG B 1 491 ? 98.472 109.084 110.488 1.00 70.29 540 ARG B N 1
ATOM 5532 C CA . ARG B 1 491 ? 99.341 110.255 110.469 1.00 70.29 540 ARG B CA 1
ATOM 5533 C C . ARG B 1 491 ? 98.906 111.319 109.473 1.00 70.29 540 ARG B C 1
ATOM 5534 O O . ARG B 1 491 ? 98.826 112.497 109.839 1.00 70.29 540 ARG B O 1
ATOM 5542 N N . THR B 1 492 ? 98.621 110.952 108.222 1.00 68.25 541 THR B N 1
ATOM 5543 C CA . THR B 1 492 ? 98.379 111.965 107.195 1.00 68.25 541 THR B CA 1
ATOM 5544 C C . THR B 1 492 ? 96.897 112.290 107.023 1.00 68.25 541 THR B C 1
ATOM 5545 O O . THR B 1 492 ? 96.470 113.424 107.260 1.00 68.25 541 THR B O 1
ATOM 5549 N N . SER B 1 493 ? 96.102 111.302 106.623 1.00 57.29 542 SER B N 1
ATOM 5550 C CA . SER B 1 493 ? 94.707 111.530 106.251 1.00 57.29 542 SER B CA 1
ATOM 5551 C C . SER B 1 493 ? 93.829 111.260 107.459 1.00 57.29 542 SER B C 1
ATOM 5552 O O . SER B 1 493 ? 93.252 110.184 107.604 1.00 57.29 542 SER B O 1
ATOM 5555 N N . HIS B 1 494 ? 93.721 112.248 108.339 1.00 61.08 543 HIS B N 1
ATOM 5556 C CA . HIS B 1 494 ? 92.913 112.063 109.534 1.00 61.08 543 HIS B CA 1
ATOM 5557 C C . HIS B 1 494 ? 91.417 112.205 109.280 1.00 61.08 543 HIS B C 1
ATOM 5558 O O . HIS B 1 494 ? 90.636 111.819 110.156 1.00 61.08 543 HIS B O 1
ATOM 5565 N N . SER B 1 495 ? 91.019 112.745 108.120 1.00 54.53 544 SER B N 1
ATOM 5566 C CA . SER B 1 495 ? 89.673 112.602 107.553 1.00 54.53 544 SER B CA 1
ATOM 5567 C C . SER B 1 495 ? 88.585 113.199 108.456 1.00 54.53 544 SER B C 1
ATOM 5568 O O . SER B 1 495 ? 87.863 112.483 109.153 1.00 54.53 544 SER B O 1
ATOM 5571 N N . ASN B 1 496 ? 88.559 114.537 108.489 1.00 49.06 545 ASN B N 1
ATOM 5572 C CA . ASN B 1 496 ? 87.537 115.321 109.185 1.00 49.06 545 ASN B CA 1
ATOM 5573 C C . ASN B 1 496 ? 86.113 114.888 108.847 1.00 49.06 545 ASN B C 1
ATOM 5574 O O . ASN B 1 496 ? 85.668 115.055 107.708 1.00 49.06 545 ASN B O 1
ATOM 5579 N N . PHE B 1 497 ? 85.389 114.332 109.820 1.00 54.16 546 PHE B N 1
ATOM 5580 C CA . PHE B 1 497 ? 84.017 113.868 109.572 1.00 54.16 546 PHE B CA 1
ATOM 5581 C C . PHE B 1 497 ? 83.018 115.007 109.773 1.00 54.16 546 PHE B C 1
ATOM 5582 O O . PHE B 1 497 ? 82.509 115.567 108.800 1.00 54.16 546 PHE B O 1
ATOM 5590 N N . MET B 1 498 ? 82.796 115.398 111.033 1.00 59.14 547 MET B N 1
ATOM 5591 C CA . MET B 1 498 ? 82.243 116.698 111.429 1.00 59.14 547 MET B CA 1
ATOM 5592 C C . MET B 1 498 ? 80.834 116.939 110.863 1.00 59.14 547 MET B C 1
ATOM 5593 O O . MET B 1 498 ? 80.620 117.713 109.928 1.00 59.14 547 MET B O 1
ATOM 5598 N N . MET B 1 499 ? 79.895 116.183 111.443 1.00 71.06 548 MET B N 1
ATOM 5599 C CA . MET B 1 499 ? 78.466 116.146 111.121 1.00 71.06 548 MET B CA 1
ATOM 5600 C C . MET B 1 499 ? 77.830 117.550 111.151 1.00 71.06 548 MET B C 1
ATOM 5601 O O . MET B 1 499 ? 78.313 118.469 111.817 1.00 71.06 548 MET B O 1
ATOM 5606 N N . LEU B 1 500 ? 76.707 117.695 110.432 1.00 70.55 549 LEU B N 1
ATOM 5607 C CA . LEU B 1 500 ? 76.127 118.967 110.013 1.00 70.55 549 LEU B CA 1
ATOM 5608 C C . LEU B 1 500 ? 74.763 119.182 110.682 1.00 70.55 549 LEU B C 1
ATOM 5609 O O . LEU B 1 500 ? 73.742 119.363 110.010 1.00 70.55 549 LEU B O 1
ATOM 5614 N N . THR B 1 501 ? 74.709 119.088 112.010 1.00 77.17 550 THR B N 1
ATOM 5615 C CA . THR B 1 501 ? 73.458 119.319 112.728 1.00 77.17 550 THR B CA 1
ATOM 5616 C C . THR B 1 501 ? 72.996 120.778 112.596 1.00 77.17 550 THR B C 1
ATOM 5617 O O . THR B 1 501 ? 73.709 121.645 112.096 1.00 77.17 550 THR B O 1
ATOM 5621 N N . SER B 1 502 ? 71.779 121.046 113.071 1.00 76.52 551 SER B N 1
ATOM 5622 C CA . SER B 1 502 ? 71.091 122.296 112.769 1.00 76.52 551 SER B CA 1
ATOM 5623 C C . SER B 1 502 ? 71.300 123.384 113.823 1.00 76.52 551 SER B C 1
ATOM 5624 O O . SER B 1 502 ? 70.533 124.351 113.855 1.00 76.52 551 SER B O 1
ATOM 5627 N N . ASN B 1 503 ? 72.312 123.256 114.675 1.00 71.46 552 ASN B N 1
ATOM 5628 C CA . ASN B 1 503 ? 72.660 124.303 115.633 1.00 71.46 552 ASN B CA 1
ATOM 5629 C C . ASN B 1 503 ? 73.729 125.185 114.998 1.00 71.46 552 ASN B C 1
ATOM 5630 O O . ASN B 1 503 ? 74.883 124.764 114.876 1.00 71.46 552 ASN B O 1
ATOM 5635 N N . LEU B 1 504 ? 73.345 126.421 114.634 1.00 70.60 553 LEU B N 1
ATOM 5636 C CA . LEU B 1 504 ? 74.163 127.289 113.778 1.00 70.60 553 LEU B CA 1
ATOM 5637 C C . LEU B 1 504 ? 75.506 127.641 114.401 1.00 70.60 553 LEU B C 1
ATOM 5638 O O . LEU B 1 504 ? 76.480 127.882 113.672 1.00 70.60 553 LEU B O 1
ATOM 5643 N N . THR B 1 505 ? 75.576 127.678 115.733 1.00 69.95 554 THR B N 1
ATOM 5644 C CA . THR B 1 505 ? 76.866 127.801 116.400 1.00 69.95 554 THR B CA 1
ATOM 5645 C C . THR B 1 505 ? 77.766 126.619 116.065 1.00 69.95 554 THR B C 1
ATOM 5646 O O . THR B 1 505 ? 78.871 126.808 115.544 1.00 69.95 554 THR B O 1
ATOM 5650 N N . GLU B 1 506 ? 77.269 125.394 116.268 1.00 70.01 555 GLU B N 1
ATOM 5651 C CA . GLU B 1 506 ? 78.063 124.208 115.966 1.00 70.01 555 GLU B CA 1
ATOM 5652 C C . GLU B 1 506 ? 78.360 124.094 114.477 1.00 70.01 555 GLU B C 1
ATOM 5653 O O . GLU B 1 506 ? 79.415 123.574 114.105 1.00 70.01 555 GLU B O 1
ATOM 5659 N N . VAL B 1 507 ? 77.495 124.660 113.628 1.00 66.85 556 VAL B N 1
ATOM 5660 C CA . VAL B 1 507 ? 77.807 124.787 112.208 1.00 66.85 556 VAL B CA 1
ATOM 5661 C C . VAL B 1 507 ? 79.005 125.705 111.986 1.00 66.85 556 VAL B C 1
ATOM 5662 O O . VAL B 1 507 ? 79.882 125.390 111.176 1.00 66.85 556 VAL B O 1
ATOM 5666 N N . VAL B 1 508 ? 79.079 126.846 112.686 1.00 65.04 557 VAL B N 1
ATOM 5667 C CA . VAL B 1 508 ? 80.163 127.758 112.316 1.00 65.04 557 VAL B CA 1
ATOM 5668 C C . VAL B 1 508 ? 81.505 127.308 112.899 1.00 65.04 557 VAL B C 1
ATOM 5669 O O . VAL B 1 508 ? 82.531 127.421 112.212 1.00 65.04 557 VAL B O 1
ATOM 5673 N N . GLU B 1 509 ? 81.543 126.729 114.115 1.00 66.06 558 GLU B N 1
ATOM 5674 C CA . GLU B 1 509 ? 82.828 126.119 114.488 1.00 66.06 558 GLU B CA 1
ATOM 5675 C C . GLU B 1 509 ? 83.132 124.835 113.720 1.00 66.06 558 GLU B C 1
ATOM 5676 O O . GLU B 1 509 ? 84.311 124.540 113.508 1.00 66.06 558 GLU B O 1
ATOM 5682 N N . SER B 1 510 ? 82.126 124.102 113.229 1.00 61.82 559 SER B N 1
ATOM 5683 C CA . SER B 1 510 ? 82.425 122.947 112.386 1.00 61.82 559 SER B CA 1
ATOM 5684 C C . SER B 1 510 ? 83.034 123.368 111.055 1.00 61.82 559 SER B C 1
ATOM 5685 O O . SER B 1 510 ? 84.054 122.815 110.633 1.00 61.82 559 SER B O 1
ATOM 5688 N N . LEU B 1 511 ? 82.454 124.370 110.402 1.00 59.13 560 LEU B N 1
ATOM 5689 C CA . LEU B 1 511 ? 82.975 124.802 109.115 1.00 59.13 560 LEU B CA 1
ATOM 5690 C C . LEU B 1 511 ? 84.276 125.581 109.244 1.00 59.13 560 LEU B C 1
ATOM 5691 O O . LEU B 1 511 ? 85.068 125.586 108.298 1.00 59.13 560 LEU B O 1
ATOM 5696 N N . ASP B 1 512 ? 84.526 126.233 110.383 1.00 61.44 561 ASP B N 1
ATOM 5697 C CA . ASP B 1 512 ? 85.839 126.832 110.584 1.00 61.44 561 ASP B CA 1
ATOM 5698 C C . ASP B 1 512 ? 86.886 125.786 110.937 1.00 61.44 561 ASP B C 1
ATOM 5699 O O . ASP B 1 512 ? 88.069 125.959 110.621 1.00 61.44 561 ASP B O 1
ATOM 5704 N N . ARG B 1 513 ? 86.471 124.698 111.581 1.00 59.84 562 ARG B N 1
ATOM 5705 C CA . ARG B 1 513 ? 87.417 123.670 111.983 1.00 59.84 562 ARG B CA 1
ATOM 5706 C C . ARG B 1 513 ? 87.742 122.744 110.814 1.00 59.84 562 ARG B C 1
ATOM 5707 O O . ARG B 1 513 ? 88.809 122.123 110.791 1.00 59.84 562 ARG B O 1
ATOM 5715 N N . LEU B 1 514 ? 86.866 122.687 109.808 1.00 52.78 563 LEU B N 1
ATOM 5716 C CA . LEU B 1 514 ? 87.277 122.180 108.499 1.00 52.78 563 LEU B CA 1
ATOM 5717 C C . LEU B 1 514 ? 88.272 123.085 107.789 1.00 52.78 563 LEU B C 1
ATOM 5718 O O . LEU B 1 514 ? 88.942 122.620 106.863 1.00 52.78 563 LEU B O 1
ATOM 5723 N N . ARG B 1 515 ? 88.378 124.354 108.172 1.00 52.13 564 ARG B N 1
ATOM 5724 C CA . ARG B 1 515 ? 89.290 125.277 107.510 1.00 52.13 564 ARG B CA 1
ATOM 5725 C C . ARG B 1 515 ? 90.636 125.379 108.200 1.00 52.13 564 ARG B C 1
ATOM 5726 O O . ARG B 1 515 ? 91.637 125.670 107.538 1.00 52.13 564 ARG B O 1
ATOM 5734 N N . ARG B 1 516 ? 90.679 125.157 109.514 1.00 60.66 565 ARG B N 1
ATOM 5735 C CA . ARG B 1 516 ? 91.953 125.154 110.223 1.00 60.66 565 ARG B CA 1
ATOM 5736 C C . ARG B 1 516 ? 92.823 123.973 109.817 1.00 60.66 565 ARG B C 1
ATOM 5737 O O . ARG B 1 516 ? 94.053 124.083 109.822 1.00 60.66 565 ARG B O 1
ATOM 5745 N N . ASN B 1 517 ? 92.212 122.845 109.469 1.00 52.91 566 ASN B N 1
ATOM 5746 C CA . ASN B 1 517 ? 92.940 121.627 109.115 1.00 52.91 566 ASN B CA 1
ATOM 5747 C C . ASN B 1 517 ? 92.544 121.176 107.719 1.00 52.91 566 ASN B C 1
ATOM 5748 O O . ASN B 1 517 ? 91.494 120.534 107.548 1.00 52.91 566 ASN B O 1
ATOM 5753 N N . PRO B 1 518 ? 93.329 121.480 106.699 1.00 46.62 567 PRO B N 1
ATOM 5754 C CA . PRO B 1 518 ? 93.015 121.040 105.331 1.00 46.62 567 PRO B CA 1
ATOM 5755 C C . PRO B 1 518 ? 93.591 119.659 105.021 1.00 46.62 567 PRO B C 1
ATOM 5756 O O . PRO B 1 518 ? 94.630 119.497 104.385 1.00 46.62 567 PRO B O 1
ATOM 5760 N N . ARG B 1 519 ? 92.900 118.625 105.485 1.00 45.19 568 ARG B N 1
ATOM 5761 C CA . ARG B 1 519 ? 93.415 117.269 105.402 1.00 45.19 568 ARG B CA 1
ATOM 5762 C C . ARG B 1 519 ? 93.037 116.638 104.064 1.00 45.19 568 ARG B C 1
ATOM 5763 O O . ARG B 1 519 ? 92.561 117.309 103.148 1.00 45.19 568 ARG B O 1
ATOM 5771 N N . LYS B 1 520 ? 93.253 115.328 103.940 1.00 37.16 569 LYS B N 1
ATOM 5772 C CA . LYS B 1 520 ? 93.185 114.675 102.637 1.00 37.16 569 LYS B CA 1
ATOM 5773 C C . LYS B 1 520 ? 91.751 114.375 102.217 1.00 37.16 569 LYS B C 1
ATOM 5774 O O . LYS B 1 520 ? 91.367 114.654 101.083 1.00 37.16 569 LYS B O 1
ATOM 5780 N N . PHE B 1 521 ? 90.951 113.792 103.105 1.00 36.53 570 PHE B N 1
ATOM 5781 C CA . PHE B 1 521 ? 89.546 113.514 102.830 1.00 36.53 570 PHE B CA 1
ATOM 5782 C C . PHE B 1 521 ? 88.660 114.292 103.793 1.00 36.53 570 PHE B C 1
ATOM 5783 O O . PHE B 1 521 ? 88.998 114.452 104.966 1.00 36.53 570 PHE B O 1
ATOM 5791 N N . ASN B 1 522 ? 87.532 114.792 103.293 1.00 40.85 571 ASN B N 1
ATOM 5792 C CA . ASN B 1 522 ? 86.539 115.439 104.137 1.00 40.85 571 ASN B CA 1
ATOM 5793 C C . ASN B 1 522 ? 85.163 114.948 103.717 1.00 40.85 571 ASN B C 1
ATOM 5794 O O . ASN B 1 522 ? 84.935 114.677 102.536 1.00 40.85 571 ASN B O 1
ATOM 5799 N N . CYS B 1 523 ? 84.243 114.836 104.676 1.00 51.86 572 CYS B N 1
ATOM 5800 C CA . CYS B 1 523 ? 82.975 114.141 104.440 1.00 51.86 572 CYS B CA 1
ATOM 5801 C C . CYS B 1 523 ? 81.855 114.823 105.218 1.00 51.86 572 CYS B C 1
ATOM 5802 O O . CYS B 1 523 ? 81.646 114.518 106.390 1.00 51.86 572 CYS B O 1
ATOM 5805 N N . ILE B 1 524 ? 81.099 115.693 104.556 1.00 58.37 573 ILE B N 1
ATOM 5806 C CA . ILE B 1 524 ? 80.007 116.403 105.217 1.00 58.37 573 ILE B CA 1
ATOM 5807 C C . ILE B 1 524 ? 78.698 115.685 104.903 1.00 58.37 573 ILE B C 1
ATOM 5808 O O . ILE B 1 524 ? 78.154 115.817 103.805 1.00 58.37 573 ILE B O 1
ATOM 5813 N N . ASN B 1 525 ? 78.190 114.917 105.863 1.00 66.74 574 ASN B N 1
ATOM 5814 C CA . ASN B 1 525 ? 76.867 114.324 105.732 1.00 66.74 574 ASN B CA 1
ATOM 5815 C C . ASN B 1 525 ? 75.832 115.144 106.494 1.00 66.74 574 ASN B C 1
ATOM 5816 O O . ASN B 1 525 ? 76.162 115.874 107.432 1.00 66.74 574 ASN B O 1
ATOM 5821 N N . ASP B 1 526 ? 74.573 115.027 106.068 1.00 80.07 575 ASP B N 1
ATOM 5822 C CA . ASP B 1 526 ? 73.579 116.037 106.412 1.00 80.07 575 ASP B CA 1
ATOM 5823 C C . ASP B 1 526 ? 73.117 115.966 107.861 1.00 80.07 575 ASP B C 1
ATOM 5824 O O . ASP B 1 526 ? 73.496 116.831 108.656 1.00 80.07 575 ASP B O 1
ATOM 5829 N N . ASN B 1 527 ? 72.398 114.897 108.214 1.00 82.61 576 ASN B N 1
ATOM 5830 C CA . ASN B 1 527 ? 71.709 114.734 109.504 1.00 82.61 576 ASN B CA 1
ATOM 5831 C C . ASN B 1 527 ? 70.909 116.000 109.838 1.00 82.61 576 ASN B C 1
ATOM 5832 O O . ASN B 1 527 ? 71.067 116.624 110.888 1.00 82.61 576 ASN B O 1
ATOM 5837 N N . LEU B 1 528 ? 70.071 116.406 108.893 1.00 83.99 577 LEU B N 1
ATOM 5838 C CA . LEU B 1 528 ? 69.389 117.686 108.977 1.00 83.99 577 LEU B CA 1
ATOM 5839 C C . LEU B 1 528 ? 67.965 117.522 109.490 1.00 83.99 577 LEU B C 1
ATOM 5840 O O . LEU B 1 528 ? 67.275 116.551 109.173 1.00 83.99 577 LEU B O 1
ATOM 5845 N N . ASP B 1 529 ? 67.534 118.488 110.295 1.00 91.68 578 ASP B N 1
ATOM 5846 C CA . ASP B 1 529 ? 66.152 118.555 110.734 1.00 91.68 578 ASP B CA 1
ATOM 5847 C C . ASP B 1 529 ? 65.247 118.944 109.569 1.00 91.68 578 ASP B C 1
ATOM 5848 O O . ASP B 1 529 ? 65.658 119.625 108.628 1.00 91.68 578 ASP B O 1
ATOM 5853 N N . ALA B 1 530 ? 63.996 118.495 109.639 1.00 98.29 579 ALA B N 1
ATOM 5854 C CA . ALA B 1 530 ? 63.002 118.847 108.638 1.00 98.29 579 ALA B CA 1
ATOM 5855 C C . ALA B 1 530 ? 61.878 119.717 109.178 1.00 98.29 579 ALA B C 1
ATOM 5856 O O . ALA B 1 530 ? 61.126 120.287 108.379 1.00 98.29 579 ALA B O 1
ATOM 5858 N N . ASN B 1 531 ? 61.737 119.834 110.499 1.00 100.32 580 ASN B N 1
ATOM 5859 C CA . ASN B 1 531 ? 60.735 120.726 111.068 1.00 100.32 580 ASN B CA 1
ATOM 5860 C C . ASN B 1 531 ? 61.138 122.187 110.914 1.00 100.32 580 ASN B C 1
ATOM 5861 O O . ASN B 1 531 ? 60.301 123.034 110.584 1.00 100.32 580 ASN B O 1
ATOM 5866 N N . ARG B 1 532 ? 62.412 122.500 111.140 1.00 93.58 581 ARG B N 1
ATOM 5867 C CA . ARG B 1 532 ? 62.897 123.877 111.070 1.00 93.58 581 ARG B CA 1
ATOM 5868 C C . ARG B 1 532 ? 63.185 124.213 109.614 1.00 93.58 581 ARG B C 1
ATOM 5869 O O . ARG B 1 532 ? 64.302 124.052 109.126 1.00 93.58 581 ARG B O 1
ATOM 5877 N N . GLY B 1 533 ? 62.164 124.693 108.910 1.00 91.47 582 GLY B N 1
ATOM 5878 C CA . GLY B 1 533 ? 62.359 125.145 107.547 1.00 91.47 582 GLY B CA 1
ATOM 5879 C C . GLY B 1 533 ? 62.968 126.522 107.415 1.00 91.47 582 GLY B C 1
ATOM 5880 O O . GLY B 1 533 ? 63.282 126.944 106.298 1.00 91.47 582 GLY B O 1
ATOM 5881 N N . GLU B 1 534 ? 63.141 127.231 108.529 1.00 88.12 583 GLU B N 1
ATOM 5882 C CA . GLU B 1 534 ? 63.697 128.577 108.512 1.00 88.12 583 GLU B CA 1
ATOM 5883 C C . GLU B 1 534 ? 65.189 128.607 108.817 1.00 88.12 583 GLU B C 1
ATOM 5884 O O . GLU B 1 534 ? 65.921 129.393 108.204 1.00 88.12 583 GLU B O 1
ATOM 5890 N N . ASP B 1 535 ? 65.659 127.778 109.750 1.00 83.69 584 ASP B N 1
ATOM 5891 C CA . ASP B 1 535 ? 67.085 127.676 110.025 1.00 83.69 584 ASP B CA 1
ATOM 5892 C C . ASP B 1 535 ? 67.818 126.869 108.967 1.00 83.69 584 ASP B C 1
ATOM 5893 O O . ASP B 1 535 ? 68.965 127.189 108.634 1.00 83.69 584 ASP B O 1
ATOM 5898 N N . ASN B 1 536 ? 67.165 125.852 108.407 1.00 81.10 585 ASN B N 1
ATOM 5899 C CA . ASN B 1 536 ? 67.764 124.998 107.392 1.00 81.10 585 ASN B CA 1
ATOM 5900 C C . ASN B 1 536 ? 67.666 125.579 105.990 1.00 81.10 585 ASN B C 1
ATOM 5901 O O . ASN B 1 536 ? 67.783 124.830 105.018 1.00 81.10 585 ASN B O 1
ATOM 5906 N N . GLU B 1 537 ? 67.410 126.876 105.865 1.00 76.83 586 GLU B N 1
ATOM 5907 C CA . GLU B 1 537 ? 67.673 127.622 104.646 1.00 76.83 586 GLU B CA 1
ATOM 5908 C C . GLU B 1 537 ? 68.957 128.426 104.796 1.00 76.83 586 GLU B C 1
ATOM 5909 O O . GLU B 1 537 ? 69.792 128.462 103.881 1.00 76.83 586 GLU B O 1
ATOM 5915 N N . MET B 1 538 ? 69.139 129.028 105.974 1.00 73.13 587 MET B N 1
ATOM 5916 C CA . MET B 1 538 ? 70.385 129.704 106.310 1.00 73.13 587 MET B CA 1
ATOM 5917 C C . MET B 1 538 ? 71.542 128.721 106.422 1.00 73.13 587 MET B C 1
ATOM 5918 O O . MET B 1 538 ? 72.686 129.083 106.133 1.00 73.13 587 MET B O 1
ATOM 5923 N N . VAL B 1 539 ? 71.268 127.481 106.836 1.00 67.40 588 VAL B N 1
ATOM 5924 C CA . VAL B 1 539 ? 72.309 126.456 106.872 1.00 67.40 588 VAL B CA 1
ATOM 5925 C C . VAL B 1 539 ? 72.798 126.126 105.464 1.00 67.40 588 VAL B C 1
ATOM 5926 O O . VAL B 1 539 ? 74.008 126.078 105.211 1.00 67.40 588 VAL B O 1
ATOM 5930 N N . ARG B 1 540 ? 71.874 125.926 104.520 1.00 67.81 589 ARG B N 1
ATOM 5931 C CA . ARG B 1 540 ? 72.274 125.607 103.153 1.00 67.81 589 ARG B CA 1
ATOM 5932 C C . ARG B 1 540 ? 72.900 126.800 102.444 1.00 67.81 589 ARG B C 1
ATOM 5933 O O . ARG B 1 540 ? 73.705 126.612 101.527 1.00 67.81 589 ARG B O 1
ATOM 5941 N N . HIS B 1 541 ? 72.534 128.026 102.826 1.00 66.59 590 HIS B N 1
ATOM 5942 C CA . HIS B 1 541 ? 73.263 129.174 102.295 1.00 66.59 590 HIS B CA 1
ATOM 5943 C C . HIS B 1 541 ? 74.632 129.344 102.940 1.00 66.59 590 HIS B C 1
ATOM 5944 O O . HIS B 1 541 ? 75.555 129.844 102.292 1.00 66.59 590 HIS B O 1
ATOM 5951 N N . LEU B 1 542 ? 74.783 128.940 104.200 1.00 59.14 591 LEU B N 1
ATOM 5952 C CA . LEU B 1 542 ? 76.065 129.064 104.879 1.00 59.14 591 LEU B CA 1
ATOM 5953 C C . LEU B 1 542 ? 77.061 128.035 104.370 1.00 59.14 591 LEU B C 1
ATOM 5954 O O . LEU B 1 542 ? 78.258 128.321 104.268 1.00 59.14 591 LEU B O 1
ATOM 5959 N N . LEU B 1 543 ? 76.580 126.832 104.054 1.00 54.81 592 LEU B N 1
ATOM 5960 C CA . LEU B 1 543 ? 77.443 125.800 103.495 1.00 54.81 592 LEU B CA 1
ATOM 5961 C C . LEU B 1 543 ? 77.913 126.166 102.097 1.00 54.81 592 LEU B C 1
ATOM 5962 O O . LEU B 1 543 ? 79.005 125.761 101.686 1.00 54.81 592 LEU B O 1
ATOM 5967 N N . GLU B 1 544 ? 77.105 126.921 101.357 1.00 57.92 593 GLU B N 1
ATOM 5968 C CA . GLU B 1 544 ? 77.512 127.382 100.041 1.00 57.92 593 GLU B CA 1
ATOM 5969 C C . GLU B 1 544 ? 78.643 128.393 100.126 1.00 57.92 593 GLU B C 1
ATOM 5970 O O . GLU B 1 544 ? 79.460 128.472 99.203 1.00 57.92 593 GLU B O 1
ATOM 5976 N N . ASP B 1 545 ? 78.715 129.151 101.222 1.00 57.10 594 ASP B N 1
ATOM 5977 C CA . ASP B 1 545 ? 79.868 130.009 101.457 1.00 57.10 594 ASP B CA 1
ATOM 5978 C C . ASP B 1 545 ? 81.131 129.190 101.685 1.00 57.10 594 ASP B C 1
ATOM 5979 O O . ASP B 1 545 ? 82.219 129.616 101.289 1.00 57.10 594 ASP B O 1
ATOM 5984 N N . PHE B 1 546 ? 81.007 128.021 102.321 1.00 50.11 595 PHE B N 1
ATOM 5985 C CA . PHE B 1 546 ? 82.161 127.155 102.548 1.00 50.11 595 PHE B CA 1
ATOM 5986 C C . PHE B 1 546 ? 82.654 126.522 101.254 1.00 50.11 595 PHE B C 1
ATOM 5987 O O . PHE B 1 546 ? 83.856 126.527 100.969 1.00 50.11 595 PHE B O 1
ATOM 5995 N N . TYR B 1 547 ? 81.743 125.949 100.468 1.00 49.57 596 TYR B N 1
ATOM 5996 C CA . TYR B 1 547 ? 82.165 125.184 99.300 1.00 49.57 596 TYR B CA 1
ATOM 5997 C C . TYR B 1 547 ? 82.643 126.075 98.163 1.00 49.57 596 TYR B C 1
ATOM 5998 O O . TYR B 1 547 ? 83.413 125.613 97.318 1.00 49.57 596 TYR B O 1
ATOM 6007 N N . LEU B 1 548 ? 82.211 127.334 98.117 1.00 48.36 597 LEU B N 1
ATOM 6008 C CA . LEU B 1 548 ? 82.806 128.275 97.178 1.00 48.36 597 LEU B CA 1
ATOM 6009 C C . LEU B 1 548 ? 84.079 128.914 97.712 1.00 48.36 597 LEU B C 1
ATOM 6010 O O . LEU B 1 548 ? 84.815 129.530 96.936 1.00 48.36 597 LEU B O 1
ATOM 6015 N N . SER B 1 549 ? 84.362 128.780 99.008 1.00 45.05 598 SER B N 1
ATOM 6016 C CA . SER B 1 549 ? 85.588 129.327 99.573 1.00 45.05 598 SER B CA 1
ATOM 6017 C C . SER B 1 549 ? 86.831 128.564 99.153 1.00 45.05 598 SER B C 1
ATOM 6018 O O . SER B 1 549 ? 87.935 129.103 99.267 1.00 45.05 598 SER B O 1
ATOM 6021 N N . PHE B 1 550 ? 86.679 127.336 98.685 1.00 41.08 599 PHE B N 1
ATOM 6022 C CA . PHE B 1 550 ? 87.790 126.499 98.268 1.00 41.08 599 PHE B CA 1
ATOM 6023 C C . PHE B 1 550 ? 87.761 126.173 96.790 1.00 41.08 599 PHE B C 1
ATOM 6024 O O . PHE B 1 550 ? 88.814 126.110 96.158 1.00 41.08 599 PHE B O 1
ATOM 6032 N N . PHE B 1 551 ? 86.578 125.963 96.219 1.00 41.58 600 PHE B N 1
ATOM 6033 C CA . PHE B 1 551 ? 86.424 125.406 94.874 1.00 41.58 600 PHE B CA 1
ATOM 6034 C C . PHE B 1 551 ? 85.526 126.313 94.041 1.00 41.58 600 PHE B C 1
ATOM 6035 O O . PHE B 1 551 ? 84.378 125.952 93.751 1.00 41.58 600 PHE B O 1
ATOM 6043 N N . PRO B 1 552 ? 86.000 127.497 93.634 1.00 47.57 601 PRO B N 1
ATOM 6044 C CA . PRO B 1 552 ? 85.123 128.413 92.898 1.00 47.57 601 PRO B CA 1
ATOM 6045 C C . PRO B 1 552 ? 85.169 128.305 91.382 1.00 47.57 601 PRO B C 1
ATOM 6046 O O . PRO B 1 552 ? 84.267 128.840 90.726 1.00 47.57 601 PRO B O 1
ATOM 6050 N N . ARG B 1 553 ? 86.169 127.648 90.804 1.00 53.51 602 ARG B N 1
ATOM 6051 C CA . ARG B 1 553 ? 86.275 127.569 89.355 1.00 53.51 602 ARG B CA 1
ATOM 6052 C C . ARG B 1 553 ? 85.322 126.521 88.807 1.00 53.51 602 ARG B C 1
ATOM 6053 O O . ARG B 1 553 ? 85.177 125.438 89.375 1.00 53.51 602 ARG B O 1
ATOM 6061 N N . ARG B 1 554 ? 84.679 126.843 87.691 1.00 59.14 603 ARG B N 1
ATOM 6062 C CA . ARG B 1 554 ? 83.829 125.878 87.005 1.00 59.14 603 ARG B CA 1
ATOM 6063 C C . ARG B 1 554 ? 84.703 124.810 86.363 1.00 59.14 603 ARG B C 1
ATOM 6064 O O . ARG B 1 554 ? 85.421 125.085 85.397 1.00 59.14 603 ARG B O 1
ATOM 6072 N N . SER B 1 555 ? 84.643 123.594 86.898 1.00 55.79 604 SER B N 1
ATOM 6073 C CA . SER B 1 555 ? 85.445 122.496 86.388 1.00 55.79 604 SER B CA 1
ATOM 6074 C C . SER B 1 555 ? 84.931 122.048 85.023 1.00 55.79 604 SER B C 1
ATOM 6075 O O . SER B 1 555 ? 83.827 122.393 84.596 1.00 55.79 604 SER B O 1
ATOM 6078 N N . LYS B 1 556 ? 85.751 121.255 84.333 1.00 56.19 605 LYS B N 1
ATOM 6079 C CA . LYS B 1 556 ? 85.427 120.832 82.977 1.00 56.19 605 LYS B CA 1
ATOM 6080 C C . LYS B 1 556 ? 84.339 119.769 82.924 1.00 56.19 605 LYS B C 1
ATOM 6081 O O . LYS B 1 556 ? 83.858 119.455 81.832 1.00 56.19 605 LYS B O 1
ATOM 6087 N N . PHE B 1 557 ? 83.942 119.209 84.067 1.00 52.79 606 PHE B N 1
ATOM 6088 C CA . PHE B 1 557 ? 82.811 118.295 84.099 1.00 52.79 606 PHE B CA 1
ATOM 6089 C C . PHE B 1 557 ? 81.481 119.010 83.912 1.00 52.79 606 PHE B C 1
ATOM 6090 O O . PHE B 1 557 ? 80.492 118.365 83.553 1.00 52.79 606 PHE B O 1
ATOM 6098 N N . GLU B 1 558 ? 81.431 120.318 84.139 1.00 55.37 607 GLU B N 1
ATOM 6099 C CA . GLU B 1 558 ? 80.180 121.057 84.201 1.00 55.37 607 GLU B CA 1
ATOM 6100 C C . GLU B 1 558 ? 79.990 121.900 82.951 1.00 55.37 607 GLU B C 1
ATOM 6101 O O . GLU B 1 558 ? 80.887 122.654 82.560 1.00 55.37 607 GLU B O 1
ATOM 6107 N N . LEU B 1 559 ? 78.820 121.765 82.332 1.00 59.85 608 LEU B N 1
ATOM 6108 C CA . LEU B 1 559 ? 78.477 122.557 81.166 1.00 59.85 608 LEU B CA 1
ATOM 6109 C C . LEU B 1 559 ? 78.265 124.019 81.565 1.00 59.85 608 LEU B C 1
ATOM 6110 O O . LEU B 1 559 ? 77.863 124.304 82.696 1.00 59.85 608 LEU B O 1
ATOM 6115 N N . PRO B 1 560 ? 78.555 124.962 80.669 1.00 65.80 609 PRO B N 1
ATOM 6116 C CA . PRO B 1 560 ? 78.406 126.385 81.011 1.00 65.80 609 PRO B CA 1
ATOM 6117 C C . PRO B 1 560 ? 76.946 126.782 81.127 1.00 65.80 609 PRO B C 1
ATOM 6118 O O . PRO B 1 560 ? 76.134 126.477 80.240 1.00 65.80 609 PRO B O 1
ATOM 6122 N N . PRO B 1 561 ? 76.565 127.460 82.220 1.00 67.43 610 PRO B N 1
ATOM 6123 C CA . PRO B 1 561 ? 75.202 127.980 82.368 1.00 67.43 610 PRO B CA 1
ATOM 6124 C C . PRO B 1 561 ? 74.960 129.225 81.520 1.00 67.43 610 PRO B C 1
ATOM 6125 O O . PRO B 1 561 ? 74.826 129.108 80.302 1.00 67.43 610 PRO B O 1
#

Secondary structure (DSSP, 8-state):
--S---EEE------SHHHHHHHHH---TGGGTHHHHHHH-TT---EEEEESSPPPTTB----SSEEEEEHHHH-SSTTS-S---HHHHGGGGGG-TT--SEEE---SSEE--S---GGGT--SSS--EE-B---SHHHHHHHHHHHHHHSS-------B-SS--EEEHHHHHHHHTT-HHHHHHHHT-SS--TT---HHHHHTTTTTT-B----HHHHHHSSS-SSSS-B-HHHHHHHHHTTS-SS--HHHHHHHHHHHHH-----B-HHHHHH-TTTHHHHHTTSS--BSS--EE--SSS---B-----S-HHHHHHHHHHHHH---S-EE------SS-TTHHHHHHHHHHHHHHHH--S--TTB---/--S---EEE------SHHHHHHHHH---TGGGTHHHHHHH-TT---EEEEESSPPPTTB----SSEEEEEHHHH-SSTTS-S---HHHHGGGGGG-TT--SEEE---SSEE--S---GGGT--SSS--EE-B---SHHHHHHHHHHHHHHSS-------B-SS--EEEHHHHHHHHTT-HHHHHHHHT-SS--TT---HHHHHTTTTTT-B----HHHHHHSSS-SSSS-B-HHHHHHHHHTTS-SS--HHHHHHHHHHHHH-----B-HHHHHH-TTTHHHHHTTSS--BSS--EE--SSS---B-----S-HHHHHHHHHHHHH---S-EE------SS-TTHHHHHHHHHHHHHHHH--S--TTB---

Solvent-accessible surface area: 38085 Å² total; per-residue (Å²): 113,90,58,34,3,1,0,1,0,33,45,100,43,60,96,39,89,109,28,76,96,64,48,199,178,99,86,58,25,2,55,13,2,2,16,0,1,75,106,33,1,80,41,0,125,12,0,4,0,3,6,64,52,36,102,1,97,31,5,49,80,118,43,157,59,3,43,37,25,50,8,117,100,7,8,63,85,99,100,6,44,59,8,36,8,47,8,2,24,25,7,4,2,10,113,4,107,133,17,23,96,43,0,0,19,0,53,49,16,5,13,0,13,32,66,2,67,32,45,11,7,42,20,90,33,50,4,11,46,0,17,49,86,144,135,59,120,36,102,10,42,89,39,0,52,116,19,0,48,192,30,42,53,155,112,76,22,96,60,22,16,80,4,1,25,8,0,8,47,80,12,0,64,29,0,22,188,107,10,119,126,47,14,87,64,2,8,81,33,80,85,120,34,67,84,13,5,26,3,20,7,0,1,8,3,4,2,36,25,30,72,66,120,51,53,28,78,74,2,5,95,78,24,15,31,47,47,88,45,57,11,49,97,95,10,5,72,9,6,3,1,66,50,88,118,99,83,26,61,162,59,6,60,138,135,10,76,94,8,4,117,94,40,173,103,79,116,6,45,80,83,30,3,59,176,12,102,117,11,14,123,44,6,28,74,70,57,17,114,78,84,98,43,99,76,47,80,24,65,140,152,69,13,75,14,4,66,41,77,4,62,6,84,47,83,95,4,54,63,5,6,6,93,6,9,43,55,74,78,24,1,8,8,0,45,56,93,50,58,101,136,109,58,143,44,9,104,125,0,129,123,56,4,53,61,2,6,49,3,34,11,44,157,117,5,129,1,5,74,89,145,113,93,57,34,3,1,0,2,0,34,45,100,43,57,95,39,87,106,28,75,95,64,47,196,175,99,87,59,24,3,55,14,2,2,16,0,0,74,106,34,1,81,38,0,126,12,0,3,0,3,7,64,50,36,104,1,99,32,5,49,81,118,45,159,59,2,42,38,26,48,7,117,102,8,9,61,87,101,98,6,43,57,8,38,7,48,9,2,24,24,8,3,2,10,113,4,107,132,17,22,95,44,0,0,19,1,55,48,17,5,12,0,13,30,65,2,66,31,44,13,7,42,20,88,33,51,4,11,46,0,15,49,86,143,134,63,120,36,102,10,42,89,39,0,53,114,21,0,47,192,29,42,53,153,112,76,21,98,61,22,17,82,6,1,24,7,1,7,48,81,12,0,67,29,0,21,189,106,11,119,124,46,15,85,62,1,9,79,33,82,85,120,34,69,85,12,6,25,3,20,7,0,0,8,3,4,3,34,24,30,71,66,121,50,51,29,79,76,2,5,95,80,23,15,31,48,45,87,45,57,11,50,97,92,9,5,73,8,6,3,1,64,50,87,117,98,82,26,62,161,59,6,61,139,133,9,75,93,8,3,114,95,41,172,101,82,118,6,45,82,83,29,3,61,176,12,102,114,11,14,120,43,6,28,74,69,57,18,114,79,83,99,45,100,77,47,82,23,64,138,152,68,13,74,13,4,64,42,77,3,62,7,82,49,84,96,3,53,63,5,6,6,93,6,9,45,55,75,78,24,0,8,9,0,45,57,95,51,57,100,136,106,59,144,46,9,104,125,0,130,120,54,4,50,60,2,6,52,3,32,10,44,157,118,5,128,0,6,74,90,143

B-factor: mean 57.46, std 16.06, range [24.82, 100.32]

Organism: Drosophila melanogaster (NCBI:txid7227)